Protein AF-0000000086156156 (afdb_homodimer)

Organism: Pythium oligandrum (NCBI:txid41045)

Nearest PDB structures (foldseek):
  2iu9-assembly1_C  TM=9.392E-01  e=6.353E-15  Chlamydia trachomatis
  4e75-assembly1_B  TM=8.223E-01  e=2.295E-12  Acinetobacter baumannii
  3eh0-assembly1_C  TM=7.766E-01  e=4.198E-12  Escherichia coli K-12
  6ued-assembly1_A-2  TM=6.031E-01  e=4.091E-14  Pseudomonas aeruginosa PAO1
  3pmo-assembly1_A  TM=5.870E-01  e=6.199E-13  Pseudomonas aeruginosa

Radius of gyration: 24.01 Å; Cα contacts (8 Å, |Δi|>4): 1431; chains: 2; bounding box: 53×78×51 Å

Structure (mmCIF, N/CA/C/O backbone):
data_AF-0000000086156156-model_v1
#
loop_
_entity.id
_entity.type
_entity.pdbx_description
1 polymer UDP-3-O-
#
loop_
_atom_site.group_PDB
_atom_site.id
_atom_site.type_symbol
_atom_site.label_atom_id
_atom_site.label_alt_id
_atom_site.label_comp_id
_atom_site.label_asym_id
_atom_site.label_entity_id
_atom_site.label_seq_id
_atom_site.pdbx_PDB_ins_code
_atom_site.Cartn_x
_atom_site.Cartn_y
_atom_site.Cartn_z
_atom_site.occupancy
_atom_site.B_iso_or_equiv
_atom_site.auth_seq_id
_atom_site.auth_comp_id
_atom_site.auth_asym_id
_atom_site.auth_atom_id
_atom_site.pdbx_PDB_model_num
ATOM 1 N N . MET A 1 1 ? -16.812 41.5 -13.828 1 20.42 1 MET A N 1
ATOM 2 C CA . MET A 1 1 ? -15.766 41.688 -12.836 1 20.42 1 MET A CA 1
ATOM 3 C C . MET A 1 1 ? -15.938 40.719 -11.664 1 20.42 1 MET A C 1
ATOM 5 O O . MET A 1 1 ? -16.672 41 -10.719 1 20.42 1 MET A O 1
ATOM 9 N N . GLN A 1 2 ? -16.141 39.438 -11.883 1 22.2 2 GLN A N 1
ATOM 10 C CA . GLN A 1 2 ? -16.828 38.5 -11.023 1 22.2 2 GLN A CA 1
ATOM 11 C C . GLN A 1 2 ? -16.016 38.188 -9.766 1 22.2 2 GLN A C 1
ATOM 13 O O . GLN A 1 2 ? -14.781 38.125 -9.82 1 22.2 2 GLN A O 1
ATOM 18 N N . HIS A 1 3 ? -16.453 38.531 -8.531 1 19.62 3 HIS A N 1
ATOM 19 C CA . HIS A 1 3 ? -15.922 38.531 -7.168 1 19.62 3 HIS A CA 1
ATOM 20 C C . HIS A 1 3 ? -15.414 37.156 -6.777 1 19.62 3 HIS A C 1
ATOM 22 O O . HIS A 1 3 ? -16.125 36.156 -6.938 1 19.62 3 HIS A O 1
ATOM 28 N N . LEU A 1 4 ? -14.148 36.875 -7.039 1 20.45 4 LEU A N 1
ATOM 29 C CA . LEU A 1 4 ? -13.422 35.656 -6.645 1 20.45 4 LEU A CA 1
ATOM 30 C C . LEU A 1 4 ? -13.617 35.375 -5.16 1 20.45 4 LEU A C 1
ATOM 32 O O . LEU A 1 4 ? -13.203 36.156 -4.309 1 20.45 4 LEU A O 1
ATOM 36 N N . ARG A 1 5 ? -14.844 34.875 -4.684 1 20.86 5 ARG A N 1
ATOM 37 C CA . ARG A 1 5 ? -15.18 34.625 -3.289 1 20.86 5 ARG A CA 1
ATOM 38 C C . ARG A 1 5 ? -14.133 33.719 -2.635 1 20.86 5 ARG A C 1
ATOM 40 O O . ARG A 1 5 ? -13.883 32.594 -3.098 1 20.86 5 ARG A O 1
ATOM 47 N N . LEU A 1 6 ? -13.109 34.25 -2.119 1 22.67 6 LEU A N 1
ATOM 48 C CA . LEU A 1 6 ? -12.133 33.625 -1.239 1 22.67 6 LEU A CA 1
ATOM 49 C C . LEU A 1 6 ? -12.828 32.719 -0.219 1 22.67 6 LEU A C 1
ATOM 51 O O . LEU A 1 6 ? -13.68 33.188 0.538 1 22.67 6 LEU A O 1
ATOM 55 N N . VAL A 1 7 ? -13.18 31.5 -0.519 1 23.88 7 VAL A N 1
ATOM 56 C CA . VAL A 1 7 ? -13.789 30.609 0.45 1 23.88 7 VAL A CA 1
ATOM 57 C C . VAL A 1 7 ? -12.984 30.609 1.745 1 23.88 7 VAL A C 1
ATOM 59 O O . VAL A 1 7 ? -11.758 30.469 1.72 1 23.88 7 VAL A O 1
ATOM 62 N N . ARG A 1 8 ? -13.383 31.297 2.793 1 23.84 8 ARG A N 1
ATOM 63 C CA . ARG A 1 8 ? -12.953 31.438 4.18 1 23.84 8 ARG A CA 1
ATOM 64 C C . ARG A 1 8 ? -12.711 30.078 4.82 1 23.84 8 ARG A C 1
ATOM 66 O O . ARG A 1 8 ? -13.602 29.234 4.832 1 23.84 8 ARG A O 1
ATOM 73 N N . CYS A 1 9 ? -11.555 29.453 4.598 1 25.97 9 CYS A N 1
ATOM 74 C CA . CYS A 1 9 ? -11.172 28.312 5.438 1 25.97 9 CYS A CA 1
ATOM 75 C C . CYS A 1 9 ? -11.484 28.594 6.902 1 25.97 9 CYS A C 1
ATOM 77 O O . CYS A 1 9 ? -10.992 29.578 7.469 1 25.97 9 CYS A O 1
ATOM 79 N N . GLY A 1 10 ? -12.695 28.484 7.441 1 26.38 10 GLY A N 1
ATOM 80 C CA . GLY A 1 10 ? -13.172 28.719 8.797 1 26.38 10 GLY A CA 1
ATOM 81 C C . GLY A 1 10 ? -12.258 28.141 9.852 1 26.38 10 GLY A C 1
ATOM 82 O O . GLY A 1 10 ? -12.336 26.953 10.172 1 26.38 10 GLY A O 1
ATOM 83 N N . VAL A 1 11 ? -10.883 28.422 9.875 1 29.33 11 VAL A N 1
ATOM 84 C CA . VAL A 1 11 ? -10.164 28.141 11.109 1 29.33 11 VAL A CA 1
ATOM 85 C C . VAL A 1 11 ? -10.836 28.859 12.281 1 29.33 11 VAL A C 1
ATOM 87 O O . VAL A 1 11 ? -11.062 30.078 12.219 1 29.33 11 VAL A O 1
ATOM 90 N N . ASN A 1 12 ? -11.805 28.359 13.016 1 27.94 12 ASN A N 1
ATOM 91 C CA . ASN A 1 12 ? -12.25 28.969 14.266 1 27.94 12 ASN A CA 1
ATOM 92 C C . ASN A 1 12 ? -11.07 29.422 15.117 1 27.94 12 ASN A C 1
ATOM 94 O O . ASN A 1 12 ? -10.266 28.594 15.562 1 27.94 12 ASN A O 1
ATOM 98 N N . THR A 1 13 ? -10.531 30.625 15.125 1 28.27 13 THR A N 1
ATOM 99 C CA . THR A 1 13 ? -9.492 31.391 15.797 1 28.27 13 THR A CA 1
ATOM 100 C C . THR A 1 13 ? -9.648 31.297 17.312 1 28.27 13 THR A C 1
ATOM 102 O O . THR A 1 13 ? -8.727 31.641 18.062 1 28.27 13 THR A O 1
ATOM 105 N N . GLN A 1 14 ? -10.898 31.172 17.875 1 29 14 GLN A N 1
ATOM 106 C CA . GLN A 1 14 ? -10.992 31.234 19.328 1 29 14 GLN A CA 1
ATOM 107 C C . GLN A 1 14 ? -10.18 30.109 19.984 1 29 14 GLN A C 1
ATOM 109 O O . GLN A 1 14 ? -9.516 30.328 21 1 29 14 GLN A O 1
ATOM 114 N N . ARG A 1 15 ? -10.562 28.875 19.656 1 31.19 15 ARG A N 1
ATOM 115 C CA . ARG A 1 15 ? -9.93 27.766 20.375 1 31.19 15 ARG A CA 1
ATOM 116 C C . ARG A 1 15 ? -8.5 27.562 19.891 1 31.19 15 ARG A C 1
ATOM 118 O O . ARG A 1 15 ? -7.875 26.547 20.219 1 31.19 15 ARG A O 1
ATOM 125 N N . SER A 1 16 ? -7.945 28.422 19.016 1 31.14 16 SER A N 1
ATOM 126 C CA . SER A 1 16 ? -6.512 28.469 18.75 1 31.14 16 SER A CA 1
ATOM 127 C C . SER A 1 16 ? -5.723 28.688 20.031 1 31.14 16 SER A C 1
ATOM 129 O O . SER A 1 16 ? -4.566 28.281 20.141 1 31.14 16 SER A O 1
ATOM 131 N N . ALA A 1 17 ? -6.262 29.438 20.969 1 29.86 17 ALA A N 1
ATOM 132 C CA . ALA A 1 17 ? -5.652 29.703 22.266 1 29.86 17 ALA A CA 1
ATOM 133 C C . ALA A 1 17 ? -5.484 28.406 23.062 1 29.86 17 ALA A C 1
ATOM 135 O O . ALA A 1 17 ? -4.465 28.203 23.734 1 29.86 17 ALA A O 1
ATOM 136 N N . LEU A 1 18 ? -6.555 27.562 23.188 1 30.3 18 LEU A N 1
ATOM 137 C CA . LEU A 1 18 ? -6.465 26.359 24.016 1 30.3 18 LEU A CA 1
ATOM 138 C C . LEU A 1 18 ? -5.605 25.297 23.328 1 30.3 18 LEU A C 1
ATOM 140 O O . LEU A 1 18 ? -4.98 24.469 24 1 30.3 18 LEU A O 1
ATOM 144 N N . LEU A 1 19 ? -5.785 25.125 21.938 1 31.38 19 LEU A N 1
ATOM 145 C CA . LEU A 1 19 ? -4.832 24.234 21.281 1 31.38 19 LEU A CA 1
ATOM 146 C C . LEU A 1 19 ? -3.408 24.75 21.422 1 31.38 19 LEU A C 1
ATOM 148 O O . LEU A 1 19 ? -2.449 24.062 21.062 1 31.38 19 LEU A O 1
ATOM 152 N N . ARG A 1 20 ? -3.127 26.031 21.625 1 32.47 20 ARG A N 1
ATOM 153 C CA . ARG A 1 20 ? -1.871 26.656 22.031 1 32.47 20 ARG A CA 1
ATOM 154 C C . ARG A 1 20 ? -1.271 25.969 23.25 1 32.47 20 ARG A C 1
ATOM 156 O O . ARG A 1 20 ? -0.049 25.859 23.375 1 32.47 20 ARG A O 1
ATOM 163 N N . ARG A 1 21 ? -2.027 25.844 24.312 1 32.03 21 ARG A N 1
ATOM 164 C CA . ARG A 1 21 ? -1.455 25.406 25.578 1 32.03 21 ARG A CA 1
ATOM 165 C C . ARG A 1 21 ? -0.981 23.969 25.5 1 32.03 21 ARG A C 1
ATOM 167 O O . ARG A 1 21 ? 0.068 23.609 26.047 1 32.03 21 ARG A O 1
ATOM 174 N N . SER A 1 22 ? -1.962 23 25.281 1 32.34 22 SER A N 1
ATOM 175 C CA . SER A 1 22 ? -1.582 21.594 25.422 1 32.34 22 SER A CA 1
ATOM 176 C C . SER A 1 22 ? -0.673 21.156 24.281 1 32.34 22 SER A C 1
ATOM 178 O O . SER A 1 22 ? -0.102 20.078 24.312 1 32.34 22 SER A O 1
ATOM 180 N N . LEU A 1 23 ? -0.967 21.625 22.906 1 36.25 23 LEU A N 1
ATOM 181 C CA . LEU A 1 23 ? 0.095 21.5 21.906 1 36.25 23 LEU A CA 1
ATOM 182 C C . LEU A 1 23 ? 1.318 22.312 22.328 1 36.25 23 LEU A C 1
ATOM 184 O O . LEU A 1 23 ? 1.381 23.516 22.078 1 36.25 23 LEU A O 1
ATOM 188 N N . SER A 1 24 ? 1.682 22.438 23.516 1 32.06 24 SER A N 1
ATOM 189 C CA . SER A 1 24 ? 2.822 23.203 24 1 32.06 24 SER A CA 1
ATOM 190 C C . SER A 1 24 ? 3.867 23.391 22.922 1 32.06 24 SER A C 1
ATOM 192 O O . SER A 1 24 ? 4.227 24.531 22.594 1 32.06 24 SER A O 1
ATOM 194 N N . ASN A 1 25 ? 5.102 22.703 23.047 1 31.94 25 ASN A N 1
ATOM 195 C CA . ASN A 1 25 ? 6.305 22.938 22.25 1 31.94 25 ASN A CA 1
ATOM 196 C C . ASN A 1 25 ? 6.074 22.609 20.781 1 31.94 25 ASN A C 1
ATOM 198 O O . ASN A 1 25 ? 7.027 22.328 20.047 1 31.94 25 ASN A O 1
ATOM 202 N N . ALA A 1 26 ? 4.957 22.062 20.359 1 34.72 26 ALA A N 1
ATOM 203 C CA . ALA A 1 26 ? 4.82 21.859 18.922 1 34.72 26 ALA A CA 1
ATOM 204 C C . ALA A 1 26 ? 4.801 23.203 18.188 1 34.72 26 ALA A C 1
ATOM 206 O O . ALA A 1 26 ? 4.043 24.109 18.562 1 34.72 26 ALA A O 1
ATOM 207 N N . SER A 1 27 ? 5.961 23.688 17.625 1 34.66 27 SER A N 1
ATOM 208 C CA . SER A 1 27 ? 6.09 24.922 16.859 1 34.66 27 SER A CA 1
ATOM 209 C C . SER A 1 27 ? 4.844 25.188 16.016 1 34.66 27 SER A C 1
ATOM 211 O O . SER A 1 27 ? 4.336 24.297 15.352 1 34.66 27 SER A O 1
ATOM 213 N N . TYR A 1 28 ? 3.855 26.094 16.406 1 35.19 28 TYR A N 1
ATOM 214 C CA . TYR A 1 28 ? 2.707 26.734 15.773 1 35.19 28 TYR A CA 1
ATOM 215 C C . TYR A 1 28 ? 2.859 26.734 14.258 1 35.19 28 TYR A C 1
ATOM 217 O O . TYR A 1 28 ? 1.864 26.703 13.523 1 35.19 28 TYR A O 1
ATOM 225 N N . GLN A 1 29 ? 4.105 26.984 13.781 1 37.91 29 GLN A N 1
ATOM 226 C CA . GLN A 1 29 ? 4.422 27.141 12.367 1 37.91 29 GLN A CA 1
ATOM 227 C C . GLN A 1 29 ? 3.988 25.906 11.57 1 37.91 29 GLN A C 1
ATOM 229 O O . GLN A 1 29 ? 3.637 26.016 10.398 1 37.91 29 GLN A O 1
ATOM 234 N N . GLU A 1 30 ? 3.979 24.703 12.242 1 43.47 30 GLU A N 1
ATOM 235 C CA . GLU A 1 30 ? 3.771 23.422 11.57 1 43.47 30 GLU A CA 1
ATOM 236 C C . GLU A 1 30 ? 2.287 23.156 11.344 1 43.47 30 GLU A C 1
ATOM 238 O O . GLU A 1 30 ? 1.911 22.484 10.375 1 43.47 30 GLU A O 1
ATOM 243 N N . LEU A 1 31 ? 1.419 23.828 12.117 1 49.81 31 LEU A N 1
ATOM 244 C CA . LEU A 1 31 ? -0.012 23.578 11.992 1 49.81 31 LEU A CA 1
ATOM 245 C C . LEU A 1 31 ? -0.612 24.406 10.859 1 49.81 31 LEU A C 1
ATOM 247 O O . LEU A 1 31 ? -1.814 24.328 10.602 1 49.81 31 LEU A O 1
ATOM 251 N N . ALA A 1 32 ? 0.166 25.234 10.211 1 54.66 32 ALA A N 1
ATOM 252 C CA . ALA A 1 32 ? -0.339 26.188 9.227 1 54.66 32 ALA A CA 1
ATOM 253 C C . ALA A 1 32 ? -1.008 25.469 8.055 1 54.66 32 ALA A C 1
ATOM 255 O O . ALA A 1 32 ? -1.887 26.016 7.395 1 54.66 32 ALA A O 1
ATOM 256 N N . HIS A 1 33 ? -1.023 24.172 8.086 1 83.12 33 HIS A N 1
ATOM 257 C CA . HIS A 1 33 ? -1.643 23.547 6.926 1 83.12 33 HIS A CA 1
ATOM 258 C C . HIS A 1 33 ? -2.494 22.344 7.328 1 83.12 33 HIS A C 1
ATOM 260 O O . HIS A 1 33 ? -2.549 21.344 6.605 1 83.12 33 HIS A O 1
ATOM 266 N N . VAL A 1 34 ? -3.051 22.578 8.656 1 87.56 34 VAL A N 1
ATOM 267 C CA . VAL A 1 34 ? -3.91 21.5 9.125 1 87.56 34 VAL A CA 1
ATOM 268 C C . VAL A 1 34 ? -5.32 22.031 9.375 1 87.56 34 VAL A C 1
ATOM 270 O O . VAL A 1 34 ? -5.496 23.156 9.836 1 87.56 34 VAL A O 1
ATOM 273 N N . PHE A 1 35 ? -6.352 21.312 9.023 1 89.5 35 PHE A N 1
ATOM 274 C CA . PHE A 1 35 ? -7.734 21.625 9.375 1 89.5 35 PHE A CA 1
ATOM 275 C C . PHE A 1 35 ? -8.25 20.656 10.445 1 89.5 35 PHE A C 1
ATOM 277 O O . PHE A 1 35 ? -8.258 19.438 10.242 1 89.5 35 PHE A O 1
ATOM 284 N N . ILE A 1 36 ? -8.617 21.25 11.617 1 92.75 36 ILE A N 1
ATOM 285 C CA . ILE A 1 36 ? -9.188 20.469 12.711 1 92.75 36 ILE A CA 1
ATOM 286 C C . ILE A 1 36 ? -10.57 21.016 13.07 1 92.75 36 ILE A C 1
ATOM 288 O O . ILE A 1 36 ? -10.695 22.156 13.516 1 92.75 36 ILE A O 1
ATOM 292 N N . HIS A 1 37 ? -11.578 20.156 12.828 1 94 37 HIS A N 1
ATOM 293 C CA . HIS A 1 37 ? -12.914 20.594 13.195 1 94 37 HIS A CA 1
ATOM 294 C C . HIS A 1 37 ? -13 20.938 14.68 1 94 37 HIS A C 1
ATOM 296 O O . HIS A 1 37 ? -12.422 20.234 15.516 1 94 37 HIS A O 1
ATOM 302 N N . PRO A 1 38 ? -13.766 21.906 15.07 1 92 38 PRO A N 1
ATOM 303 C CA . PRO A 1 38 ? -13.82 22.375 16.453 1 92 38 PRO A CA 1
ATOM 304 C C . PRO A 1 38 ? -14.328 21.297 17.422 1 92 38 PRO A C 1
ATOM 306 O O . PRO A 1 38 ? -14.008 21.328 18.609 1 92 38 PRO A O 1
ATOM 309 N N . THR A 1 39 ? -15.062 20.375 16.906 1 96.19 39 THR A N 1
ATOM 310 C CA . THR A 1 39 ? -15.664 19.391 17.797 1 96.19 39 THR A CA 1
ATOM 311 C C . THR A 1 39 ? -14.758 18.156 17.922 1 96.19 39 THR A C 1
ATOM 313 O O . THR A 1 39 ? -15.07 17.234 18.672 1 96.19 39 THR A O 1
ATOM 316 N N . ALA A 1 40 ? -13.648 18.156 17.234 1 96.25 40 ALA A N 1
ATOM 317 C CA . ALA A 1 40 ? -12.703 17.047 17.344 1 96.25 40 ALA A CA 1
ATOM 318 C C . ALA A 1 40 ? -11.992 17.078 18.688 1 96.25 40 ALA A C 1
ATOM 320 O O . ALA A 1 40 ? -11.844 18.141 19.312 1 96.25 40 ALA A O 1
ATOM 321 N N . THR A 1 41 ? -11.656 15.883 19.203 1 97.44 41 THR A N 1
ATOM 322 C CA . THR A 1 41 ? -10.898 15.734 20.438 1 97.44 41 THR A CA 1
ATOM 323 C C . THR A 1 41 ? -9.547 15.086 20.172 1 97.44 41 THR A C 1
ATOM 325 O O . THR A 1 41 ? -9.477 13.977 19.641 1 97.44 41 THR A O 1
ATOM 328 N N . ILE A 1 42 ? -8.461 15.766 20.562 1 96.75 42 ILE A N 1
ATOM 329 C CA . ILE A 1 42 ? -7.102 15.281 20.312 1 96.75 42 ILE A CA 1
ATOM 330 C C . ILE A 1 42 ? -6.402 15.023 21.656 1 96.75 42 ILE A C 1
ATOM 332 O O . ILE A 1 42 ? -6.352 15.898 22.516 1 96.75 42 ILE A O 1
ATOM 336 N N . GLY A 1 43 ? -5.926 13.859 21.766 1 96.88 43 GLY A N 1
ATOM 337 C CA . GLY A 1 43 ? -5.238 13.477 22.984 1 96.88 43 GLY A CA 1
ATOM 338 C C . GLY A 1 43 ? -3.912 14.188 23.172 1 96.88 43 GLY A C 1
ATOM 339 O O . GLY A 1 43 ? -3.541 15.047 22.375 1 96.88 43 GLY A O 1
ATOM 340 N N . LYS A 1 44 ? -3.201 13.789 24.25 1 95.75 44 LYS A N 1
ATOM 341 C CA . LYS A 1 44 ? -1.944 14.422 24.641 1 95.75 44 LYS A CA 1
ATOM 342 C C . LYS A 1 44 ? -0.79 13.922 23.781 1 95.75 44 LYS A C 1
ATOM 344 O O . LYS A 1 44 ? -0.774 12.758 23.359 1 95.75 44 LYS A O 1
ATOM 349 N N . ARG A 1 45 ? 0.21 14.773 23.469 1 94.75 45 ARG A N 1
ATOM 350 C CA . ARG A 1 45 ? 1.495 14.461 22.844 1 94.75 45 ARG A CA 1
ATOM 351 C C . ARG A 1 45 ? 1.306 13.875 21.453 1 94.75 45 ARG A C 1
ATOM 353 O O . ARG A 1 45 ? 2.02 12.953 21.062 1 94.75 45 ARG A O 1
ATOM 360 N N . CYS A 1 46 ? 0.245 14.219 20.797 1 94.38 46 CYS A N 1
ATOM 361 C CA . CYS A 1 46 ? 0.05 13.828 19.406 1 94.38 46 CYS A CA 1
ATOM 362 C C . CYS A 1 46 ? 0.897 14.68 18.469 1 94.38 46 CYS A C 1
ATOM 364 O O . CYS A 1 46 ? 1.213 15.828 18.797 1 94.38 46 CYS A O 1
ATOM 366 N N . ARG A 1 47 ? 1.396 14.062 17.453 1 93.5 47 ARG A N 1
ATOM 367 C CA . ARG A 1 47 ? 2.035 14.781 16.359 1 93.5 47 ARG A CA 1
ATOM 368 C C . ARG A 1 47 ? 1.148 14.781 15.117 1 93.5 47 ARG A C 1
ATOM 370 O O . ARG A 1 47 ? 0.746 13.727 14.625 1 93.5 47 ARG A O 1
ATOM 377 N N . ILE A 1 48 ? 0.837 15.953 14.617 1 93.44 48 ILE A N 1
ATOM 378 C CA . ILE A 1 48 ? 0.008 16.109 13.422 1 93.44 48 ILE A CA 1
ATOM 379 C C . ILE A 1 48 ? 0.753 16.938 12.375 1 93.44 48 ILE A C 1
ATOM 381 O O . ILE A 1 48 ? 1.093 18.094 12.625 1 93.44 48 ILE A O 1
ATOM 385 N N . ASP A 1 49 ? 0.985 16.359 11.203 1 93.12 49 ASP A N 1
ATOM 386 C CA . ASP A 1 49 ? 1.773 16.984 10.148 1 93.12 49 ASP A CA 1
ATOM 387 C C . ASP A 1 49 ? 0.905 17.906 9.281 1 93.12 49 ASP A C 1
ATOM 389 O O . ASP A 1 49 ? -0.319 17.922 9.422 1 93.12 49 ASP A O 1
ATOM 393 N N . PRO A 1 50 ? 1.599 18.672 8.43 1 89.5 50 PRO A N 1
ATOM 394 C CA . 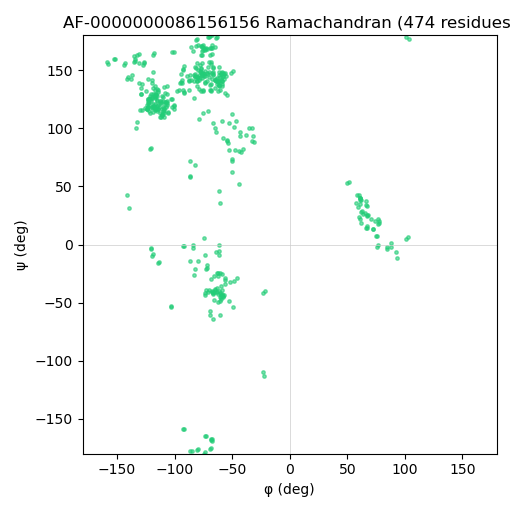PRO A 1 50 ? 0.86 19.594 7.562 1 89.5 50 PRO A CA 1
ATOM 395 C C . PRO A 1 50 ? -0.129 18.891 6.645 1 89.5 50 PRO A C 1
ATOM 397 O O . PRO A 1 50 ? 0.112 17.75 6.242 1 89.5 50 PRO A O 1
ATOM 400 N N . PHE A 1 51 ? -1.275 19.562 6.359 1 92.69 51 PHE A N 1
ATOM 401 C CA . PHE A 1 51 ? -2.256 19.219 5.34 1 92.69 51 PHE A CA 1
ATOM 402 C C . PHE A 1 51 ? -3.121 18.047 5.797 1 92.69 51 PHE A C 1
ATOM 404 O O . PHE A 1 51 ? -3.719 17.344 4.977 1 92.69 51 PHE A O 1
ATOM 411 N N . VAL A 1 52 ? -3.154 17.875 7.094 1 95.44 52 VAL A N 1
ATOM 412 C CA . VAL A 1 52 ? -4.086 16.906 7.672 1 95.44 52 VAL A CA 1
ATOM 413 C C . VAL A 1 52 ? -5.465 17.547 7.824 1 95.44 52 VAL A C 1
ATOM 415 O O . VAL A 1 52 ? -5.574 18.734 8.141 1 95.44 52 VAL A O 1
ATOM 418 N N . HIS A 1 53 ? -6.5 16.781 7.551 1 96.88 53 HIS A N 1
ATOM 419 C CA . HIS A 1 53 ? -7.879 17.203 7.773 1 96.88 53 HIS A CA 1
ATOM 420 C C . HIS A 1 53 ? -8.562 16.312 8.812 1 96.88 53 HIS A C 1
ATOM 422 O O . HIS A 1 53 ? -8.75 15.109 8.586 1 96.88 53 HIS A O 1
ATOM 428 N N . ILE A 1 54 ? -8.969 16.891 9.93 1 97.19 54 ILE A N 1
ATOM 429 C CA . ILE A 1 54 ? -9.672 16.203 11 1 97.19 54 ILE A CA 1
ATOM 430 C C . ILE A 1 54 ? -11.109 16.719 11.102 1 97.19 54 ILE A C 1
ATOM 432 O O . ILE A 1 54 ? -11.336 17.859 11.469 1 97.19 54 ILE A O 1
ATOM 436 N N . GLY A 1 55 ? -12.031 15.828 10.773 1 97.62 55 GLY A N 1
ATOM 437 C CA . GLY A 1 55 ? -13.43 16.203 10.656 1 97.62 55 GLY A CA 1
ATOM 438 C C . GLY A 1 55 ? -14.141 16.297 11.992 1 97.62 55 GLY A C 1
ATOM 439 O O . GLY A 1 55 ? -13.508 16.188 13.047 1 97.62 55 GLY A O 1
ATOM 440 N N . PRO A 1 56 ? -15.5 16.562 11.938 1 97.81 56 PRO A N 1
ATOM 441 C CA . PRO A 1 56 ? -16.297 16.75 13.148 1 97.81 56 PRO A CA 1
ATOM 442 C C . PRO A 1 56 ? -16.328 15.5 14.031 1 97.81 56 PRO A C 1
ATOM 444 O O . PRO A 1 56 ? -16.406 14.375 13.523 1 97.81 56 PRO A O 1
ATOM 447 N N . ASP A 1 57 ? -16.109 15.609 15.297 1 98.19 57 ASP A N 1
ATOM 448 C CA . ASP A 1 57 ? -16.344 14.625 16.344 1 98.19 57 ASP A CA 1
ATOM 449 C C . ASP A 1 57 ? -15.336 13.492 16.281 1 98.19 57 ASP A C 1
ATOM 451 O O . ASP A 1 57 ? -15.531 12.438 16.891 1 98.19 57 ASP A O 1
ATOM 455 N N . VAL A 1 58 ? -14.312 13.695 15.523 1 98.62 58 VAL A N 1
ATOM 456 C CA . VAL A 1 58 ? -13.227 12.727 15.508 1 98.62 58 VAL A CA 1
ATOM 457 C C . VAL A 1 58 ? -12.484 12.75 16.844 1 98.62 58 VAL A C 1
ATOM 459 O O . VAL A 1 58 ? -12.258 13.82 17.406 1 98.62 58 VAL A O 1
ATOM 462 N N . VAL A 1 59 ? -12.148 11.562 17.344 1 98.75 59 VAL A N 1
ATOM 463 C CA . VAL A 1 59 ? -11.391 11.422 18.578 1 98.75 59 VAL A CA 1
ATOM 464 C C . VAL A 1 59 ? -10.047 10.758 18.297 1 98.75 59 VAL A C 1
ATOM 466 O O . VAL A 1 59 ? -9.992 9.734 17.594 1 98.75 59 VAL A O 1
ATOM 469 N N . ILE A 1 60 ? -8.969 11.352 18.781 1 98.38 60 ILE A N 1
ATOM 470 C CA . ILE A 1 60 ? -7.629 10.789 18.672 1 98.38 60 ILE A CA 1
ATOM 471 C C . ILE A 1 60 ? -7.02 10.625 20.062 1 98.38 60 ILE A C 1
ATOM 473 O O . ILE A 1 60 ? -6.973 11.578 20.844 1 98.38 60 ILE A O 1
ATOM 477 N N . GLY A 1 61 ? -6.586 9.422 20.359 1 98.5 61 GLY A N 1
ATOM 478 C CA . GLY A 1 61 ? -5.965 9.133 21.641 1 98.5 61 GLY A CA 1
ATOM 479 C C . GLY A 1 61 ? -4.555 9.688 21.75 1 98.5 61 GLY A C 1
ATOM 480 O O . GLY A 1 61 ? -4.023 10.25 20.797 1 98.5 61 GLY A O 1
ATOM 481 N N . ASP A 1 62 ? -3.934 9.43 22.953 1 97.56 62 ASP A N 1
ATOM 482 C CA . ASP A 1 62 ? -2.643 10.016 23.312 1 97.56 62 ASP A CA 1
ATOM 483 C C . ASP A 1 62 ? -1.521 9.422 22.469 1 97.56 62 ASP A C 1
ATOM 485 O O . ASP A 1 62 ? -1.61 8.273 22.016 1 97.56 62 ASP A O 1
ATOM 489 N N . ASP A 1 63 ? -0.497 10.227 22.203 1 97.31 63 ASP A N 1
ATOM 490 C CA . ASP A 1 63 ? 0.79 9.773 21.688 1 97.31 63 ASP A CA 1
ATOM 491 C C . ASP A 1 63 ? 0.643 9.195 20.281 1 97.31 63 ASP A C 1
ATOM 493 O O . ASP A 1 63 ? 1.356 8.266 19.906 1 97.31 63 ASP A O 1
ATOM 497 N N . SER A 1 64 ? -0.391 9.672 19.516 1 97.75 64 SER A N 1
ATOM 498 C CA . SER A 1 64 ? -0.585 9.219 18.141 1 97.75 64 SER A CA 1
ATOM 499 C C . SER A 1 64 ? 0.073 10.164 17.156 1 97.75 64 SER A C 1
ATOM 501 O O . SER A 1 64 ? 0.229 11.359 17.438 1 97.75 64 SER A O 1
ATOM 503 N N . VAL A 1 65 ? 0.572 9.617 16.047 1 97.69 65 VAL A N 1
ATOM 504 C CA . VAL A 1 65 ? 1.25 10.375 15 1 97.69 65 VAL A CA 1
ATOM 505 C C . VAL A 1 65 ? 0.431 10.32 13.711 1 97.69 65 VAL A C 1
ATOM 507 O O . VAL A 1 65 ? 0.185 9.242 13.164 1 97.69 65 VAL A O 1
ATOM 510 N N . ILE A 1 66 ? 0.02 11.492 13.242 1 97.88 66 ILE A N 1
ATOM 511 C CA . ILE A 1 66 ? -0.734 11.625 12 1 97.88 66 ILE A CA 1
ATOM 512 C C . ILE A 1 66 ? 0.111 12.359 10.961 1 97.88 66 ILE A C 1
ATOM 514 O O . ILE A 1 66 ? 0.307 13.578 11.055 1 97.88 66 ILE A O 1
ATOM 518 N N . PHE A 1 67 ? 0.572 11.656 9.922 1 97.62 67 PHE A N 1
ATOM 519 C CA . PHE A 1 67 ? 1.438 12.242 8.906 1 97.62 67 PHE A CA 1
ATOM 520 C C . PHE A 1 67 ? 0.62 13.023 7.883 1 97.62 67 PHE A C 1
ATOM 522 O O . PHE A 1 67 ? -0.609 13.07 7.973 1 97.62 67 PHE A O 1
ATOM 529 N N . SER A 1 68 ? 1.344 13.641 6.992 1 96.62 68 SER A N 1
ATOM 530 C CA . SER A 1 68 ? 0.769 14.633 6.094 1 96.62 68 SER A CA 1
ATOM 531 C C . SER A 1 68 ? -0.323 14.023 5.219 1 96.62 68 SER A C 1
ATOM 533 O O . SER A 1 68 ? -0.225 12.867 4.812 1 96.62 68 SER A O 1
ATOM 535 N N . HIS A 1 69 ? -1.359 14.828 4.941 1 97.62 69 HIS A N 1
ATOM 536 C CA . HIS A 1 69 ? -2.391 14.555 3.947 1 97.62 69 HIS A CA 1
ATOM 537 C C . HIS A 1 69 ? -3.297 13.414 4.395 1 97.62 69 HIS A C 1
ATOM 539 O O . HIS A 1 69 ? -3.9 12.734 3.561 1 97.62 69 HIS A O 1
ATOM 545 N N . VAL A 1 70 ? -3.344 13.164 5.641 1 98.62 70 VAL A N 1
ATOM 546 C CA . VAL A 1 70 ? -4.32 12.227 6.184 1 98.62 70 VAL A CA 1
ATOM 547 C C . VAL A 1 70 ? -5.672 12.922 6.336 1 98.62 70 VAL A C 1
ATOM 549 O O . VAL A 1 70 ? -5.738 14.102 6.684 1 98.62 70 VAL A O 1
ATOM 552 N N . THR A 1 71 ? -6.758 12.203 6.035 1 98.81 71 THR A N 1
ATOM 553 C CA . THR A 1 71 ? -8.109 12.68 6.32 1 98.81 71 THR A CA 1
ATOM 554 C C . THR A 1 71 ? -8.805 11.758 7.316 1 98.81 71 THR A C 1
ATOM 556 O O . THR A 1 71 ? -8.766 10.531 7.176 1 98.81 71 THR A O 1
ATOM 559 N N . LEU A 1 72 ? -9.422 12.32 8.32 1 98.81 72 LEU A N 1
ATOM 560 C CA . LEU A 1 72 ? -10.148 11.594 9.352 1 98.81 72 LEU A CA 1
ATOM 561 C C . LEU A 1 72 ? -11.586 12.086 9.453 1 98.81 72 LEU A C 1
ATOM 563 O O . LEU A 1 72 ? -11.828 13.266 9.711 1 98.81 72 LEU A O 1
ATOM 567 N N . GLN A 1 73 ? -12.492 11.281 9.195 1 98.75 73 GLN A N 1
ATOM 568 C CA . GLN A 1 73 ? -13.914 11.539 9.375 1 98.75 73 GLN A CA 1
ATOM 569 C C . GLN A 1 73 ? -14.641 10.305 9.898 1 98.75 73 GLN A C 1
ATOM 571 O O . GLN A 1 73 ? -14.258 9.18 9.586 1 98.75 73 GLN A O 1
ATOM 576 N N . ASN A 1 74 ? -15.57 10.477 10.734 1 98.75 74 ASN A N 1
ATOM 577 C CA . ASN A 1 74 ? -16.391 9.391 11.273 1 98.75 74 ASN A CA 1
ATOM 578 C C . ASN A 1 74 ? -15.516 8.266 11.828 1 98.75 74 ASN A C 1
ATOM 580 O O . ASN A 1 74 ? -15.711 7.094 11.477 1 98.75 74 ASN A O 1
ATOM 584 N N . CYS A 1 75 ? -14.617 8.734 12.742 1 98.88 75 CYS A N 1
ATOM 585 C CA . CYS A 1 75 ? 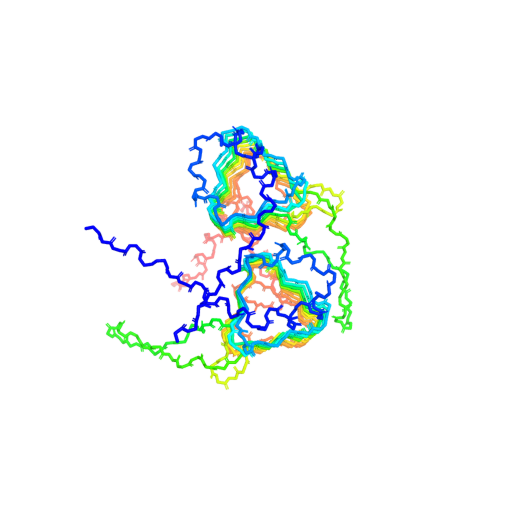-13.734 7.699 13.266 1 98.88 75 CYS A CA 1
ATOM 586 C C . CYS A 1 75 ? -13.25 8.055 14.664 1 98.88 75 CYS A C 1
ATOM 588 O O . CYS A 1 75 ? -13.375 9.195 15.102 1 98.88 75 CYS A O 1
ATOM 590 N N . ARG A 1 76 ? -12.82 7.066 15.359 1 98.94 76 ARG A N 1
ATOM 591 C CA . ARG A 1 76 ? -12.109 7.121 16.641 1 98.94 76 ARG A CA 1
ATOM 592 C C . ARG A 1 76 ? -10.766 6.414 16.547 1 98.94 76 ARG A C 1
ATOM 594 O O . ARG A 1 76 ? -10.703 5.227 16.219 1 98.94 76 ARG A O 1
ATOM 601 N N . ILE A 1 77 ? -9.766 7.145 16.859 1 98.88 77 ILE A N 1
ATOM 602 C CA . ILE A 1 77 ? -8.398 6.645 16.797 1 98.88 77 ILE A CA 1
ATOM 603 C C . ILE A 1 77 ? -7.852 6.449 18.219 1 98.88 77 ILE A C 1
ATOM 605 O O . ILE A 1 77 ? -7.957 7.344 19.062 1 98.88 77 ILE A O 1
ATOM 609 N N . GLY A 1 78 ? -7.285 5.285 18.484 1 98.88 78 GLY A N 1
ATOM 610 C CA . GLY A 1 78 ? -6.711 5 19.781 1 98.88 78 GLY A CA 1
ATOM 611 C C . GLY A 1 78 ? -5.402 5.727 20.031 1 98.88 78 GLY A C 1
ATOM 612 O O . GLY A 1 78 ? -5.098 6.715 19.359 1 98.88 78 GLY A O 1
ATOM 613 N N . SER A 1 79 ? -4.684 5.238 21.094 1 98.75 79 SER A N 1
ATOM 614 C CA . SER A 1 79 ? -3.391 5.801 21.469 1 98.75 79 SER A CA 1
ATOM 615 C C . SER A 1 79 ? -2.248 5.059 20.781 1 98.75 79 SER A C 1
ATOM 617 O O . SER A 1 79 ? -2.377 3.877 20.453 1 98.75 79 SER A O 1
ATOM 619 N N . HIS A 1 80 ? -1.134 5.777 20.594 1 98.5 80 HIS A N 1
ATOM 620 C CA . HIS A 1 80 ? 0.069 5.211 19.984 1 98.5 80 HIS A CA 1
ATOM 621 C C . HIS A 1 80 ? -0.219 4.66 18.594 1 98.5 80 HIS A C 1
ATOM 623 O O . HIS A 1 80 ? 0.29 3.602 18.219 1 98.5 80 HIS A O 1
ATOM 629 N N . VAL A 1 81 ? -1.098 5.355 17.906 1 98.81 81 VAL A N 1
ATOM 630 C CA . VAL A 1 81 ? -1.42 4.992 16.531 1 98.81 81 VAL A CA 1
ATOM 631 C C . VAL A 1 81 ? -0.573 5.816 15.562 1 98.81 81 VAL A C 1
ATOM 633 O O . VAL A 1 81 ? -0.306 6.996 15.812 1 98.81 81 VAL A O 1
ATOM 636 N N . VAL A 1 82 ? -0.078 5.168 14.508 1 98.75 82 VAL A N 1
ATOM 637 C CA . VAL A 1 82 ? 0.666 5.844 13.445 1 98.75 82 VAL A CA 1
ATOM 638 C C . VAL A 1 82 ? -0.102 5.742 12.133 1 98.75 82 VAL A C 1
ATOM 640 O O . VAL A 1 82 ? -0.381 4.645 11.648 1 98.75 82 VAL A O 1
ATOM 643 N N . LEU A 1 83 ? -0.485 6.891 11.547 1 98.88 83 LEU A N 1
ATOM 644 C CA . LEU A 1 83 ? -1.089 6.957 10.219 1 98.88 83 LEU A CA 1
ATOM 645 C C . LEU A 1 83 ? -0.141 7.621 9.227 1 98.88 83 LEU A C 1
ATOM 647 O O . LEU A 1 83 ? 0.119 8.82 9.312 1 98.88 83 LEU A O 1
ATOM 651 N N . HIS A 1 84 ? 0.381 6.863 8.258 1 98.88 84 HIS A N 1
ATOM 652 C CA . HIS A 1 84 ? 1.341 7.367 7.285 1 98.88 84 HIS A CA 1
ATOM 653 C C . HIS A 1 84 ? 0.666 8.281 6.273 1 98.88 84 HIS A C 1
ATOM 655 O O . HIS A 1 84 ? -0.562 8.406 6.258 1 98.88 84 HIS A O 1
ATOM 661 N N . PRO A 1 85 ? 1.439 9 5.453 1 98.81 85 PRO A N 1
ATOM 662 C CA . PRO A 1 85 ? 0.875 10.039 4.594 1 98.81 85 PRO A CA 1
ATOM 663 C C . PRO A 1 85 ? -0.182 9.5 3.631 1 98.81 85 PRO A C 1
ATOM 665 O O . PRO A 1 85 ? 0.006 8.445 3.033 1 98.81 85 PRO A O 1
ATOM 668 N N . GLY A 1 86 ? -1.249 10.242 3.479 1 98.81 86 GLY A N 1
ATOM 669 C CA . GLY A 1 86 ? -2.23 9.953 2.445 1 98.81 86 GLY A CA 1
ATOM 670 C C . GLY A 1 86 ? -3.303 8.977 2.895 1 98.81 86 GLY A C 1
ATOM 671 O O . GLY A 1 86 ? -4.238 8.688 2.146 1 98.81 86 GLY A O 1
ATOM 672 N N . VAL A 1 87 ? -3.223 8.484 4.102 1 98.94 87 VAL A N 1
ATOM 673 C CA . VAL A 1 87 ? -4.23 7.566 4.625 1 98.94 87 VAL A CA 1
ATOM 674 C C . VAL A 1 87 ? -5.59 8.258 4.668 1 98.94 87 VAL A C 1
ATOM 676 O O . VAL A 1 87 ? -5.68 9.438 5.023 1 98.94 87 VAL A O 1
ATOM 679 N N . ARG A 1 88 ? -6.648 7.551 4.262 1 98.94 88 ARG A N 1
ATOM 680 C CA . ARG A 1 88 ? -8.031 8.023 4.27 1 98.94 88 ARG A CA 1
ATOM 681 C C . ARG A 1 88 ? -8.898 7.164 5.184 1 98.94 88 ARG A C 1
ATOM 683 O O . ARG A 1 88 ? -9.07 5.969 4.941 1 98.94 88 ARG A O 1
ATOM 690 N N . ILE A 1 89 ? -9.484 7.781 6.242 1 98.94 89 ILE A N 1
ATOM 691 C CA . ILE A 1 89 ? -10.266 7.016 7.207 1 98.94 89 ILE A CA 1
ATOM 692 C C . ILE A 1 89 ? -11.68 7.59 7.309 1 98.94 89 ILE A C 1
ATOM 694 O O . ILE A 1 89 ? -11.852 8.797 7.492 1 98.94 89 ILE A O 1
ATOM 698 N N . GLY A 1 90 ? -12.688 6.738 7.105 1 98.88 90 GLY A N 1
ATOM 699 C CA . GLY A 1 90 ? -14.031 7.07 7.531 1 98.88 90 GLY A CA 1
ATOM 700 C C . GLY A 1 90 ? -14.93 7.504 6.387 1 98.88 90 GLY A C 1
ATOM 701 O O . GLY A 1 90 ? -16.031 8 6.613 1 98.88 90 GLY A O 1
ATOM 702 N N . GLN A 1 91 ? -14.508 7.434 5.117 1 98.5 91 GLN A N 1
ATOM 703 C CA . GLN A 1 91 ? -15.383 7.684 3.975 1 98.5 91 GLN A CA 1
ATOM 704 C C . GLN A 1 91 ? -16.453 6.602 3.852 1 98.5 91 GLN A C 1
ATOM 706 O O . GLN A 1 91 ? -16.391 5.578 4.535 1 98.5 91 GLN A O 1
ATOM 711 N N . ASP A 1 92 ? -17.422 6.836 2.939 1 98.06 92 ASP A N 1
ATOM 712 C CA . ASP A 1 92 ? -18.516 5.887 2.727 1 98.06 92 ASP A CA 1
ATOM 713 C C . ASP A 1 92 ? -17.984 4.562 2.176 1 98.06 92 ASP A C 1
ATOM 715 O O . ASP A 1 92 ? -17.078 4.547 1.335 1 98.06 92 ASP A O 1
ATOM 719 N N . GLY A 1 93 ? -18.609 3.518 2.689 1 96.44 93 GLY A N 1
ATOM 720 C CA . GLY A 1 93 ? -18.344 2.221 2.084 1 96.44 93 GLY A CA 1
ATOM 721 C C . GLY A 1 93 ? -19.031 2.043 0.74 1 96.44 93 GLY A C 1
ATOM 722 O O . GLY A 1 93 ? -19.844 2.877 0.336 1 96.44 93 GLY A O 1
ATOM 723 N N . PHE A 1 94 ? -18.672 1.058 0.084 1 95.69 94 PHE A N 1
ATOM 724 C CA . PHE A 1 94 ? -19.156 0.724 -1.249 1 95.69 94 PHE A CA 1
ATOM 725 C C . PHE A 1 94 ? -20.438 -0.092 -1.168 1 95.69 94 PHE A C 1
ATOM 727 O O . PHE A 1 94 ? -20.484 -1.231 -1.639 1 95.69 94 PHE A O 1
ATOM 734 N N . GLY A 1 95 ? -21.422 0.514 -0.525 1 94.25 95 GLY A N 1
ATOM 735 C CA . GLY A 1 95 ? -22.734 -0.111 -0.377 1 94.25 95 GLY A CA 1
ATOM 736 C C . GLY A 1 95 ? -23.812 0.559 -1.206 1 94.25 95 GLY A C 1
ATOM 737 O O . GLY A 1 95 ? -24.172 1.707 -0.947 1 94.25 95 GLY A O 1
ATOM 738 N N . PHE A 1 96 ? -24.422 -0.181 -2.207 1 95.31 96 PHE A N 1
ATOM 739 C CA . PHE A 1 96 ? -25.453 0.351 -3.09 1 95.31 96 PHE A CA 1
ATOM 740 C C . PHE A 1 96 ? -26.562 -0.667 -3.297 1 95.31 96 PHE A C 1
ATOM 742 O O . PHE A 1 96 ? -26.328 -1.876 -3.266 1 95.31 96 PHE A O 1
ATOM 749 N N . ASN A 1 97 ? -27.75 -0.103 -3.348 1 94.31 97 ASN A N 1
ATOM 750 C CA . ASN A 1 97 ? -28.828 -0.901 -3.926 1 94.31 97 ASN A CA 1
ATOM 751 C C . ASN A 1 97 ? -28.719 -0.966 -5.445 1 94.31 97 ASN A C 1
ATOM 753 O O . ASN A 1 97 ? -28.922 0.038 -6.129 1 94.31 97 ASN A O 1
ATOM 757 N N . LEU A 1 98 ? -28.438 -2.178 -5.926 1 93.56 98 LEU A N 1
ATOM 758 C CA . LEU A 1 98 ? -28.25 -2.342 -7.359 1 93.56 98 LEU A CA 1
ATOM 759 C C . LEU A 1 98 ? -29.562 -2.719 -8.047 1 93.56 98 LEU A C 1
ATOM 761 O O . LEU A 1 98 ? -30.266 -3.611 -7.586 1 93.56 98 LEU A O 1
ATOM 765 N N . VAL A 1 99 ? -29.812 -1.961 -9.086 1 95 99 VAL A N 1
ATOM 766 C CA . VAL A 1 99 ? -31.047 -2.229 -9.82 1 95 99 VAL A CA 1
ATOM 767 C C . VAL A 1 99 ? -30.734 -2.408 -11.305 1 95 99 VAL A C 1
ATOM 769 O O . VAL A 1 99 ? -29.734 -1.895 -11.805 1 95 99 VAL A O 1
ATOM 772 N N . ALA A 1 100 ? -31.562 -3.111 -11.953 1 96.44 100 ALA A N 1
ATOM 773 C CA . ALA A 1 100 ? -31.375 -3.463 -13.359 1 96.44 100 ALA A CA 1
ATOM 774 C C . ALA A 1 100 ? -31.359 -2.215 -14.234 1 96.44 100 ALA A C 1
ATOM 776 O O . ALA A 1 100 ? -30.688 -2.182 -15.266 1 96.44 100 ALA A O 1
ATOM 777 N N . SER A 1 101 ? -31.969 -1.173 -13.883 1 95 101 SER A N 1
ATOM 778 C CA . SER A 1 101 ? -32.062 0.055 -14.672 1 95 101 SER A CA 1
ATOM 779 C C . SER A 1 101 ? -30.719 0.792 -14.695 1 95 101 SER A C 1
ATOM 781 O O . SER A 1 101 ? -30.516 1.682 -15.523 1 95 101 SER A O 1
ATOM 783 N N . GLY A 1 102 ? -29.859 0.453 -13.688 1 95.75 102 GLY A N 1
ATOM 784 C CA . GLY A 1 102 ? -28.578 1.146 -13.562 1 95.75 102 GLY A CA 1
ATOM 785 C C . GLY A 1 102 ? -28.641 2.332 -12.617 1 95.75 102 GLY A C 1
ATOM 786 O O . GLY A 1 102 ? -27.609 2.941 -12.312 1 95.75 102 GLY A O 1
ATOM 787 N N . GLU A 1 103 ? -29.812 2.715 -12.234 1 95.69 103 GLU A N 1
ATOM 788 C CA . GLU A 1 103 ? -29.969 3.814 -11.289 1 95.69 103 GLU A CA 1
ATOM 789 C C . GLU A 1 103 ? -29.781 3.342 -9.852 1 95.69 103 GLU A C 1
ATOM 791 O O . GLU A 1 103 ? -30.734 3.33 -9.07 1 95.69 103 GLU A O 1
ATOM 796 N N . HIS A 1 104 ? -28.531 3.002 -9.633 1 97.12 104 HIS A N 1
ATOM 797 C CA . HIS A 1 104 ? -28.188 2.488 -8.312 1 97.12 104 HIS A CA 1
ATOM 798 C C . HIS A 1 104 ? -28.344 3.566 -7.246 1 97.12 104 HIS A C 1
ATOM 800 O O . HIS A 1 104 ? -28.125 4.75 -7.516 1 97.12 104 HIS A O 1
ATOM 806 N N . SER A 1 105 ? -28.766 3.133 -6.004 1 95.69 105 SER A N 1
ATOM 807 C CA . SER A 1 105 ? -28.922 4.066 -4.895 1 95.69 105 SER A CA 1
ATOM 808 C C . SER A 1 105 ? -28.016 3.695 -3.725 1 95.69 105 SER A C 1
ATOM 810 O O . SER A 1 105 ? -27.797 2.512 -3.459 1 95.69 105 SER A O 1
ATOM 812 N N . LYS A 1 106 ? -27.516 4.688 -3.152 1 95.25 106 LYS A N 1
ATOM 813 C CA . LYS A 1 106 ? -26.578 4.504 -2.047 1 95.25 106 LYS A CA 1
ATOM 814 C C . LYS A 1 106 ? -27.297 3.951 -0.813 1 95.25 106 LYS A C 1
ATOM 816 O O . LYS A 1 106 ? -28.391 4.402 -0.464 1 95.25 106 LYS A O 1
ATOM 821 N N . LYS A 1 107 ? -26.641 2.85 -0.172 1 94.5 107 LYS A N 1
ATOM 822 C CA . LYS A 1 107 ? -27.062 2.416 1.156 1 94.5 107 LYS A CA 1
ATOM 823 C C . LYS A 1 107 ? -26.469 3.311 2.242 1 94.5 107 LYS A C 1
ATOM 825 O O . LYS A 1 107 ? -25.344 3.791 2.107 1 94.5 107 LYS A O 1
ATOM 830 N N . PRO A 1 108 ? -27.219 3.545 3.287 1 92.56 108 PRO A N 1
ATOM 831 C CA . PRO A 1 108 ? -26.688 4.391 4.363 1 92.56 108 PRO A CA 1
ATOM 832 C C . PRO A 1 108 ? -25.375 3.873 4.922 1 92.56 108 PRO A C 1
ATOM 834 O O . PRO A 1 108 ? -25.234 2.676 5.184 1 92.56 108 PRO A O 1
ATOM 837 N N . GLN A 1 109 ? -24.391 4.68 5.039 1 94.94 109 GLN A N 1
ATOM 838 C CA . GLN A 1 109 ? -23.078 4.469 5.648 1 94.94 109 GLN A CA 1
ATOM 839 C C . GLN A 1 109 ? -22.828 5.465 6.777 1 94.94 109 GLN A C 1
ATOM 841 O O . GLN A 1 109 ? -22.062 6.418 6.613 1 94.94 109 GLN A O 1
ATOM 846 N N . GLU A 1 110 ? -23.312 5.238 7.949 1 96.56 110 GLU A N 1
ATOM 847 C CA . GLU A 1 110 ? -23.406 6.348 8.898 1 96.56 110 GLU A CA 1
ATOM 848 C C . GLU A 1 110 ? -22.609 6.055 10.164 1 96.56 110 GLU A C 1
ATOM 850 O O . GLU A 1 110 ? -22.5 6.91 11.047 1 96.56 110 GLU A O 1
ATOM 855 N N . LEU A 1 111 ? -22.047 4.848 10.234 1 98.31 111 LEU A N 1
ATOM 856 C CA . LEU A 1 111 ? -21.359 4.492 11.477 1 98.31 111 LEU A CA 1
ATOM 857 C C . LEU A 1 111 ? -19.891 4.863 11.398 1 98.31 111 LEU A C 1
ATOM 859 O O . LEU A 1 111 ? -19.516 5.816 10.711 1 98.31 111 LEU A O 1
ATOM 863 N N . LEU A 1 112 ? -19.031 4.211 12.266 1 98.88 112 LEU A N 1
ATOM 864 C CA . LEU A 1 112 ? -17.688 4.727 12.477 1 98.88 112 LEU A CA 1
ATOM 865 C C . LEU A 1 112 ? -16.641 3.703 12.055 1 98.88 112 LEU A C 1
ATOM 867 O O . LEU A 1 112 ? -16.969 2.541 11.805 1 98.88 112 LEU A O 1
ATOM 871 N N . VAL A 1 113 ? -15.438 4.227 11.891 1 98.94 113 VAL A N 1
ATOM 872 C CA . VAL A 1 113 ? -14.234 3.416 11.977 1 98.94 113 VAL A CA 1
ATOM 873 C C . VAL A 1 113 ? -13.641 3.523 13.383 1 98.94 113 VAL A C 1
ATOM 875 O O . VAL A 1 113 ? -13.508 4.625 13.922 1 98.94 113 VAL A O 1
ATOM 878 N N . GLU A 1 114 ? -13.305 2.426 13.953 1 98.94 114 GLU A N 1
ATOM 879 C CA . GLU A 1 114 ? -12.586 2.383 15.219 1 98.94 114 GLU A CA 1
ATOM 880 C C . GLU A 1 114 ? -11.211 1.749 15.055 1 98.94 114 GLU A C 1
ATOM 882 O O . GLU A 1 114 ? -11.094 0.575 14.703 1 98.94 114 GLU A O 1
ATOM 887 N N . ILE A 1 115 ? -10.219 2.496 15.297 1 98.94 115 ILE A N 1
ATOM 888 C CA . ILE A 1 115 ? -8.836 2.021 15.273 1 98.94 115 ILE A CA 1
ATOM 889 C C . ILE A 1 115 ? -8.289 1.955 16.688 1 98.94 115 ILE A C 1
ATOM 891 O O . ILE A 1 115 ? -8.219 2.973 17.391 1 98.94 115 ILE A O 1
ATOM 895 N N . GLU A 1 116 ? -7.867 0.795 17.109 1 98.88 116 GLU A N 1
ATOM 896 C CA . GLU A 1 116 ? -7.43 0.595 18.484 1 98.88 116 GLU A CA 1
ATOM 897 C C . GLU A 1 116 ? -5.953 0.944 18.656 1 98.88 116 GLU A C 1
ATOM 899 O O . GLU A 1 116 ? -5.312 1.412 17.719 1 98.88 116 GLU A O 1
ATOM 904 N N . ASP A 1 117 ? -5.445 0.729 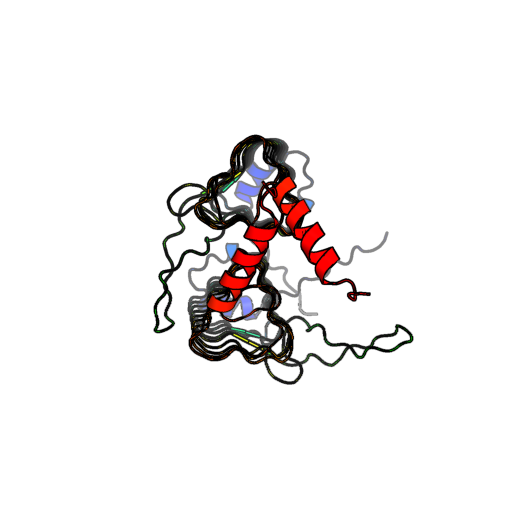19.906 1 98.81 117 ASP A N 1
ATOM 905 C CA . ASP A 1 117 ? -4.125 1.215 20.297 1 98.81 117 ASP A CA 1
ATOM 906 C C . ASP A 1 117 ? -3.025 0.486 19.516 1 98.81 117 ASP A C 1
ATOM 908 O O . ASP A 1 117 ? -3.184 -0.681 19.156 1 98.81 117 ASP A O 1
ATOM 912 N N . HIS A 1 118 ? -1.946 1.193 19.266 1 98.56 118 HIS A N 1
ATOM 913 C CA . HIS A 1 118 ? -0.698 0.632 18.766 1 98.56 118 HIS A CA 1
ATOM 914 C C . HIS A 1 118 ? -0.863 0.108 17.344 1 98.56 118 HIS A C 1
ATOM 916 O O . HIS A 1 118 ? -0.16 -0.817 16.922 1 98.56 118 HIS A O 1
ATOM 922 N N . VAL A 1 119 ? -1.816 0.651 16.609 1 98.88 119 VAL A N 1
ATOM 923 C CA . VAL A 1 119 ? -1.991 0.318 15.203 1 98.88 119 VAL A CA 1
ATOM 924 C C . VAL A 1 119 ? -1.121 1.231 14.344 1 98.88 119 VAL A C 1
ATOM 926 O O . VAL A 1 119 ? -0.952 2.412 14.656 1 98.88 119 VAL A O 1
ATOM 929 N N . GLU A 1 120 ? -0.54 0.691 13.328 1 98.88 120 GLU A N 1
ATOM 930 C CA . GLU A 1 120 ? 0.149 1.455 12.289 1 98.88 120 GLU A CA 1
ATOM 931 C C . GLU A 1 120 ? -0.448 1.183 10.914 1 98.88 120 GLU A C 1
ATOM 933 O O . GLU A 1 120 ? -0.595 0.026 10.516 1 98.88 120 GLU A O 1
ATOM 938 N N . ILE A 1 121 ? -0.816 2.244 10.164 1 98.88 121 ILE A N 1
ATOM 939 C CA . ILE A 1 121 ? -1.432 2.123 8.852 1 98.88 121 ILE A CA 1
ATOM 940 C C . ILE A 1 121 ? -0.556 2.809 7.805 1 98.88 121 ILE A C 1
ATOM 942 O O . ILE A 1 121 ? -0.249 3.996 7.926 1 98.88 121 ILE A O 1
ATOM 946 N N . GLY A 1 122 ? -0.197 2.072 6.746 1 98.88 122 GLY A N 1
ATOM 947 C CA . GLY A 1 122 ? 0.746 2.52 5.734 1 98.88 122 GLY A CA 1
ATOM 948 C C . GLY A 1 122 ? 0.157 3.545 4.781 1 98.88 122 GLY A C 1
ATOM 949 O O . GLY A 1 122 ? -1.061 3.736 4.746 1 98.88 122 GLY A O 1
ATOM 950 N N . ALA A 1 123 ? 0.998 4.105 3.957 1 98.94 123 ALA A N 1
ATOM 951 C CA . ALA A 1 123 ? 0.693 5.262 3.113 1 98.94 123 ALA A CA 1
ATOM 952 C C . ALA A 1 123 ? -0.378 4.918 2.082 1 98.94 123 ALA A C 1
ATOM 954 O O . ALA A 1 123 ? -0.384 3.818 1.526 1 98.94 123 ALA A O 1
ATOM 955 N N . ASN A 1 124 ? -1.311 5.891 1.809 1 98.94 124 ASN A N 1
ATOM 956 C CA . ASN A 1 124 ? -2.348 5.863 0.782 1 98.94 124 ASN A CA 1
ATOM 957 C C . ASN A 1 124 ? -3.309 4.695 0.984 1 98.94 124 ASN A C 1
ATOM 959 O O . ASN A 1 124 ? -3.924 4.223 0.029 1 98.94 124 ASN A O 1
ATOM 963 N N . SER A 1 125 ? -3.428 4.18 2.213 1 98.94 125 SER A N 1
ATOM 964 C CA . SER A 1 125 ? -4.434 3.176 2.543 1 98.94 125 SER A CA 1
ATOM 965 C C . SER A 1 125 ? -5.793 3.814 2.795 1 98.94 125 SER A C 1
ATOM 967 O O . SER A 1 125 ? -5.875 5 3.133 1 98.94 125 SER A O 1
ATOM 969 N N . THR A 1 126 ? -6.863 2.975 2.596 1 98.94 126 THR A N 1
ATOM 970 C CA . THR A 1 126 ? -8.234 3.449 2.773 1 98.94 126 THR A CA 1
ATOM 971 C C . THR A 1 126 ? -9.016 2.516 3.691 1 98.94 126 THR A C 1
ATOM 973 O O . THR A 1 126 ? -8.891 1.293 3.594 1 98.94 126 THR A O 1
ATOM 976 N N . ILE A 1 127 ? -9.766 3.086 4.645 1 98.94 127 ILE A N 1
ATOM 977 C CA . ILE A 1 127 ? -10.625 2.33 5.551 1 98.94 127 ILE A CA 1
ATOM 978 C C . ILE A 1 127 ? -12.023 2.945 5.574 1 98.94 127 ILE A C 1
ATOM 980 O O . ILE A 1 127 ? -12.203 4.074 6.035 1 98.94 127 ILE A O 1
ATOM 984 N N . ASP A 1 128 ? -12.992 2.195 5.121 1 98.94 128 ASP A N 1
ATOM 985 C CA . ASP A 1 128 ? -14.367 2.688 5.023 1 98.94 128 A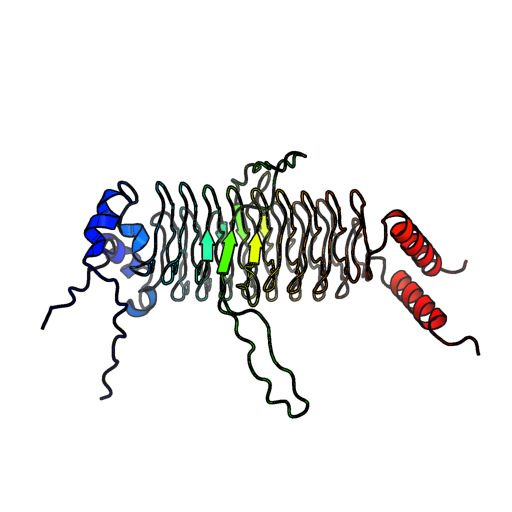SP A CA 1
ATOM 986 C C . ASP A 1 128 ? -15.086 2.586 6.367 1 98.94 128 ASP A C 1
ATOM 988 O O . ASP A 1 128 ? -14.898 1.612 7.102 1 98.94 128 ASP A O 1
ATOM 992 N N . ARG A 1 129 ? -15.945 3.549 6.637 1 98.81 129 ARG A N 1
ATOM 993 C CA . ARG A 1 129 ? -16.766 3.512 7.84 1 98.81 129 ARG A CA 1
ATOM 994 C C . ARG A 1 129 ? -17.797 2.395 7.762 1 98.81 129 ARG A C 1
ATOM 996 O O . ARG A 1 129 ? -18.062 1.864 6.684 1 98.81 129 ARG A O 1
ATOM 1003 N N . GLY A 1 130 ? -18.422 2.162 8.945 1 98.38 130 GLY A N 1
ATOM 1004 C CA . GLY A 1 130 ? -19.422 1.108 9.047 1 98.38 130 GLY A CA 1
ATOM 1005 C C . GLY A 1 130 ? -20.797 1.531 8.555 1 98.38 130 GLY A C 1
ATOM 1006 O O . GLY A 1 130 ? -21.141 2.713 8.602 1 98.38 130 GLY A O 1
ATOM 1007 N N . SER A 1 131 ? -21.547 0.469 8.07 1 97.69 131 SER A N 1
ATOM 1008 C CA . SER A 1 131 ? -22.938 0.667 7.699 1 97.69 131 SER A CA 1
ATOM 1009 C C . SER A 1 131 ? -23.875 0.109 8.766 1 97.69 131 SER A C 1
ATOM 1011 O O . SER A 1 131 ? -24.703 0.838 9.312 1 97.69 131 SER A O 1
ATOM 1013 N N . TRP A 1 132 ? -23.719 -1.186 9.148 1 97.31 132 TRP A N 1
ATOM 1014 C CA . TRP A 1 132 ? -24.594 -1.777 10.148 1 97.31 132 TRP A CA 1
ATOM 1015 C C . TRP A 1 132 ? -23.812 -2.123 11.414 1 97.31 132 TRP A C 1
ATOM 1017 O O . TRP A 1 132 ? -24.406 -2.4 12.461 1 97.31 132 TRP A O 1
ATOM 1027 N N . ARG A 1 133 ? -22.531 -2.141 11.344 1 98.38 133 ARG A N 1
ATOM 1028 C CA . ARG A 1 133 ? -21.609 -2.148 12.484 1 98.38 133 ARG A CA 1
ATOM 1029 C C . ARG A 1 133 ? -20.359 -1.335 12.195 1 98.38 133 ARG A C 1
ATOM 1031 O O . ARG A 1 133 ? -20.031 -1.098 11.031 1 98.38 133 ARG A O 1
ATOM 1038 N N . ASN A 1 134 ? -19.719 -0.825 13.234 1 98.88 134 ASN A N 1
ATOM 1039 C CA . ASN A 1 134 ? -18.484 -0.085 13.016 1 98.88 134 ASN A CA 1
ATOM 1040 C C . ASN A 1 134 ? -17.422 -0.949 12.328 1 98.88 134 ASN A C 1
ATOM 1042 O O . ASN A 1 134 ? -17.422 -2.172 12.484 1 98.88 134 ASN A O 1
ATOM 1046 N N . THR A 1 135 ? -16.641 -0.361 11.469 1 98.94 135 THR A N 1
ATOM 1047 C CA . THR A 1 135 ? -15.406 -0.998 11.039 1 98.94 135 THR A CA 1
ATOM 1048 C C . THR A 1 135 ? -14.344 -0.905 12.125 1 98.94 135 THR A C 1
ATOM 1050 O O . THR A 1 135 ? -14.117 0.167 12.688 1 98.94 135 THR A O 1
ATOM 1053 N N . VAL A 1 136 ? -13.664 -2.053 12.422 1 99 136 VAL A N 1
ATOM 1054 C CA . VAL A 1 136 ? -12.75 -2.066 13.562 1 99 136 VAL A CA 1
ATOM 1055 C C . VAL A 1 136 ? -11.391 -2.617 13.133 1 99 136 VAL A C 1
ATOM 1057 O O . VAL A 1 136 ? -11.32 -3.652 12.461 1 99 136 VAL A O 1
ATOM 1060 N N . ILE A 1 137 ? -10.367 -1.895 13.453 1 98.94 137 ILE A N 1
ATOM 1061 C CA . ILE A 1 137 ? -9 -2.387 13.383 1 98.94 137 ILE A CA 1
ATOM 1062 C C . ILE A 1 137 ? -8.477 -2.66 14.789 1 98.94 137 ILE A C 1
ATOM 1064 O O . ILE A 1 137 ? -8.266 -1.729 15.57 1 98.94 137 ILE A O 1
ATOM 1068 N N . GLY A 1 138 ? -8.227 -3.895 15.094 1 98.88 138 GLY A N 1
ATOM 1069 C CA . GLY A 1 138 ? -7.828 -4.297 16.438 1 98.88 138 GLY A CA 1
ATOM 1070 C C . GLY A 1 138 ? -6.445 -3.807 16.812 1 98.88 138 GLY A C 1
ATOM 1071 O O . GLY A 1 138 ? -5.629 -3.498 15.945 1 98.88 138 GLY A O 1
ATOM 1072 N N . ALA A 1 139 ? -6.199 -3.846 18.125 1 98.81 139 ALA A N 1
ATOM 1073 C CA . ALA A 1 139 ? -4.969 -3.293 18.672 1 98.81 139 ALA A CA 1
ATOM 1074 C C . ALA A 1 139 ? -3.742 -4.008 18.125 1 98.81 139 ALA A C 1
ATOM 1076 O O . ALA A 1 139 ? -3.752 -5.23 17.953 1 98.81 139 ALA A O 1
ATOM 1077 N N . GLY A 1 140 ? -2.697 -3.236 17.844 1 98.44 140 GLY A N 1
ATOM 1078 C CA . GLY A 1 140 ? -1.404 -3.807 17.516 1 98.44 140 GLY A CA 1
ATOM 1079 C C . GLY A 1 140 ? -1.278 -4.172 16.047 1 98.44 140 GLY A C 1
ATOM 1080 O O . GLY A 1 140 ? -0.203 -4.566 15.586 1 98.44 140 GLY A O 1
ATOM 1081 N N . CYS A 1 141 ? -2.34 -4.02 15.242 1 98.81 141 CYS A N 1
ATOM 1082 C CA . CYS A 1 141 ? -2.291 -4.363 13.82 1 98.81 141 CYS A CA 1
ATOM 1083 C C . CYS A 1 141 ? -1.293 -3.482 13.078 1 98.81 141 CYS A C 1
ATOM 1085 O O . CYS A 1 141 ? -1.144 -2.301 13.398 1 98.81 141 CYS A O 1
ATOM 1087 N N . LYS A 1 142 ? -0.604 -4.098 12.18 1 98.88 142 LYS A N 1
ATOM 1088 C CA . LYS A 1 142 ? 0.281 -3.41 11.242 1 98.88 142 LYS A CA 1
ATOM 1089 C C . LYS A 1 142 ? -0.192 -3.592 9.805 1 98.88 142 LYS A C 1
ATOM 1091 O O . LYS A 1 142 ? -0.241 -4.715 9.297 1 98.88 142 LYS A O 1
ATOM 1096 N N . LEU A 1 143 ? -0.569 -2.477 9.164 1 98.88 143 LEU A N 1
ATOM 1097 C CA . LEU A 1 143 ? -1.006 -2.479 7.773 1 98.88 143 LEU A CA 1
ATOM 1098 C C . LEU A 1 143 ? 0.002 -1.757 6.887 1 98.88 143 LEU A C 1
ATOM 1100 O O . LEU A 1 143 ? 0.333 -0.595 7.133 1 98.88 143 LEU A O 1
ATOM 1104 N N . ASP A 1 144 ? 0.536 -2.449 5.875 1 98.81 144 ASP A N 1
ATOM 1105 C CA . ASP A 1 144 ? 1.461 -1.86 4.91 1 98.81 144 ASP A CA 1
ATOM 1106 C C . ASP A 1 144 ? 0.756 -0.828 4.035 1 98.81 144 ASP A C 1
ATOM 1108 O O . ASP A 1 144 ? -0.287 -0.292 4.414 1 98.81 144 ASP A O 1
ATOM 1112 N N . ASN A 1 145 ? 1.405 -0.384 2.938 1 98.94 145 ASN A N 1
ATOM 1113 C CA . ASN A 1 145 ? 0.883 0.666 2.068 1 98.94 145 ASN A CA 1
ATOM 1114 C C . ASN A 1 145 ? -0.204 0.135 1.139 1 98.94 145 ASN A C 1
ATOM 1116 O O . ASN A 1 145 ? -0.236 -1.059 0.832 1 98.94 145 ASN A O 1
ATOM 1120 N N . LEU A 1 146 ? -1.133 1.099 0.688 1 98.88 146 LEU A N 1
ATOM 1121 C CA . LEU A 1 146 ? -2.098 0.84 -0.377 1 98.88 146 LEU A CA 1
ATOM 1122 C C . LEU A 1 146 ? -3.033 -0.301 0.004 1 98.88 146 LEU A C 1
ATOM 1124 O O . LEU A 1 146 ? -3.352 -1.153 -0.829 1 98.88 146 LEU A O 1
ATOM 1128 N N . ILE A 1 147 ? -3.436 -0.321 1.252 1 98.88 147 ILE A N 1
ATOM 1129 C CA . ILE A 1 147 ? -4.391 -1.294 1.772 1 98.88 147 ILE A CA 1
ATOM 1130 C C . ILE A 1 147 ? -5.812 -0.766 1.597 1 98.88 147 ILE A C 1
ATOM 1132 O O . ILE A 1 147 ? -6.051 0.441 1.693 1 98.88 147 ILE A O 1
ATOM 1136 N N . GLN A 1 148 ? -6.758 -1.677 1.327 1 98.94 148 GLN A N 1
ATOM 1137 C CA . GLN A 1 148 ? -8.18 -1.37 1.319 1 98.94 148 GLN A CA 1
ATOM 1138 C C . GLN A 1 148 ? -8.93 -2.188 2.371 1 98.94 148 GLN A C 1
ATOM 1140 O O . GLN A 1 148 ? -8.883 -3.418 2.352 1 98.94 148 GLN A O 1
ATOM 1145 N N . ILE A 1 149 ? -9.602 -1.523 3.328 1 98.94 149 ILE A N 1
ATOM 1146 C CA . ILE A 1 149 ? -10.484 -2.17 4.293 1 98.94 149 ILE A CA 1
ATOM 1147 C C . ILE A 1 149 ? -11.922 -1.731 4.047 1 98.94 149 ILE A C 1
ATOM 1149 O O . ILE A 1 149 ? -12.258 -0.554 4.199 1 98.94 149 ILE A O 1
ATOM 1153 N N . GLY A 1 150 ? -12.797 -2.695 3.725 1 98.88 150 GLY A N 1
ATOM 1154 C CA . GLY A 1 150 ? -14.188 -2.387 3.41 1 98.88 150 GLY A CA 1
ATOM 1155 C C . GLY A 1 150 ? -15.031 -2.104 4.641 1 98.88 150 GLY A C 1
ATOM 1156 O O . GLY A 1 150 ? -14.562 -2.279 5.77 1 98.88 150 GLY A O 1
ATOM 1157 N N . HIS A 1 151 ? -16.25 -1.64 4.379 1 98.75 151 HIS A N 1
ATOM 1158 C CA . HIS A 1 151 ? -17.188 -1.305 5.441 1 98.75 151 HIS A CA 1
ATOM 1159 C C . HIS A 1 151 ? -17.484 -2.518 6.32 1 98.75 151 HIS A C 1
ATOM 1161 O O . HIS A 1 151 ? -17.547 -3.645 5.828 1 98.75 151 HIS A O 1
ATOM 1167 N N . ASN A 1 152 ? -17.609 -2.332 7.621 1 98.81 152 ASN A N 1
ATOM 1168 C CA . ASN A 1 152 ? -18.094 -3.311 8.594 1 98.81 152 ASN A CA 1
ATOM 1169 C C . ASN A 1 152 ? -17.031 -4.359 8.906 1 98.81 152 ASN A C 1
ATOM 1171 O O . ASN A 1 152 ? -17.266 -5.27 9.703 1 98.81 152 ASN A O 1
ATOM 1175 N N . VAL A 1 153 ? -15.852 -4.297 8.297 1 98.94 153 VAL A N 1
ATOM 1176 C CA . VAL A 1 153 ? -14.805 -5.281 8.547 1 98.94 153 VAL A CA 1
ATOM 1177 C C . VAL A 1 153 ? -14.391 -5.234 10.016 1 98.94 153 VAL A C 1
ATOM 1179 O O . VAL A 1 153 ? -14.273 -4.156 10.602 1 98.94 153 VAL A O 1
ATOM 1182 N N . GLN A 1 154 ? -14.219 -6.418 10.594 1 98.94 154 GLN A N 1
ATOM 1183 C CA . GLN A 1 154 ? -13.617 -6.598 11.914 1 98.94 154 GLN A CA 1
ATOM 1184 C C . GLN A 1 154 ? -12.25 -7.258 11.812 1 98.94 154 GLN A C 1
ATOM 1186 O O . GLN A 1 154 ? -12.141 -8.43 11.445 1 98.94 154 GLN A O 1
ATOM 1191 N N . LEU A 1 155 ? -11.258 -6.504 12.117 1 98.88 155 LEU A N 1
ATOM 1192 C CA . LEU A 1 155 ? -9.906 -7.047 12.148 1 98.88 155 LEU A CA 1
ATOM 1193 C C . LEU A 1 155 ? -9.461 -7.316 13.586 1 98.88 155 LEU A C 1
ATOM 1195 O O . LEU A 1 155 ? -9.406 -6.395 14.406 1 98.88 155 LEU A O 1
ATOM 1199 N N . GLY A 1 156 ? -9.172 -8.562 13.922 1 98.75 156 GLY A N 1
ATOM 1200 C CA . GLY A 1 156 ? -8.688 -8.906 15.258 1 98.75 156 GLY A CA 1
ATOM 1201 C C . GLY A 1 156 ? -7.344 -8.289 15.578 1 98.75 156 GLY A C 1
ATOM 1202 O O . GLY A 1 156 ? -6.746 -7.609 14.742 1 98.75 156 GLY A O 1
ATOM 1203 N N . THR A 1 157 ? -6.875 -8.547 16.828 1 98.56 157 THR A N 1
ATOM 1204 C CA . THR A 1 157 ? -5.652 -7.926 17.328 1 98.56 157 THR A CA 1
ATOM 1205 C C . THR A 1 157 ? -4.426 -8.555 16.672 1 98.56 157 THR A C 1
ATOM 1207 O O . THR A 1 157 ? -4.438 -9.742 16.328 1 98.56 157 THR A O 1
ATOM 1210 N N . GLY A 1 158 ? -3.414 -7.715 16.438 1 98.44 158 GLY A N 1
ATOM 1211 C CA . GLY A 1 158 ? -2.088 -8.211 16.109 1 98.44 158 GLY A CA 1
ATOM 1212 C C . GLY A 1 158 ? -1.973 -8.703 14.68 1 98.44 158 GLY A C 1
ATOM 1213 O O . GLY A 1 158 ? -1.082 -9.492 14.359 1 98.44 158 GLY A O 1
ATOM 1214 N N . CYS A 1 159 ? -2.887 -8.328 13.812 1 98.75 159 CYS A N 1
ATOM 1215 C CA . CYS A 1 159 ? -2.803 -8.742 12.414 1 98.75 159 CYS A CA 1
ATOM 1216 C C . CYS A 1 159 ? -1.723 -7.957 11.68 1 98.75 159 CYS A C 1
ATOM 1218 O O . CYS A 1 159 ? -1.449 -6.805 12.016 1 98.75 159 CYS A O 1
ATOM 1220 N N . VAL A 1 160 ? -1.084 -8.641 10.719 1 98.81 160 VAL A N 1
ATOM 1221 C CA . VAL A 1 160 ? -0.057 -8.062 9.859 1 98.81 160 VAL A CA 1
ATOM 1222 C C . VAL A 1 160 ? -0.452 -8.242 8.391 1 98.81 160 VAL A C 1
ATOM 1224 O O . VAL A 1 160 ? -0.544 -9.367 7.898 1 98.81 160 VAL A O 1
ATOM 1227 N N . ILE A 1 161 ? -0.665 -7.098 7.688 1 98.81 161 ILE A N 1
ATOM 1228 C CA . ILE A 1 161 ? -1.193 -7.133 6.332 1 98.81 161 ILE A CA 1
ATOM 1229 C C . ILE A 1 161 ? -0.233 -6.418 5.383 1 98.81 161 ILE A C 1
ATOM 1231 O O . ILE A 1 161 ? -0.019 -5.207 5.504 1 98.81 161 ILE A O 1
ATOM 1235 N N . ALA A 1 162 ? 0.303 -7.148 4.398 1 98.75 162 ALA A N 1
ATOM 1236 C CA . ALA A 1 162 ? 1.27 -6.586 3.459 1 98.75 162 ALA A CA 1
ATOM 1237 C C . ALA A 1 162 ? 0.57 -5.777 2.369 1 98.75 162 ALA A C 1
ATOM 1239 O O . ALA A 1 162 ? -0.656 -5.82 2.246 1 98.75 162 ALA A O 1
ATOM 1240 N N . ALA A 1 163 ? 1.362 -5.109 1.608 1 98.88 163 ALA A N 1
ATOM 1241 C CA . ALA A 1 163 ? 0.912 -4.027 0.736 1 98.88 163 ALA A CA 1
ATOM 1242 C C . ALA A 1 163 ? -0.08 -4.539 -0.305 1 98.88 163 ALA A C 1
ATOM 1244 O O . ALA A 1 163 ? 0 -5.691 -0.733 1 98.88 163 ALA A O 1
ATOM 1245 N N . GLN A 1 164 ? -0.987 -3.566 -0.76 1 98.88 164 GLN A N 1
ATOM 1246 C CA . GLN A 1 164 ? -1.91 -3.74 -1.878 1 98.88 164 GLN A CA 1
ATOM 1247 C C . GLN A 1 164 ? -2.889 -4.879 -1.612 1 98.88 164 GLN A C 1
ATOM 1249 O O . GLN A 1 164 ? -3.396 -5.5 -2.549 1 98.88 164 GLN A O 1
ATOM 1254 N N . THR A 1 165 ? -3.125 -5.273 -0.349 1 98.88 165 THR A N 1
ATOM 1255 C CA . THR A 1 165 ? -4.137 -6.238 0.067 1 98.88 165 THR A CA 1
ATOM 1256 C C . THR A 1 165 ? -5.484 -5.555 0.286 1 98.88 165 THR A C 1
ATOM 1258 O O . THR A 1 165 ? -5.535 -4.395 0.708 1 98.88 165 THR A O 1
ATOM 1261 N N . GLY A 1 166 ? -6.551 -6.27 -0.021 1 98.88 166 GLY A N 1
ATOM 1262 C CA . GLY A 1 166 ? -7.895 -5.754 0.193 1 98.88 166 GLY A CA 1
ATOM 1263 C C . GLY A 1 166 ? -8.797 -6.734 0.9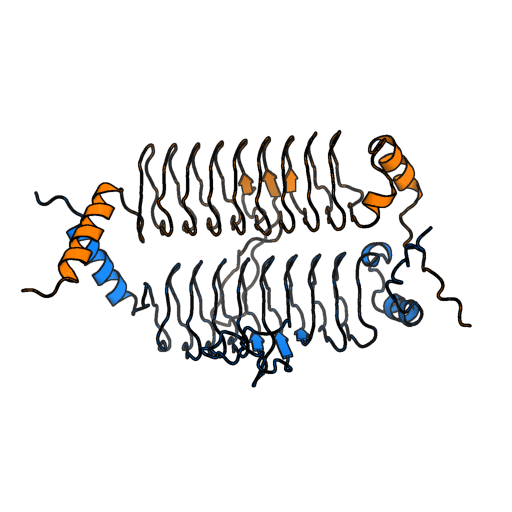13 1 98.88 166 GLY A C 1
ATOM 1264 O O . GLY A 1 166 ? -8.781 -7.934 0.625 1 98.88 166 GLY A O 1
ATOM 1265 N N . ILE A 1 167 ? -9.594 -6.25 1.834 1 98.94 167 ILE A N 1
ATOM 1266 C CA . ILE A 1 167 ? -10.609 -7.02 2.543 1 98.94 167 ILE A CA 1
ATOM 1267 C C . ILE A 1 167 ? -11.992 -6.43 2.266 1 98.94 167 ILE A C 1
ATOM 1269 O O . ILE A 1 167 ? -12.258 -5.277 2.613 1 98.94 167 ILE A O 1
ATOM 1273 N N . ALA A 1 168 ? -12.844 -7.238 1.673 1 98.75 168 ALA A N 1
ATOM 1274 C CA . ALA A 1 168 ? -14.164 -6.758 1.294 1 98.75 168 ALA A CA 1
ATOM 1275 C C . ALA A 1 168 ? -15.078 -6.633 2.514 1 98.75 168 ALA A C 1
ATOM 1277 O O . ALA A 1 168 ? -14.773 -7.18 3.578 1 98.75 168 ALA A O 1
ATOM 1278 N N . GLY A 1 169 ? -16.141 -6.004 2.311 1 98.5 169 GLY A N 1
ATOM 1279 C CA . GLY A 1 169 ? -17.016 -5.559 3.379 1 98.5 169 GLY A CA 1
ATOM 1280 C C . GLY A 1 169 ? -17.531 -6.699 4.246 1 98.5 169 GLY A C 1
ATOM 1281 O O . GLY A 1 169 ? -17.828 -7.781 3.742 1 98.5 169 GLY A O 1
ATOM 1282 N N . SER A 1 170 ? -17.609 -6.484 5.551 1 98.62 170 SER A N 1
ATOM 1283 C CA . SER A 1 170 ? -18.328 -7.27 6.543 1 98.62 170 SER A CA 1
ATOM 1284 C C . SER A 1 170 ? -17.609 -8.57 6.855 1 98.62 170 SER A C 1
ATOM 1286 O O . SER A 1 170 ? -18.156 -9.445 7.527 1 98.62 170 SER A O 1
ATOM 1288 N N . THR A 1 171 ? -16.406 -8.75 6.34 1 98.88 171 THR A N 1
ATOM 1289 C CA . THR A 1 171 ? -15.586 -9.891 6.715 1 98.88 171 THR A CA 1
ATOM 1290 C C . THR A 1 171 ? -15.023 -9.711 8.125 1 98.88 171 THR A C 1
ATOM 1292 O O . THR A 1 171 ? -14.664 -8.602 8.516 1 98.88 171 THR A O 1
ATOM 1295 N N . THR A 1 172 ? -15.023 -10.836 8.875 1 98.94 172 THR A N 1
ATOM 1296 C CA . THR A 1 172 ? -14.43 -10.875 10.203 1 98.94 172 THR A CA 1
ATOM 1297 C C . THR A 1 172 ? -13.125 -11.656 10.188 1 98.94 172 THR A C 1
ATOM 1299 O O . THR A 1 172 ? -13.094 -12.828 9.805 1 98.94 172 THR A O 1
ATOM 1302 N N . VAL A 1 173 ? -12.086 -11.016 10.602 1 98.94 173 VAL A N 1
ATOM 1303 C CA . VAL A 1 173 ? -10.758 -11.602 10.648 1 98.94 173 VAL A CA 1
ATOM 1304 C C . VAL A 1 173 ? -10.328 -11.812 12.102 1 98.94 173 VAL A C 1
ATOM 1306 O O . VAL A 1 173 ? -10.383 -10.883 12.906 1 98.94 173 VAL A O 1
ATOM 1309 N N . GLY A 1 174 ? -9.914 -13 12.445 1 98.75 174 GLY A N 1
ATOM 1310 C CA . GLY A 1 174 ? -9.492 -13.32 13.805 1 98.75 174 GLY A CA 1
ATOM 1311 C C . GLY A 1 174 ? -8.203 -12.633 14.203 1 98.75 174 GLY A C 1
ATOM 1312 O O . GLY A 1 174 ? -7.762 -11.688 13.539 1 98.75 174 GLY A O 1
ATOM 1313 N N . ARG A 1 175 ? -7.629 -13.094 15.359 1 98.38 175 ARG A N 1
ATOM 1314 C CA . ARG A 1 175 ? -6.395 -12.523 15.898 1 98.38 175 ARG A CA 1
ATOM 1315 C C . ARG A 1 175 ? -5.172 -13.109 15.203 1 98.38 175 ARG A C 1
ATOM 1317 O O . ARG A 1 175 ? -5.184 -14.273 14.789 1 98.38 175 ARG A O 1
ATOM 1324 N N . ASN A 1 176 ? -4.16 -12.234 15.094 1 98.25 176 ASN A N 1
ATOM 1325 C CA . ASN A 1 176 ? -2.842 -12.68 14.648 1 98.25 176 ASN A CA 1
ATOM 1326 C C . ASN A 1 176 ? -2.9 -13.328 13.273 1 98.25 176 ASN A C 1
ATOM 1328 O O . ASN A 1 176 ? -2.348 -14.414 13.07 1 98.25 176 ASN A O 1
ATOM 1332 N N . VAL A 1 177 ? -3.623 -12.75 12.414 1 98.75 177 VAL A N 1
ATOM 1333 C CA . VAL A 1 177 ? -3.662 -13.195 11.023 1 98.75 177 VAL A CA 1
ATOM 1334 C C . VAL A 1 177 ? -2.621 -12.438 10.203 1 98.75 177 VAL A C 1
ATOM 1336 O O . VAL A 1 177 ? -2.518 -11.211 10.305 1 98.75 177 VAL A O 1
ATOM 1339 N N . HIS A 1 178 ? -1.812 -13.172 9.422 1 98.75 178 HIS A N 1
ATOM 1340 C CA . HIS A 1 178 ? -0.796 -12.594 8.547 1 98.75 178 HIS A CA 1
ATOM 1341 C C . HIS A 1 178 ? -1.162 -12.789 7.082 1 98.75 178 HIS A C 1
ATOM 1343 O O . HIS A 1 178 ? -1.38 -13.922 6.633 1 98.75 178 HIS A O 1
ATOM 1349 N N . MET A 1 179 ? -1.236 -11.672 6.332 1 98.75 179 MET A N 1
ATOM 1350 C CA . MET A 1 179 ? -1.561 -11.711 4.91 1 98.75 179 MET A CA 1
ATOM 1351 C C . MET A 1 179 ? -0.402 -11.18 4.07 1 98.75 179 MET A C 1
ATOM 1353 O O . MET A 1 179 ? 0.068 -10.062 4.293 1 98.75 179 MET A O 1
ATOM 1357 N N . GLY A 1 180 ? 0.034 -11.969 3.076 1 98.44 180 GLY A N 1
ATOM 1358 C CA . GLY A 1 180 ? 1.026 -11.492 2.123 1 98.44 180 GLY A CA 1
ATOM 1359 C C . GLY A 1 180 ? 0.506 -10.391 1.216 1 98.44 180 GLY A C 1
ATOM 1360 O O . GLY A 1 180 ? -0.627 -9.938 1.375 1 98.44 180 GLY A O 1
ATOM 1361 N N . GLY A 1 181 ? 1.393 -9.945 0.347 1 98.5 181 GLY A N 1
ATOM 1362 C CA . GLY A 1 181 ? 1.021 -8.844 -0.534 1 98.5 181 GLY A CA 1
ATOM 1363 C C . GLY A 1 181 ? -0.042 -9.227 -1.545 1 98.5 181 GLY A C 1
ATOM 1364 O O . GLY A 1 181 ? -0.065 -10.359 -2.033 1 98.5 181 GLY A O 1
ATOM 1365 N N . GLN A 1 182 ? -0.883 -8.234 -1.879 1 98.69 182 GLN A N 1
ATOM 1366 C CA . GLN A 1 182 ? -1.866 -8.352 -2.951 1 98.69 182 GLN A CA 1
ATOM 1367 C C . GLN A 1 182 ? -2.832 -9.5 -2.686 1 98.69 182 GLN A C 1
ATOM 1369 O O . GLN A 1 182 ? -3.236 -10.203 -3.613 1 98.69 182 GLN A O 1
ATOM 1374 N N . VAL A 1 183 ? -3.133 -9.789 -1.452 1 98.81 183 VAL A N 1
ATOM 1375 C CA . VAL A 1 183 ? -4.199 -10.719 -1.092 1 98.81 183 VAL A CA 1
ATOM 1376 C C . VAL A 1 183 ? -5.555 -10.031 -1.234 1 98.81 183 VAL A C 1
ATOM 1378 O O . VAL A 1 183 ? -5.688 -8.844 -0.958 1 98.81 183 VAL A O 1
ATOM 1381 N N . GLY A 1 184 ? -6.551 -10.781 -1.687 1 98.75 184 GLY A N 1
ATOM 1382 C CA . GLY A 1 184 ? -7.938 -10.352 -1.706 1 98.75 184 GLY A CA 1
ATOM 1383 C C . GLY A 1 184 ? -8.852 -11.25 -0.9 1 98.75 184 GLY A C 1
ATOM 1384 O O . GLY A 1 184 ? -8.836 -12.469 -1.068 1 98.75 184 GLY A O 1
ATOM 1385 N N . ILE A 1 185 ? -9.625 -10.68 -0.06 1 98.88 185 ILE A N 1
ATOM 1386 C CA . ILE A 1 185 ? -10.578 -11.438 0.746 1 98.88 185 ILE A CA 1
ATOM 1387 C C . ILE A 1 185 ? -12.008 -11.016 0.392 1 98.88 185 ILE A C 1
ATOM 1389 O O . ILE A 1 185 ? -12.336 -9.828 0.437 1 98.88 185 ILE A O 1
ATOM 1393 N N . ALA A 1 186 ? -12.859 -12.023 0.116 1 98.69 186 ALA A N 1
ATOM 1394 C CA . ALA A 1 186 ? -14.242 -11.758 -0.263 1 98.69 186 ALA A CA 1
ATOM 1395 C C . ALA A 1 186 ? -15.055 -11.266 0.933 1 98.69 186 ALA A C 1
ATOM 1397 O O . ALA A 1 186 ? -14.57 -11.281 2.068 1 98.69 186 ALA A O 1
ATOM 1398 N N . GLN A 1 187 ? -16.25 -10.781 0.593 1 98.38 187 GLN A N 1
ATOM 1399 C CA . GLN A 1 187 ? -17.094 -10.18 1.612 1 98.38 187 GLN A CA 1
ATOM 1400 C C . GLN A 1 187 ? -17.766 -11.25 2.475 1 98.38 187 GLN A C 1
ATOM 1402 O O . GLN A 1 187 ? -17.922 -12.391 2.047 1 98.38 187 GLN A O 1
ATOM 1407 N N . HIS A 1 188 ? -18.062 -10.914 3.73 1 98.56 188 HIS A N 1
ATOM 1408 C CA . HIS A 1 188 ? -18.906 -11.688 4.637 1 98.56 188 HIS A CA 1
ATOM 1409 C C . HIS A 1 188 ? -18.234 -13.016 4.992 1 98.56 188 HIS A C 1
ATOM 1411 O O . HIS A 1 188 ? -18.922 -14.031 5.16 1 98.56 188 HIS A O 1
ATOM 1417 N N . LEU A 1 189 ? -16.969 -13.047 5.078 1 98.81 189 LEU A N 1
ATOM 1418 C CA . LEU A 1 189 ? -16.25 -14.266 5.453 1 98.81 189 LEU A CA 1
ATOM 1419 C C . LEU A 1 189 ? -15.836 -14.211 6.914 1 98.81 189 LEU A C 1
ATOM 1421 O O . LEU A 1 189 ? -15.898 -13.164 7.551 1 98.81 189 LEU A O 1
ATOM 1425 N N . ARG A 1 190 ? -15.477 -15.344 7.359 1 98.88 190 ARG A N 1
ATOM 1426 C CA . ARG A 1 190 ? -14.82 -15.5 8.656 1 98.88 190 ARG A CA 1
ATOM 1427 C C . ARG A 1 190 ? -13.438 -16.125 8.5 1 98.88 190 ARG A C 1
ATOM 1429 O O . ARG A 1 190 ? -13.312 -17.25 8.039 1 98.88 190 ARG A O 1
ATOM 1436 N N . ILE A 1 191 ? -12.438 -15.398 8.875 1 98.94 191 ILE A N 1
ATOM 1437 C CA . ILE A 1 191 ? -11.07 -15.891 8.914 1 98.94 191 ILE A CA 1
ATOM 1438 C C . ILE A 1 191 ? -10.68 -16.203 10.359 1 98.94 191 ILE A C 1
ATOM 1440 O O . ILE A 1 191 ? -10.781 -15.352 11.234 1 98.94 191 ILE A O 1
ATOM 1444 N N . GLY A 1 192 ? -10.234 -17.391 10.625 1 98.81 192 GLY A N 1
ATOM 1445 C CA . GLY A 1 192 ? -9.914 -17.828 11.969 1 98.81 192 GLY A CA 1
ATOM 1446 C C . GLY A 1 192 ? -8.664 -17.172 12.531 1 98.81 192 GLY A C 1
ATOM 1447 O O . GLY A 1 192 ? -8.016 -16.375 11.844 1 98.81 192 GLY A O 1
ATOM 1448 N N . ASP A 1 193 ? -8.344 -17.547 13.828 1 98.62 193 ASP A N 1
ATOM 1449 C CA . ASP A 1 193 ? -7.16 -17.031 14.508 1 98.62 193 ASP A CA 1
ATOM 1450 C C . ASP A 1 193 ? -5.891 -17.703 13.984 1 98.62 193 ASP A C 1
ATOM 1452 O O . ASP A 1 193 ? -5.922 -18.859 13.57 1 98.62 193 ASP A O 1
ATOM 1456 N N . ASN A 1 194 ? -4.793 -16.922 13.984 1 98.19 194 ASN A N 1
ATOM 1457 C CA . ASN A 1 194 ? -3.471 -17.469 13.68 1 98.19 194 ASN A CA 1
ATOM 1458 C C . ASN A 1 194 ? -3.416 -18.062 12.281 1 98.19 194 ASN A C 1
ATOM 1460 O O . ASN A 1 194 ? -2.844 -19.141 12.078 1 98.19 194 ASN A O 1
ATOM 1464 N N . VAL A 1 195 ? -4.055 -17.438 11.391 1 98.69 195 VAL A N 1
ATOM 1465 C CA . VAL A 1 195 ? -4.051 -17.859 10 1 98.69 195 VAL A CA 1
ATOM 1466 C C . VAL A 1 195 ? -2.969 -17.109 9.227 1 98.69 195 VAL A C 1
ATOM 1468 O O . VAL A 1 195 ? -2.73 -15.93 9.484 1 98.69 195 VAL A O 1
ATOM 1471 N N . ARG A 1 196 ? -2.289 -17.781 8.359 1 98.69 196 ARG A N 1
ATOM 1472 C CA . ARG A 1 196 ? -1.374 -17.172 7.395 1 98.69 196 ARG A CA 1
ATOM 1473 C C . ARG A 1 196 ? -1.881 -17.375 5.969 1 98.69 196 ARG A C 1
ATOM 1475 O O . ARG A 1 196 ? -2.279 -18.469 5.59 1 98.69 196 ARG A O 1
ATOM 1482 N N . ILE A 1 197 ? -1.861 -16.312 5.219 1 98.75 197 ILE A N 1
ATOM 1483 C CA . ILE A 1 197 ? -2.324 -16.344 3.836 1 98.75 197 ILE A CA 1
ATOM 1484 C C . ILE A 1 197 ? -1.201 -15.891 2.906 1 98.75 197 ILE A C 1
ATOM 1486 O O . ILE A 1 197 ? -0.719 -14.758 3.01 1 98.75 197 ILE A O 1
ATOM 1490 N N . ALA A 1 198 ? -0.835 -16.703 1.974 1 98.06 198 ALA A N 1
ATOM 1491 C CA . ALA A 1 198 ? 0.267 -16.438 1.057 1 98.06 198 ALA A CA 1
ATOM 1492 C C . ALA A 1 198 ? -0.077 -15.281 0.114 1 98.06 198 ALA A C 1
ATOM 1494 O O . ALA A 1 198 ? -1.25 -15.039 -0.176 1 98.06 198 ALA A O 1
ATOM 1495 N N . ALA A 1 199 ? 0.947 -14.68 -0.349 1 98 199 ALA A N 1
ATOM 1496 C CA . ALA A 1 199 ? 0.798 -13.547 -1.252 1 98 199 ALA A CA 1
ATOM 1497 C C . ALA A 1 199 ? -0.037 -13.922 -2.473 1 98 199 ALA A C 1
ATOM 1499 O O . ALA A 1 199 ? -0.036 -15.078 -2.902 1 98 199 ALA A O 1
ATOM 1500 N N . LYS A 1 200 ? -0.808 -12.898 -3.004 1 97.75 200 LYS A N 1
ATOM 1501 C CA . LYS A 1 200 ? -1.6 -12.953 -4.23 1 97.75 200 LYS A CA 1
ATOM 1502 C C . LYS A 1 200 ? -2.699 -14.008 -4.129 1 97.75 200 LYS A C 1
ATOM 1504 O O . LYS A 1 200 ? -3.203 -14.484 -5.145 1 97.75 200 LYS A O 1
ATOM 1509 N N . SER A 1 201 ? -3.043 -14.43 -2.93 1 98.31 201 SER A N 1
ATOM 1510 C CA . SER A 1 201 ? -4.141 -15.375 -2.756 1 98.31 201 SER A CA 1
ATOM 1511 C C . SER A 1 201 ? -5.492 -14.68 -2.869 1 98.31 201 SER A C 1
ATOM 1513 O O . SER A 1 201 ? -5.609 -13.484 -2.572 1 98.31 201 SER A O 1
ATOM 1515 N N . GLY A 1 202 ? -6.441 -15.398 -3.328 1 98.5 202 GLY A N 1
ATOM 1516 C CA . GLY A 1 202 ? -7.844 -15.016 -3.303 1 98.5 202 GLY A CA 1
ATOM 1517 C C . GLY A 1 202 ? -8.672 -15.859 -2.352 1 98.5 202 GLY A C 1
ATOM 1518 O O . GLY A 1 202 ? -8.812 -17.062 -2.549 1 98.5 202 GLY A O 1
ATOM 1519 N N . VAL A 1 203 ? -9.227 -15.281 -1.358 1 98.81 203 VAL A N 1
ATOM 1520 C CA . VAL A 1 203 ? -9.977 -16 -0.339 1 98.81 203 VAL A CA 1
ATOM 1521 C C . VAL A 1 203 ? -11.477 -15.875 -0.61 1 98.81 203 VAL A C 1
ATOM 1523 O O . VAL A 1 203 ? -12.031 -14.773 -0.566 1 98.81 203 VAL A O 1
ATOM 1526 N N . MET A 1 204 ? -12.07 -17 -0.803 1 98.38 204 MET A N 1
ATOM 1527 C CA . MET A 1 204 ? -13.477 -17 -1.194 1 98.38 204 MET A CA 1
ATOM 1528 C C . MET A 1 204 ? -14.328 -17.734 -0.167 1 98.38 204 MET A C 1
ATOM 1530 O O . MET A 1 204 ? -15.555 -17.75 -0.271 1 98.38 204 MET A O 1
ATOM 1534 N N . ASN A 1 205 ? -13.648 -18.406 0.761 1 98.31 205 ASN A N 1
ATOM 1535 C CA . ASN A 1 205 ? -14.328 -19.172 1.796 1 98.31 205 ASN A CA 1
ATOM 1536 C C . ASN A 1 205 ? -13.773 -18.859 3.184 1 98.31 205 ASN A C 1
ATOM 1538 O O . ASN A 1 205 ? -12.688 -18.297 3.309 1 98.31 205 ASN A O 1
ATOM 1542 N N . ASP A 1 206 ? -14.602 -19.281 4.156 1 98.75 206 ASP A N 1
ATOM 1543 C CA . ASP A 1 206 ? -14.094 -19.172 5.52 1 98.75 206 ASP A CA 1
ATOM 1544 C C . ASP A 1 206 ? -12.805 -19.969 5.691 1 98.75 206 ASP A C 1
ATOM 1546 O O . ASP A 1 206 ? -12.625 -21.016 5.043 1 98.75 206 ASP A O 1
ATOM 1550 N N . LEU A 1 207 ? -11.938 -19.5 6.555 1 98.75 207 LEU A N 1
ATOM 1551 C CA . LEU A 1 207 ? -10.695 -20.188 6.84 1 98.75 207 LEU A CA 1
ATOM 1552 C C . LEU A 1 207 ? -10.617 -20.594 8.312 1 98.75 207 LEU A C 1
ATOM 1554 O O . LEU A 1 207 ? -10.898 -19.781 9.195 1 98.75 207 LEU A O 1
ATOM 1558 N N . ALA A 1 208 ? -10.211 -21.828 8.555 1 98.44 208 ALA A N 1
ATOM 1559 C CA . ALA A 1 208 ? -10.102 -22.344 9.922 1 98.44 208 ALA A CA 1
ATOM 1560 C C . ALA A 1 208 ? -8.859 -21.797 10.617 1 98.44 208 ALA A C 1
ATOM 1562 O O . ALA A 1 208 ? -7.906 -21.359 9.969 1 98.44 208 ALA A O 1
ATOM 1563 N N . ASP A 1 209 ? -8.852 -21.922 11.969 1 98.5 209 ASP A N 1
ATOM 1564 C CA . ASP A 1 209 ? -7.762 -21.422 12.812 1 98.5 209 ASP A CA 1
ATOM 1565 C C . ASP A 1 209 ? -6.477 -22.203 12.562 1 98.5 209 ASP A C 1
ATOM 1567 O O . ASP A 1 209 ? -6.52 -23.359 12.141 1 98.5 209 ASP A O 1
ATOM 1571 N N . ASN A 1 210 ? -5.379 -21.5 12.812 1 98.12 210 ASN A N 1
ATOM 1572 C CA . ASN A 1 210 ? -4.078 -22.141 12.969 1 98.12 210 ASN A CA 1
ATOM 1573 C C . ASN A 1 210 ? -3.664 -22.891 11.703 1 98.12 210 ASN A C 1
ATOM 1575 O O . ASN A 1 210 ? -3.166 -24.016 11.773 1 98.12 210 ASN A O 1
ATOM 1579 N N . GLN A 1 211 ? -3.955 -22.266 10.555 1 97.94 211 GLN A N 1
ATOM 1580 C CA . GLN A 1 211 ? -3.604 -22.875 9.281 1 97.94 211 GLN A CA 1
ATOM 1581 C C . GLN A 1 211 ? -2.979 -21.859 8.336 1 97.94 211 GLN A C 1
ATOM 1583 O O . GLN A 1 211 ? -3.143 -20.656 8.523 1 97.94 211 GLN A O 1
ATOM 1588 N N . THR A 1 212 ? -2.244 -22.359 7.418 1 98.5 212 THR A N 1
ATOM 1589 C CA . THR A 1 212 ? -1.694 -21.562 6.324 1 98.5 212 THR A CA 1
ATOM 1590 C C . THR A 1 212 ? -2.42 -21.859 5.016 1 98.5 212 THR A C 1
ATOM 1592 O O . THR A 1 212 ? -2.699 -23.031 4.715 1 98.5 212 THR A O 1
ATOM 1595 N N . TYR A 1 213 ? -2.719 -20.828 4.289 1 98.69 213 TYR A N 1
ATOM 1596 C CA . TYR A 1 213 ? -3.465 -20.969 3.043 1 98.69 213 TYR A CA 1
ATOM 1597 C C . TYR A 1 213 ? -2.738 -20.297 1.889 1 98.69 213 TYR A C 1
ATOM 1599 O O . TYR A 1 213 ? -1.923 -19.391 2.104 1 98.69 213 TYR A O 1
ATOM 1607 N N . GLY A 1 214 ? -3.002 -20.734 0.626 1 98 214 GLY A N 1
ATOM 1608 C CA . GLY A 1 214 ? -2.473 -20.109 -0.578 1 98 214 GLY A CA 1
ATOM 1609 C C . GLY A 1 214 ? -3.295 -20.422 -1.816 1 98 214 GLY A C 1
ATOM 1610 O O . GLY A 1 214 ? -4.09 -21.359 -1.825 1 98 214 GLY A O 1
ATOM 1611 N N . GLY A 1 215 ? -3.17 -19.453 -2.822 1 96.38 215 GLY A N 1
ATOM 1612 C CA . GLY A 1 215 ? -3.785 -19.703 -4.117 1 96.38 215 GLY A CA 1
ATOM 1613 C C . GLY A 1 215 ? -5.07 -18.922 -4.324 1 96.38 215 GLY A C 1
ATOM 1614 O O . GLY A 1 215 ? -5.469 -18.141 -3.461 1 96.38 215 GLY A O 1
ATOM 1615 N N . THR A 1 216 ? -5.582 -19.156 -5.621 1 94.88 216 THR A N 1
ATOM 1616 C CA . THR A 1 216 ? -6.871 -18.578 -5.992 1 94.88 216 THR A CA 1
ATOM 1617 C C . THR A 1 216 ? -7.754 -19.625 -6.664 1 94.88 216 THR A C 1
ATOM 1619 O O . THR A 1 216 ? -7.57 -19.938 -7.84 1 94.88 216 THR A O 1
ATOM 1622 N N . PRO A 1 217 ? -8.742 -20.109 -5.949 1 95.62 217 PRO A N 1
ATOM 1623 C CA . PRO A 1 217 ? -9.117 -19.797 -4.566 1 95.62 217 PRO A CA 1
ATOM 1624 C C . PRO A 1 217 ? -8.109 -20.328 -3.549 1 95.62 217 PRO A C 1
ATOM 1626 O O . PRO A 1 217 ? -7.41 -21.312 -3.82 1 95.62 217 PRO A O 1
ATOM 1629 N N . ALA A 1 218 ? -8.109 -19.703 -2.373 1 97 218 ALA A N 1
ATOM 1630 C CA . ALA A 1 218 ? -7.199 -20.125 -1.313 1 97 218 ALA A CA 1
ATOM 1631 C C . ALA A 1 218 ? -7.578 -21.5 -0.766 1 97 218 ALA A C 1
ATOM 1633 O O . ALA A 1 218 ? -8.742 -21.734 -0.43 1 97 218 ALA A O 1
ATOM 1634 N N . VAL A 1 219 ? -6.586 -22.344 -0.637 1 96.56 219 VAL A N 1
ATOM 1635 C CA . VAL A 1 219 ? -6.703 -23.688 -0.066 1 96.56 219 VAL A CA 1
ATOM 1636 C C . VAL A 1 219 ? -5.559 -23.922 0.915 1 96.56 219 VAL A C 1
ATOM 1638 O O . VAL A 1 219 ? -4.578 -23.172 0.938 1 96.56 219 VAL A O 1
ATOM 1641 N N . PRO A 1 220 ? -5.785 -24.891 1.791 1 96.44 220 PRO A N 1
ATOM 1642 C CA . PRO A 1 220 ? -4.684 -25.188 2.707 1 96.44 220 PRO A CA 1
ATOM 1643 C C . PRO A 1 220 ? -3.352 -25.359 1.985 1 96.44 220 PRO A C 1
ATOM 1645 O O . PRO A 1 220 ? -3.311 -25.922 0.888 1 96.44 220 PRO A O 1
ATOM 1648 N N . VAL A 1 221 ? -2.299 -25.047 2.574 1 95.81 221 VAL A N 1
ATOM 1649 C CA . VAL A 1 221 ? -1.007 -24.812 1.936 1 95.81 221 VAL A CA 1
ATOM 1650 C C . VAL A 1 221 ? -0.508 -26.125 1.311 1 95.81 221 VAL A C 1
ATOM 1652 O O . VAL A 1 221 ? 0.126 -26.109 0.253 1 95.81 221 VAL A O 1
ATOM 1655 N N . MET A 1 222 ? -0.724 -27.25 1.982 1 95.94 222 MET A N 1
ATOM 1656 C CA . MET A 1 222 ? -0.266 -28.516 1.416 1 95.94 222 MET A CA 1
ATOM 1657 C C . MET A 1 222 ? -1.011 -28.844 0.124 1 95.94 222 MET A C 1
ATOM 1659 O O . MET A 1 222 ? -0.415 -29.344 -0.833 1 95.94 222 MET A O 1
ATOM 1663 N N . GLU A 1 223 ? -2.252 -28.578 0.183 1 95.44 223 GLU A N 1
ATOM 1664 C CA . GLU A 1 223 ? -3.045 -28.734 -1.032 1 95.44 223 GLU A CA 1
ATOM 1665 C C . GLU A 1 223 ? -2.57 -27.797 -2.129 1 95.44 223 GLU A C 1
ATOM 1667 O O . GLU A 1 223 ? -2.445 -28.188 -3.289 1 95.44 223 GLU A O 1
ATOM 1672 N N . PHE A 1 224 ? -2.312 -26.641 -1.729 1 94.62 224 PHE A N 1
ATOM 1673 C CA . PHE A 1 224 ? -1.816 -25.641 -2.664 1 94.62 224 PHE A CA 1
ATOM 1674 C C . PHE A 1 224 ? -0.507 -26.094 -3.299 1 94.62 224 PHE A C 1
ATOM 1676 O O . PHE A 1 224 ? -0.348 -26.031 -4.52 1 94.62 224 PHE A O 1
ATOM 1683 N N . ARG A 1 225 ? 0.363 -26.547 -2.59 1 94.44 225 ARG A N 1
ATOM 1684 C CA . ARG A 1 225 ? 1.659 -27 -3.076 1 94.44 225 ARG A CA 1
ATOM 1685 C C . ARG A 1 225 ? 1.494 -28.156 -4.07 1 94.44 225 ARG A C 1
ATOM 1687 O O . ARG A 1 225 ? 2.221 -28.219 -5.062 1 94.44 225 ARG A O 1
ATOM 1694 N N . ARG A 1 226 ? 0.573 -29.062 -3.783 1 94.5 226 ARG A N 1
ATOM 1695 C CA . ARG A 1 226 ? 0.31 -30.172 -4.691 1 94.5 226 ARG A CA 1
ATOM 1696 C C . ARG A 1 226 ? -0.221 -29.672 -6.031 1 94.5 226 ARG A C 1
ATOM 1698 O O . ARG A 1 226 ? 0.154 -30.188 -7.086 1 94.5 226 ARG A O 1
ATOM 1705 N N . GLN A 1 227 ? -1.072 -28.719 -5.957 1 92.12 227 GLN A N 1
ATOM 1706 C CA . GLN A 1 227 ? -1.598 -28.109 -7.18 1 92.12 227 GLN A CA 1
ATOM 1707 C C . GLN A 1 227 ? -0.478 -27.5 -8.016 1 92.12 227 GLN A C 1
ATOM 1709 O O . GLN A 1 227 ? -0.423 -27.688 -9.227 1 92.12 227 GLN A O 1
ATOM 1714 N N . MET A 1 228 ? 0.4 -26.828 -7.367 1 91.94 228 MET A N 1
ATOM 1715 C CA . MET A 1 228 ? 1.498 -26.156 -8.07 1 91.94 228 MET A CA 1
ATOM 1716 C C . MET A 1 228 ? 2.451 -27.188 -8.672 1 91.94 228 MET A C 1
ATOM 1718 O O . MET A 1 228 ? 2.949 -27 -9.781 1 91.94 228 MET A O 1
ATOM 1722 N N . ALA A 1 229 ? 2.707 -28.234 -7.93 1 92.19 229 ALA A N 1
ATOM 1723 C CA . ALA A 1 229 ? 3.555 -29.312 -8.445 1 92.19 229 ALA A CA 1
ATOM 1724 C C . ALA A 1 229 ? 2.943 -29.938 -9.688 1 92.19 229 ALA A C 1
ATOM 1726 O O . ALA A 1 229 ? 3.652 -30.25 -10.648 1 92.19 229 ALA A O 1
ATOM 1727 N N . PHE A 1 230 ? 1.676 -30.188 -9.602 1 91.69 230 PHE A N 1
ATOM 1728 C CA . PHE A 1 230 ? 0.955 -30.766 -10.727 1 91.69 230 PHE A CA 1
ATOM 1729 C C . PHE A 1 230 ? 1.077 -29.891 -11.969 1 91.69 230 PHE A C 1
ATOM 1731 O O . PHE A 1 230 ? 1.37 -30.391 -13.055 1 91.69 230 PHE A O 1
ATOM 1738 N N . LEU A 1 231 ? 0.903 -28.641 -11.789 1 90.31 231 LEU A N 1
ATOM 1739 C CA . LEU A 1 231 ? 0.978 -27.703 -12.891 1 90.31 231 LEU A CA 1
ATOM 1740 C C . LEU A 1 231 ? 2.398 -27.625 -13.445 1 90.31 231 LEU A C 1
ATOM 1742 O O . LEU A 1 231 ? 2.592 -27.5 -14.656 1 90.31 231 LEU A O 1
ATOM 1746 N N . ARG A 1 232 ? 3.354 -27.625 -12.578 1 90.12 232 ARG A N 1
ATOM 1747 C CA . ARG A 1 232 ? 4.75 -27.609 -13 1 90.12 232 ARG A CA 1
ATOM 1748 C C . ARG A 1 232 ? 5.051 -28.797 -13.922 1 90.12 232 ARG A C 1
ATOM 1750 O O . ARG A 1 232 ? 5.773 -28.641 -14.906 1 90.12 232 ARG A O 1
ATOM 1757 N N . GLY A 1 233 ? 4.523 -29.922 -13.5 1 91.06 233 GLY A N 1
ATOM 1758 C CA . GLY A 1 233 ? 4.695 -31.109 -14.328 1 91.06 233 GLY A CA 1
ATOM 1759 C C . GLY A 1 233 ? 4.113 -30.953 -15.719 1 91.06 233 GLY A C 1
ATOM 1760 O O . GLY A 1 233 ? 4.703 -31.406 -16.703 1 91.06 233 GLY A O 1
ATOM 1761 N N . ALA A 1 234 ? 3 -30.234 -15.773 1 87.88 234 ALA A N 1
ATOM 1762 C CA . ALA A 1 234 ? 2.316 -30.031 -17.047 1 87.88 234 ALA A CA 1
ATOM 1763 C C . ALA A 1 234 ? 3.096 -29.062 -17.938 1 87.88 234 ALA A C 1
ATOM 1765 O O . ALA A 1 234 ? 2.904 -29.047 -19.156 1 87.88 234 ALA A O 1
ATOM 1766 N N . GLY A 1 235 ? 3.906 -28.297 -17.344 1 86.69 235 GLY A N 1
ATOM 1767 C CA . GLY A 1 235 ? 4.668 -27.312 -18.094 1 86.69 235 GLY A CA 1
ATOM 1768 C C . GLY A 1 235 ? 5.965 -27.859 -18.656 1 86.69 235 GLY A C 1
ATOM 1769 O O . GLY A 1 235 ? 6.629 -27.203 -19.453 1 86.69 235 GLY A O 1
ATOM 1770 N N . LYS A 1 236 ? 6.352 -28.984 -18.172 1 84.31 236 LYS A N 1
ATOM 1771 C CA . LYS A 1 236 ? 7.59 -29.594 -18.656 1 84.31 236 LYS A CA 1
ATOM 1772 C C . LYS A 1 236 ? 7.387 -30.25 -20.016 1 84.31 236 LYS A C 1
ATOM 1774 O O . LYS A 1 236 ? 6.305 -30.75 -20.312 1 84.31 236 LYS A O 1
ATOM 1779 N N . LYS A 1 237 ? 8.422 -29.906 -21.016 1 71.25 237 LYS A N 1
ATOM 1780 C CA . LYS A 1 237 ? 8.414 -30.5 -22.344 1 71.25 237 LYS A CA 1
ATOM 1781 C C . LYS A 1 237 ? 8.297 -32 -22.266 1 71.25 237 LYS A C 1
ATOM 1783 O O . LYS A 1 237 ? 8.977 -32.656 -21.453 1 71.25 237 LYS A O 1
ATOM 1788 N N . SER A 1 238 ? 7.141 -32.625 -22.719 1 58.12 238 SER A N 1
ATOM 1789 C CA . SER A 1 238 ? 7.141 -34.062 -22.906 1 58.12 238 SER A CA 1
ATOM 1790 C C . SER A 1 238 ? 8.422 -34.531 -23.594 1 58.12 238 SER A C 1
ATOM 1792 O O . SER A 1 238 ? 8.852 -33.938 -24.578 1 58.12 238 SER A O 1
ATOM 1794 N N . SER A 1 239 ? 9.359 -34.969 -22.734 1 45.56 239 SER A N 1
ATOM 1795 C CA . SER A 1 239 ? 10.398 -35.688 -23.469 1 45.56 239 SER A CA 1
ATOM 1796 C C . SER A 1 239 ? 9.797 -36.656 -24.484 1 45.56 239 SER A C 1
ATOM 1798 O O . SER A 1 239 ? 8.734 -37.219 -24.266 1 45.56 239 SER A O 1
ATOM 1800 N N . MET B 1 1 ? -21.266 41.938 14.055 1 21.02 1 MET B N 1
ATOM 1801 C CA . MET B 1 1 ? -20.484 42.062 12.82 1 21.02 1 MET B CA 1
ATOM 1802 C C . MET B 1 1 ? -19.047 41.594 13.031 1 21.02 1 MET B C 1
ATOM 1804 O O . MET B 1 1 ? -18.172 42.375 13.344 1 21.02 1 MET B O 1
ATOM 1808 N N . GLN B 1 2 ? -18.844 40.406 13.773 1 22.06 2 GLN B N 1
ATOM 1809 C CA . GLN B 1 2 ? -17.641 39.969 14.469 1 22.06 2 GLN B CA 1
ATOM 1810 C C . GLN B 1 2 ? -16.516 39.656 13.484 1 22.06 2 GLN B C 1
ATOM 1812 O O . GLN B 1 2 ? -16.719 38.906 12.523 1 22.06 2 GLN B O 1
ATOM 1817 N N . HIS B 1 3 ? -15.453 40.531 13.32 1 18.69 3 HIS B N 1
ATOM 1818 C CA . HIS B 1 3 ? -14.32 40.594 12.406 1 18.69 3 HIS B CA 1
ATOM 1819 C C . HIS B 1 3 ? -13.469 39.344 12.484 1 18.69 3 HIS B C 1
ATOM 1821 O O . HIS B 1 3 ? -13.055 38.938 13.57 1 18.69 3 HIS B O 1
ATOM 1827 N N . LEU B 1 4 ? -13.719 38.312 11.656 1 21.72 4 LEU B N 1
ATOM 1828 C CA . LEU B 1 4 ? -13.016 37.062 11.422 1 21.72 4 LEU B CA 1
ATOM 1829 C C . LEU B 1 4 ? -11.531 37.312 11.18 1 21.72 4 LEU B C 1
ATOM 1831 O O . LEU B 1 4 ? -11.156 37.938 10.18 1 21.72 4 LEU B O 1
ATOM 1835 N N . ARG B 1 5 ? -10.719 37.688 12.234 1 21.03 5 ARG B N 1
ATOM 1836 C CA . ARG B 1 5 ? -9.312 38.031 12.055 1 21.03 5 ARG B CA 1
ATOM 1837 C C . ARG B 1 5 ? -8.539 36.875 11.445 1 21.03 5 ARG B C 1
ATOM 1839 O O . ARG B 1 5 ? -8.664 35.719 11.898 1 21.03 5 ARG B O 1
ATOM 1846 N N . LEU B 1 6 ? -8.164 36.906 10.234 1 23.14 6 LEU B N 1
ATOM 1847 C CA . LEU B 1 6 ? -7.258 36.125 9.406 1 23.14 6 LEU B CA 1
ATOM 1848 C C . LEU B 1 6 ? -5.953 35.844 10.141 1 23.14 6 LEU B C 1
ATOM 1850 O O . LEU B 1 6 ? -5.266 36.781 10.562 1 23.14 6 LEU B O 1
ATOM 1854 N N . VAL B 1 7 ? -5.934 34.844 11.031 1 25.39 7 VAL B N 1
ATOM 1855 C CA . VAL B 1 7 ? -4.641 34.594 11.656 1 25.39 7 VAL B CA 1
ATOM 1856 C C . VAL B 1 7 ? -3.574 34.406 10.57 1 25.39 7 VAL B C 1
ATOM 1858 O O . VAL B 1 7 ? -3.773 33.656 9.617 1 25.39 7 VAL B O 1
ATOM 1861 N N . ARG B 1 8 ? -2.785 35.344 10.359 1 24.06 8 ARG B N 1
ATOM 1862 C CA . ARG B 1 8 ? -1.61 35.406 9.5 1 24.06 8 ARG B CA 1
ATOM 1863 C C . ARG B 1 8 ? -0.64 34.281 9.789 1 24.06 8 ARG B C 1
ATOM 1865 O O . ARG B 1 8 ? -0.203 34.094 10.93 1 24.06 8 ARG B O 1
ATOM 1872 N N . CYS B 1 9 ? -0.896 33.031 9.234 1 26.84 9 CYS B N 1
ATOM 1873 C CA . CYS B 1 9 ? 0.085 31.969 9.164 1 26.84 9 CYS B CA 1
ATOM 1874 C C . CYS B 1 9 ? 1.496 32.531 9.016 1 26.84 9 CYS B C 1
ATOM 1876 O O . CYS B 1 9 ? 1.774 33.281 8.086 1 26.84 9 CYS B O 1
ATOM 1878 N N . GLY B 1 10 ? 2.148 32.812 10.086 1 25.67 10 GLY B N 1
ATOM 1879 C CA . GLY B 1 10 ? 3.492 33.375 10.031 1 25.67 10 GLY B CA 1
ATOM 1880 C C . GLY B 1 10 ? 4.422 32.594 9.125 1 25.67 10 GLY B C 1
ATOM 1881 O O . GLY B 1 10 ? 4.824 31.484 9.453 1 25.67 10 GLY B O 1
ATOM 1882 N N . VAL B 1 11 ? 4.23 32.438 7.773 1 29.23 11 VAL B N 1
ATOM 1883 C CA . VAL B 1 11 ? 5.355 32.25 6.867 1 29.23 11 VAL B CA 1
ATOM 1884 C C . VAL B 1 11 ? 6.574 33 7.398 1 29.23 11 VAL B C 1
ATOM 1886 O O . VAL B 1 11 ? 6.465 34.156 7.816 1 29.23 11 VAL B O 1
ATOM 1889 N N . ASN B 1 12 ? 7.445 32.312 8.18 1 28.69 12 ASN B N 1
ATOM 1890 C CA . ASN B 1 12 ? 8.648 33.156 8.297 1 28.69 12 ASN B CA 1
ATOM 1891 C C . ASN B 1 12 ? 8.883 33.969 7.027 1 28.69 12 ASN B C 1
ATOM 1893 O O . ASN B 1 12 ? 9.18 33.406 5.969 1 28.69 12 ASN B O 1
ATOM 1897 N N . THR B 1 13 ? 8.398 35.062 6.852 1 29.36 13 THR B N 1
ATOM 1898 C CA . THR B 1 13 ? 8.477 36.125 5.879 1 29.36 13 THR B CA 1
ATOM 1899 C C . THR B 1 13 ? 9.93 36.438 5.5 1 29.36 13 THR B C 1
ATOM 1901 O O . THR B 1 13 ? 10.195 37.031 4.461 1 29.36 13 THR B O 1
ATOM 1904 N N . GLN B 1 14 ? 10.883 36.188 6.504 1 30.36 14 GLN B N 1
ATOM 1905 C CA . GLN B 1 14 ? 12.195 36.656 6.059 1 30.36 14 GLN B CA 1
ATOM 1906 C C . GLN B 1 14 ? 12.719 35.781 4.922 1 30.36 14 GLN B C 1
ATOM 1908 O O . GLN B 1 14 ? 13.297 36.281 3.959 1 30.36 14 GLN B O 1
ATOM 1913 N N . ARG B 1 15 ? 12.844 34.344 5.215 1 32.19 15 ARG B N 1
ATOM 1914 C CA . ARG B 1 15 ? 13.422 33.531 4.148 1 32.19 15 ARG B CA 1
ATOM 1915 C C . ARG B 1 15 ? 12.422 33.344 3.014 1 32.19 15 ARG B C 1
ATOM 1917 O O . ARG B 1 15 ? 12.703 32.594 2.061 1 32.19 15 ARG B O 1
ATOM 1924 N N . SER B 1 16 ? 11.148 33.719 3.1 1 33.19 16 SER B N 1
ATOM 1925 C CA . SER B 1 16 ? 10.297 33.969 1.939 1 33.19 16 SER B CA 1
ATOM 1926 C C . SER B 1 16 ? 10.984 34.875 0.933 1 33.19 16 SER B C 1
ATOM 1928 O O . SER B 1 16 ? 10.664 34.875 -0.256 1 33.19 16 SER B O 1
ATOM 1930 N N . ALA B 1 17 ? 11.812 35.75 1.449 1 30.39 17 ALA B N 1
ATOM 1931 C CA . ALA B 1 17 ? 12.562 36.656 0.601 1 30.39 17 ALA B CA 1
ATOM 1932 C C . ALA B 1 17 ? 13.562 35.906 -0.27 1 30.39 17 ALA B C 1
ATOM 1934 O O . ALA B 1 17 ? 13.734 36.219 -1.449 1 30.39 17 ALA B O 1
ATOM 1935 N N . LEU B 1 18 ? 14.391 34.938 0.301 1 31.88 18 LEU B N 1
ATOM 1936 C CA . LEU B 1 18 ? 15.414 34.25 -0.494 1 31.88 18 LEU B CA 1
ATOM 1937 C C . LEU B 1 18 ? 14.781 33.25 -1.43 1 31.88 18 LEU B C 1
ATOM 1939 O O . LEU B 1 18 ? 15.297 32.969 -2.52 1 31.88 18 LEU B O 1
ATOM 1943 N N . LEU B 1 19 ? 13.688 32.375 -0.947 1 33.44 19 LEU B N 1
ATOM 1944 C CA . LEU B 1 19 ? 12.961 31.562 -1.921 1 33.44 19 LEU B CA 1
ATOM 1945 C C . LEU B 1 19 ? 12.312 32.438 -2.982 1 33.44 19 LEU B C 1
ATOM 1947 O O . LEU B 1 19 ? 11.852 31.953 -4.012 1 33.44 19 LEU B O 1
ATOM 1951 N N . ARG B 1 20 ? 12 33.688 -2.73 1 33.41 20 ARG B N 1
ATOM 1952 C CA . ARG B 1 20 ? 11.617 34.688 -3.709 1 33.41 20 ARG B CA 1
ATOM 1953 C C . ARG B 1 20 ? 12.641 34.781 -4.84 1 33.41 20 ARG B C 1
ATOM 1955 O O . ARG B 1 20 ? 12.289 35.094 -5.977 1 33.41 20 ARG B O 1
ATOM 1962 N N . ARG B 1 21 ? 13.891 34.875 -4.496 1 32.56 21 ARG B N 1
ATOM 1963 C CA . ARG B 1 21 ? 14.836 35.219 -5.559 1 32.56 21 ARG B CA 1
ATOM 1964 C C . ARG B 1 21 ? 14.969 34.062 -6.551 1 32.56 21 ARG B C 1
ATOM 1966 O O . ARG B 1 21 ? 15.062 34.281 -7.758 1 32.56 21 ARG B O 1
ATOM 1973 N N . SER B 1 22 ? 15.43 32.844 -6.062 1 34.25 22 SER B N 1
ATOM 1974 C CA . SER B 1 22 ? 15.734 31.812 -7.051 1 34.25 22 SER B CA 1
ATOM 1975 C C . SER B 1 22 ? 14.453 31.234 -7.652 1 34.25 22 SER B C 1
ATOM 1977 O O . SER B 1 22 ? 14.508 30.453 -8.617 1 34.25 22 SER B O 1
ATOM 1979 N N . LEU B 1 23 ? 13.227 30.984 -6.82 1 38.03 23 LEU B N 1
ATOM 1980 C CA . LEU B 1 23 ? 11.969 30.812 -7.531 1 38.03 23 LEU B CA 1
ATOM 1981 C C . LEU B 1 23 ? 11.609 32.062 -8.32 1 38.03 23 LEU B C 1
ATOM 1983 O O . LEU B 1 23 ? 11.125 33.031 -7.742 1 38.03 23 LEU B O 1
ATOM 1987 N N . SER B 1 24 ? 12.406 32.656 -9.023 1 33.25 24 SER B N 1
ATOM 1988 C CA . SER B 1 24 ? 12.117 33.875 -9.805 1 33.25 24 SER B CA 1
ATOM 1989 C C . SER B 1 24 ? 10.617 34 -10.07 1 33.25 24 SER B C 1
ATOM 1991 O O . SER B 1 24 ? 10.016 35 -9.727 1 33.25 24 SER B O 1
ATOM 1993 N N . ASN B 1 25 ? 10.156 33.875 -11.453 1 33.41 25 ASN B N 1
ATOM 1994 C CA . ASN B 1 25 ? 8.852 34.125 -12.062 1 33.41 25 ASN B CA 1
ATOM 1995 C C . ASN B 1 25 ? 7.773 33.219 -11.477 1 33.41 25 ASN B C 1
ATOM 1997 O O . ASN B 1 25 ? 6.734 33 -12.102 1 33.41 25 ASN B O 1
ATOM 2001 N N . ALA B 1 26 ? 8.07 32.25 -10.688 1 35.06 26 ALA B N 1
ATOM 2002 C CA . ALA B 1 26 ? 6.93 31.453 -10.234 1 35.06 26 ALA B CA 1
ATOM 2003 C C . ALA B 1 26 ? 5.992 32.281 -9.375 1 35.06 26 ALA B C 1
ATOM 2005 O O . ALA B 1 26 ? 6.445 33.031 -8.492 1 35.06 26 ALA B O 1
ATOM 2006 N N . SER B 1 27 ? 4.805 32.812 -9.938 1 34.19 27 SER B N 1
ATOM 2007 C CA . SER B 1 27 ? 3.746 33.562 -9.258 1 34.19 27 SER B CA 1
ATOM 2008 C C . SER B 1 27 ? 3.57 33.094 -7.82 1 34.19 27 SER B C 1
ATOM 2010 O O . SER B 1 27 ? 3.52 31.891 -7.555 1 34.19 27 SER B O 1
ATOM 2012 N N . TYR B 1 28 ? 4.109 33.781 -6.766 1 36.03 28 TYR B N 1
ATOM 2013 C CA . TYR B 1 28 ? 4.004 33.719 -5.312 1 36.03 28 TYR B CA 1
ATOM 2014 C C . TYR B 1 28 ? 2.699 33.062 -4.887 1 36.03 28 TYR B C 1
ATOM 2016 O O . TYR B 1 28 ? 2.662 32.344 -3.887 1 36.03 28 TYR B O 1
ATOM 2024 N N . GLN B 1 29 ? 1.637 33.438 -5.613 1 37.69 29 GLN B N 1
ATOM 2025 C CA . GLN B 1 29 ? 0.281 33 -5.293 1 37.69 29 GLN B CA 1
ATOM 2026 C C . GLN B 1 29 ? 0.188 31.484 -5.246 1 37.69 29 GLN B C 1
ATOM 2028 O O . GLN B 1 29 ? -0.677 30.922 -4.566 1 37.69 29 GLN B O 1
ATOM 2033 N N . GLU B 1 30 ? 1.055 30.812 -6.074 1 41.5 30 GLU B N 1
ATOM 2034 C CA . GLU B 1 30 ? 0.948 29.391 -6.375 1 41.5 30 GLU B CA 1
ATOM 2035 C C . GLU B 1 30 ? 1.592 28.547 -5.277 1 41.5 30 GLU B C 1
ATOM 2037 O O . GLU B 1 30 ? 1.164 27.422 -5.02 1 41.5 30 GLU B O 1
ATOM 2042 N N . LEU B 1 31 ? 2.561 29.125 -4.559 1 49.31 31 LEU B N 1
ATOM 2043 C CA . LEU B 1 31 ? 3.248 28.391 -3.504 1 49.31 31 LEU B CA 1
ATOM 2044 C C . LEU B 1 31 ? 2.461 28.453 -2.199 1 49.31 31 LEU B C 1
ATOM 2046 O O . LEU B 1 31 ? 2.906 27.938 -1.176 1 49.31 31 LEU B O 1
ATOM 2050 N N . ALA B 1 32 ? 1.346 29.125 -2.193 1 55.53 32 ALA B N 1
ATOM 2051 C CA . ALA B 1 32 ? 0.562 29.391 -0.991 1 55.53 32 ALA B CA 1
ATOM 2052 C C . ALA B 1 32 ? 0.09 28.094 -0.341 1 55.53 32 ALA B C 1
ATOM 2054 O O . ALA B 1 32 ? -0.12 28.047 0.873 1 55.53 32 ALA B O 1
ATOM 2055 N N . HIS B 1 33 ? 0.35 27 -0.985 1 83.38 33 HIS B N 1
ATOM 2056 C CA . HIS B 1 33 ? -0.17 25.812 -0.314 1 83.38 33 HIS B CA 1
ATOM 2057 C C . HIS B 1 33 ? 0.807 24.641 -0.423 1 83.38 33 HIS B C 1
ATOM 2059 O O . HIS B 1 33 ? 0.412 23.531 -0.772 1 83.38 33 HIS B O 1
ATOM 2065 N N . VAL B 1 34 ? 2.156 25.094 -0.201 1 87.75 34 VAL B N 1
ATOM 2066 C CA . VAL B 1 34 ? 3.205 24.078 -0.15 1 87.75 34 VAL B CA 1
ATOM 2067 C C . VAL B 1 34 ? 3.943 24.172 1.184 1 87.75 34 VAL B C 1
ATOM 2069 O O . VAL B 1 34 ? 4.094 25.266 1.748 1 87.75 34 VAL B O 1
ATOM 2072 N N . PHE B 1 35 ? 4.332 23.125 1.766 1 88.06 35 PHE B N 1
ATOM 2073 C CA . PHE B 1 35 ? 5.223 23.109 2.922 1 88.06 35 PHE B CA 1
ATOM 2074 C C . PHE B 1 35 ? 6.602 22.578 2.533 1 88.06 35 PHE B C 1
ATOM 2076 O O . PHE B 1 35 ? 6.734 21.453 2.051 1 88.06 35 PHE B O 1
ATOM 2083 N N . ILE B 1 36 ? 7.578 23.469 2.697 1 91.31 36 ILE B N 1
ATOM 2084 C CA . ILE B 1 36 ? 8.969 23.109 2.428 1 91.31 36 ILE B CA 1
ATOM 2085 C C . ILE B 1 36 ? 9.805 23.312 3.684 1 91.31 36 ILE B C 1
ATOM 2087 O O . ILE B 1 36 ? 9.953 24.438 4.16 1 91.31 36 ILE B O 1
ATOM 2091 N N . HIS B 1 37 ? 10.273 22.188 4.211 1 89.81 37 HIS B N 1
ATOM 2092 C CA . HIS B 1 37 ? 11.133 22.312 5.383 1 89.81 37 HIS B CA 1
ATOM 2093 C C . HIS B 1 37 ? 12.32 23.219 5.09 1 89.81 37 HIS B C 1
ATOM 2095 O O . HIS B 1 37 ? 12.906 23.156 4.008 1 89.81 37 HIS B O 1
ATOM 2101 N N . PRO B 1 38 ? 12.766 23.984 6.051 1 88.38 38 PRO B N 1
ATOM 2102 C CA . PRO B 1 38 ? 13.836 24.953 5.824 1 88.38 38 PRO B CA 1
ATOM 2103 C C . PRO B 1 38 ? 15.148 24.297 5.41 1 88.38 38 PRO B C 1
ATOM 2105 O O . PRO B 1 38 ? 15.977 24.922 4.754 1 88.38 38 PRO B O 1
ATOM 2108 N N . THR B 1 39 ? 15.352 23.078 5.758 1 94.31 39 THR B N 1
ATOM 2109 C CA . THR B 1 39 ? 16.625 22.422 5.488 1 94.31 39 THR B CA 1
ATOM 2110 C C . THR B 1 39 ? 16.594 21.703 4.145 1 94.31 39 THR B C 1
ATOM 2112 O O . THR B 1 39 ? 17.594 21.125 3.723 1 94.31 39 THR B O 1
ATOM 2115 N N . ALA B 1 40 ? 15.469 21.766 3.48 1 94.06 40 ALA B N 1
ATOM 2116 C CA . ALA B 1 40 ? 15.383 21.141 2.166 1 94.06 40 ALA B CA 1
ATOM 2117 C C . ALA B 1 40 ? 16.141 21.938 1.118 1 94.06 40 ALA B C 1
ATOM 2119 O O . ALA B 1 40 ? 16.328 23.156 1.268 1 94.06 40 ALA B O 1
ATOM 2120 N N . THR B 1 41 ? 16.688 21.266 0.087 1 97.25 41 THR B N 1
ATOM 2121 C CA . THR B 1 41 ? 17.391 21.875 -1.03 1 97.25 41 THR B CA 1
ATOM 2122 C C . THR B 1 41 ? 16.672 21.609 -2.344 1 97.25 41 THR B C 1
ATOM 2124 O O . THR B 1 41 ? 16.484 20.453 -2.727 1 97.25 41 THR B O 1
ATOM 2127 N N . ILE B 1 42 ? 16.266 22.656 -3.062 1 96.81 42 ILE B N 1
ATOM 2128 C CA . ILE B 1 42 ? 15.523 22.547 -4.312 1 96.81 42 ILE B CA 1
ATOM 2129 C C . ILE B 1 42 ? 16.359 23.094 -5.465 1 96.81 42 ILE B C 1
ATOM 2131 O O . ILE B 1 42 ? 16.844 24.219 -5.41 1 96.81 42 ILE B O 1
ATOM 2135 N N . GLY B 1 43 ? 16.531 22.281 -6.43 1 96.62 43 GLY B N 1
ATOM 2136 C CA . GLY B 1 43 ? 17.328 22.672 -7.586 1 96.62 43 GLY B CA 1
ATOM 2137 C C . GLY B 1 43 ? 16.672 23.75 -8.422 1 96.62 43 GLY B C 1
ATOM 2138 O O . GLY B 1 43 ? 15.602 24.25 -8.07 1 96.62 43 GLY B O 1
ATOM 2139 N N . LYS B 1 44 ? 17.312 24.094 -9.586 1 95.06 44 LYS B N 1
ATOM 2140 C CA . LYS B 1 44 ? 16.875 25.172 -10.469 1 95.06 44 LYS B CA 1
ATOM 2141 C C . LYS B 1 44 ? 15.711 24.719 -11.352 1 95.06 44 LYS B C 1
ATOM 2143 O O . LYS B 1 44 ? 15.641 23.547 -11.758 1 95.06 44 LYS B O 1
ATOM 2148 N N . ARG B 1 45 ? 14.742 25.578 -11.664 1 94.38 45 ARG B N 1
ATOM 2149 C CA . ARG B 1 45 ? 13.672 25.438 -12.656 1 94.38 45 ARG B CA 1
ATOM 2150 C C . ARG B 1 45 ? 12.742 24.281 -12.289 1 94.38 45 ARG B C 1
ATOM 2152 O O . ARG B 1 45 ? 12.289 23.547 -13.164 1 94.38 45 ARG B O 1
ATOM 2159 N N . CYS B 1 46 ? 12.695 24.016 -11.062 1 95.31 46 CYS B N 1
ATOM 2160 C CA . CYS B 1 46 ? 11.711 23.031 -10.609 1 95.31 46 CYS B CA 1
ATOM 2161 C C . CYS B 1 46 ? 10.312 23.641 -10.586 1 95.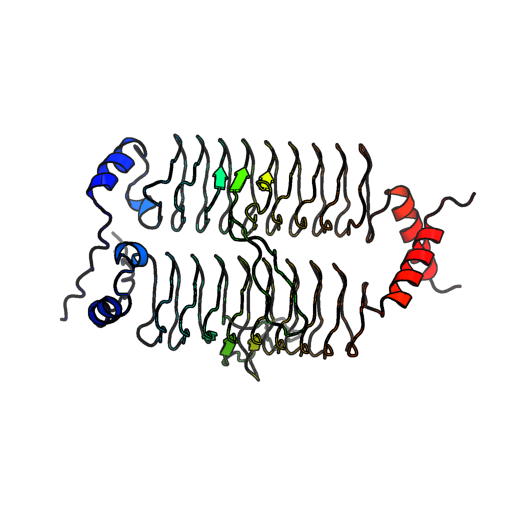31 46 CYS B C 1
ATOM 2163 O O . CYS B 1 46 ? 10.156 24.844 -10.406 1 95.31 46 CYS B O 1
ATOM 2165 N N . ARG B 1 47 ? 9.375 22.828 -10.883 1 95.12 47 ARG B N 1
ATOM 2166 C CA . ARG B 1 47 ? 7.969 23.172 -10.688 1 95.12 47 ARG B CA 1
ATOM 2167 C C . ARG B 1 47 ? 7.371 22.391 -9.523 1 95.12 47 ARG B C 1
ATOM 2169 O O . ARG B 1 47 ? 7.395 21.156 -9.516 1 95.12 47 ARG B O 1
ATOM 2176 N N . ILE B 1 48 ? 6.848 23.062 -8.57 1 94.19 48 ILE B N 1
ATOM 2177 C CA . ILE B 1 48 ? 6.219 22.453 -7.406 1 94.19 48 ILE B CA 1
ATOM 2178 C C . ILE B 1 48 ? 4.777 22.938 -7.277 1 94.19 48 ILE B C 1
ATOM 2180 O O . ILE B 1 48 ? 4.543 24.141 -7.074 1 94.19 48 ILE B O 1
ATOM 2184 N N . ASP B 1 49 ? 3.859 22.031 -7.352 1 93.69 49 ASP B N 1
ATOM 2185 C CA . ASP B 1 49 ? 2.439 22.375 -7.32 1 93.69 49 ASP B CA 1
ATOM 2186 C C . ASP B 1 49 ? 1.942 22.531 -5.887 1 93.69 49 ASP B C 1
ATOM 2188 O O . ASP B 1 49 ? 2.664 22.219 -4.934 1 93.69 49 ASP B O 1
ATOM 2192 N N . PRO B 1 50 ? 0.737 23.109 -5.695 1 90.38 50 PRO B N 1
ATOM 2193 C CA . PRO B 1 50 ? 0.191 23.312 -4.352 1 90.38 50 PRO B CA 1
ATOM 2194 C C . PRO B 1 50 ? 0.027 22 -3.578 1 90.38 50 PRO B C 1
ATOM 2196 O O . PRO B 1 50 ? -0.143 20.938 -4.18 1 90.38 50 PRO B O 1
ATOM 2199 N N . PHE B 1 51 ? 0.191 22.062 -2.201 1 92.25 51 PHE B N 1
ATOM 2200 C CA . PHE B 1 51 ? -0.108 21.031 -1.229 1 92.25 51 PHE B CA 1
ATOM 2201 C C . PHE B 1 51 ? 0.985 19.969 -1.222 1 92.25 51 PHE B C 1
ATOM 2203 O O . PHE B 1 51 ? 0.756 18.828 -0.789 1 92.25 51 PHE B O 1
ATOM 2210 N N . VAL B 1 52 ? 2.074 20.359 -1.753 1 94.94 52 VAL B N 1
ATOM 2211 C CA . VAL B 1 52 ? 3.232 19.484 -1.643 1 94.94 52 VAL B CA 1
ATOM 2212 C C . VAL B 1 52 ? 3.883 19.641 -0.271 1 94.94 52 VAL B C 1
ATOM 2214 O O . VAL B 1 52 ? 3.965 20.766 0.25 1 94.94 52 VAL B O 1
ATOM 2217 N N . HIS B 1 53 ? 4.27 18.547 0.365 1 94.94 53 HIS B N 1
ATOM 2218 C CA . HIS B 1 53 ? 5.012 18.547 1.619 1 94.94 53 HIS B CA 1
ATOM 2219 C C . HIS B 1 53 ? 6.438 18.047 1.417 1 94.94 53 HIS B C 1
ATOM 2221 O O . HIS B 1 53 ? 6.641 16.859 1.117 1 94.94 53 HIS B O 1
ATOM 2227 N N . ILE B 1 54 ? 7.406 18.906 1.571 1 95.94 54 ILE B N 1
ATOM 2228 C CA . ILE B 1 54 ? 8.82 18.562 1.461 1 95.94 54 ILE B CA 1
ATOM 2229 C C . ILE B 1 54 ? 9.477 18.609 2.84 1 95.94 54 ILE B C 1
ATOM 2231 O O . ILE B 1 54 ? 9.594 19.688 3.434 1 95.94 54 ILE B O 1
ATOM 2235 N N . GLY B 1 55 ? 9.891 17.453 3.326 1 94.88 55 GLY B N 1
ATOM 2236 C CA . GLY B 1 55 ? 10.398 17.312 4.68 1 94.88 55 GLY B CA 1
ATOM 2237 C C . GLY B 1 55 ? 11.836 17.75 4.828 1 94.88 55 GLY B C 1
ATOM 2238 O O . GLY B 1 55 ? 12.422 18.312 3.896 1 94.88 55 GLY B O 1
ATOM 2239 N N . PRO B 1 56 ? 12.359 17.562 6.074 1 95.5 56 PRO B N 1
ATOM 2240 C CA . PRO B 1 56 ? 13.719 18 6.379 1 95.5 56 PRO B CA 1
ATOM 2241 C C . PRO B 1 56 ? 14.781 17.312 5.52 1 95.5 56 PRO B C 1
ATOM 2243 O O . PRO B 1 56 ? 14.656 16.125 5.227 1 95.5 56 PRO B O 1
ATOM 2246 N N . ASP B 1 57 ? 15.719 18.016 4.953 1 97.81 57 ASP B N 1
ATOM 2247 C CA . ASP B 1 57 ? 16.953 17.562 4.336 1 97.81 57 ASP B CA 1
ATOM 2248 C C . ASP B 1 57 ? 16.688 16.859 3.008 1 97.81 57 ASP B C 1
ATOM 2250 O O . ASP B 1 57 ? 17.547 16.156 2.477 1 97.81 57 ASP B O 1
ATOM 2254 N N . VAL B 1 58 ? 15.5 17.031 2.535 1 98.25 58 VAL B N 1
ATOM 2255 C CA . VAL B 1 58 ? 15.188 16.516 1.208 1 98.25 58 VAL B CA 1
ATOM 2256 C C . VAL B 1 58 ? 15.938 17.312 0.147 1 98.25 58 VAL B C 1
ATOM 2258 O O . VAL B 1 58 ? 16.047 18.547 0.249 1 98.25 58 VAL B O 1
ATOM 2261 N N . VAL B 1 59 ? 16.5 16.625 -0.848 1 98.69 59 VAL B N 1
ATOM 2262 C CA . VAL B 1 59 ? 17.188 17.25 -1.969 1 98.69 59 VAL B CA 1
ATOM 2263 C C . VAL B 1 59 ? 16.453 16.938 -3.27 1 98.69 59 VAL B C 1
ATOM 2265 O O . VAL B 1 59 ? 16.109 15.789 -3.539 1 98.69 59 VAL B O 1
ATOM 2268 N N . ILE B 1 60 ? 16.156 17.984 -4.051 1 98.25 60 ILE B N 1
ATOM 2269 C CA . ILE B 1 60 ? 15.547 17.828 -5.367 1 98.25 60 ILE B CA 1
ATOM 2270 C C . ILE B 1 60 ? 16.438 18.453 -6.426 1 98.25 60 ILE B C 1
ATOM 2272 O O . ILE B 1 60 ? 16.828 19.625 -6.309 1 98.25 60 ILE B O 1
ATOM 2276 N N . GLY B 1 61 ? 16.781 17.688 -7.426 1 98.5 61 GLY B N 1
ATOM 2277 C CA . GLY B 1 61 ? 17.625 18.172 -8.516 1 98.5 61 GLY B CA 1
ATOM 2278 C C . GLY B 1 61 ? 16.906 19.109 -9.461 1 98.5 61 GLY B C 1
ATOM 2279 O O . GLY B 1 61 ? 15.703 19.344 -9.32 1 98.5 61 GLY B O 1
ATOM 2280 N N . ASP B 1 62 ? 17.641 19.578 -10.539 1 97.25 62 ASP B N 1
ATOM 2281 C CA . ASP B 1 62 ? 17.172 20.594 -11.453 1 97.25 62 ASP B CA 1
ATOM 2282 C C . ASP B 1 62 ? 16.047 20.062 -12.352 1 97.25 62 ASP B C 1
ATOM 2284 O O . ASP B 1 62 ? 16.016 18.859 -12.648 1 97.25 62 ASP B O 1
ATOM 2288 N N . ASP B 1 63 ? 15.117 20.938 -12.711 1 97.31 63 ASP B N 1
ATOM 2289 C CA . ASP B 1 63 ? 14.172 20.703 -13.797 1 97.31 63 ASP B CA 1
ATOM 2290 C C . ASP B 1 63 ? 13.203 19.578 -13.461 1 97.31 63 ASP B C 1
ATOM 2292 O O . ASP B 1 63 ? 12.758 18.844 -14.352 1 97.31 63 ASP B O 1
ATOM 2296 N N . SER B 1 64 ? 13.016 19.359 -12.164 1 98 64 SER B N 1
ATOM 2297 C CA . SER B 1 64 ? 12.062 18.328 -11.742 1 98 64 SER B CA 1
ATOM 2298 C C . SER B 1 64 ? 10.68 18.922 -11.508 1 98 64 SER B C 1
ATO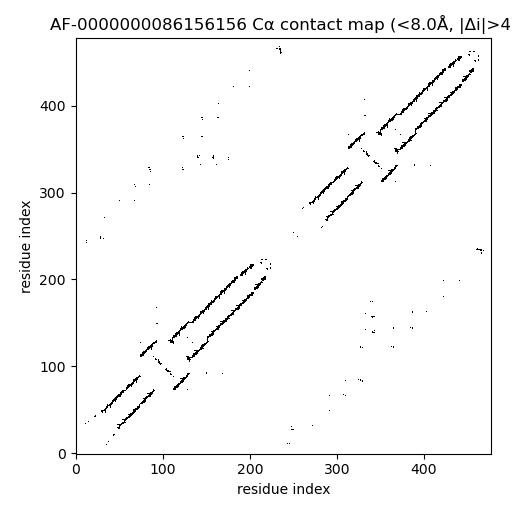M 2300 O O . SER B 1 64 ? 10.555 20.125 -11.203 1 98 64 SER B O 1
ATOM 2302 N N . VAL B 1 65 ? 9.664 18.109 -11.734 1 98.31 65 VAL B N 1
ATOM 2303 C CA . VAL B 1 65 ? 8.266 18.531 -11.586 1 98.31 65 VAL B CA 1
ATOM 2304 C C . VAL B 1 65 ? 7.598 17.703 -10.492 1 98.31 65 VAL B C 1
ATOM 2306 O O . VAL B 1 65 ? 7.52 16.469 -10.586 1 98.31 65 VAL B O 1
ATOM 2309 N N . ILE B 1 66 ? 7.148 18.375 -9.469 1 97.94 66 ILE B N 1
ATOM 2310 C CA . ILE B 1 66 ? 6.438 17.75 -8.352 1 97.94 66 ILE B CA 1
ATOM 2311 C C . ILE B 1 66 ? 4.977 18.188 -8.359 1 97.94 66 ILE B C 1
ATOM 2313 O O . ILE B 1 66 ? 4.672 19.344 -8.023 1 97.94 66 ILE B O 1
ATOM 2317 N N . PHE B 1 67 ? 4.086 17.266 -8.695 1 97.81 67 PHE B N 1
ATOM 2318 C CA . PHE B 1 67 ? 2.67 17.609 -8.781 1 97.81 67 PHE B CA 1
ATOM 2319 C C . PHE B 1 67 ? 2.029 17.625 -7.402 1 97.81 67 PHE B C 1
ATOM 2321 O O . PHE B 1 67 ? 2.688 17.328 -6.402 1 97.81 67 PHE B O 1
ATOM 2328 N N . SER B 1 68 ? 0.753 18 -7.387 1 96.62 68 SER B N 1
ATOM 2329 C CA . SER B 1 68 ? 0.057 18.312 -6.145 1 96.62 68 SER B CA 1
ATOM 2330 C C . SER B 1 68 ? -0.029 17.094 -5.234 1 96.62 68 SER B C 1
ATOM 2332 O O . SER B 1 68 ? -0.154 15.969 -5.711 1 96.62 68 SER B O 1
ATOM 2334 N N . HIS B 1 69 ? 0.101 17.391 -3.891 1 97.5 69 HIS B N 1
ATOM 2335 C CA . HIS B 1 69 ? -0.202 16.438 -2.836 1 97.5 69 HIS B CA 1
ATOM 2336 C C . HIS B 1 69 ? 0.886 15.367 -2.727 1 97.5 69 HIS B C 1
ATOM 2338 O O . HIS B 1 69 ? 0.658 14.297 -2.168 1 97.5 69 HIS B O 1
ATOM 2344 N N . VAL B 1 70 ? 2.029 15.641 -3.23 1 98.5 70 VAL B N 1
ATOM 2345 C CA . VAL B 1 70 ? 3.176 14.758 -3.053 1 98.5 70 VAL B CA 1
ATOM 2346 C C . VAL B 1 70 ? 3.807 14.992 -1.684 1 98.5 70 VAL B C 1
ATOM 2348 O O . VAL B 1 70 ? 3.838 16.125 -1.197 1 98.5 70 VAL B O 1
ATOM 2351 N N . THR B 1 71 ? 4.246 13.914 -1.03 1 98.62 71 THR B N 1
ATOM 2352 C CA . THR B 1 71 ? 5.055 14.031 0.178 1 98.62 71 THR B CA 1
ATOM 2353 C C . THR B 1 71 ? 6.457 13.477 -0.052 1 98.62 71 THR B C 1
ATOM 2355 O O . THR B 1 71 ? 6.613 12.391 -0.623 1 98.62 71 THR B O 1
ATOM 2358 N N . LEU B 1 72 ? 7.48 14.227 0.393 1 98.69 72 LEU B N 1
ATOM 2359 C CA . LEU B 1 72 ? 8.883 13.828 0.295 1 98.69 72 LEU B CA 1
ATOM 2360 C C . LEU B 1 72 ? 9.555 13.875 1.663 1 98.69 72 LEU B C 1
ATOM 2362 O O . LEU B 1 72 ? 9.578 14.922 2.314 1 98.69 72 LEU B O 1
ATOM 2366 N N . GLN B 1 73 ? 9.969 12.812 2.094 1 98.31 73 GLN B N 1
ATOM 2367 C CA . GLN B 1 73 ? 10.75 12.703 3.322 1 98.31 73 GLN B CA 1
ATOM 2368 C C . GLN B 1 73 ? 11.867 11.672 3.178 1 98.31 73 GLN B C 1
ATOM 2370 O O . GLN B 1 73 ? 11.711 10.68 2.465 1 98.31 73 GLN B O 1
ATOM 2375 N N . ASN B 1 74 ? 12.977 11.922 3.762 1 98.62 74 ASN B N 1
ATOM 2376 C CA . ASN B 1 74 ? 14.094 10.992 3.752 1 98.62 74 ASN B CA 1
ATOM 2377 C C . ASN B 1 74 ? 14.414 10.508 2.338 1 98.62 74 ASN B C 1
ATOM 2379 O O . ASN B 1 74 ? 14.516 9.305 2.098 1 98.62 74 ASN B O 1
ATOM 2383 N N . CYS B 1 75 ? 14.602 11.555 1.469 1 98.88 75 CYS B N 1
ATOM 2384 C CA . CYS B 1 75 ? 14.859 11.141 0.095 1 98.88 75 CYS B CA 1
ATOM 2385 C C . CYS B 1 75 ? 15.703 12.172 -0.639 1 98.88 75 CYS B C 1
ATOM 2387 O O . CYS B 1 75 ? 15.852 13.305 -0.178 1 98.88 75 CYS B O 1
ATOM 2389 N N . ARG B 1 76 ? 16.312 11.75 -1.665 1 98.94 76 ARG B N 1
ATOM 2390 C CA . ARG B 1 76 ? 17.016 12.547 -2.672 1 98.94 76 ARG B CA 1
ATOM 2391 C C . ARG B 1 76 ? 16.453 12.281 -4.062 1 98.94 76 ARG B C 1
ATOM 2393 O O . ARG B 1 76 ? 16.438 11.141 -4.531 1 98.94 76 ARG B O 1
ATOM 2400 N N . ILE B 1 77 ? 15.992 13.336 -4.676 1 98.88 77 ILE B N 1
ATOM 2401 C CA . ILE B 1 77 ? 15.391 13.273 -6 1 98.88 77 ILE B CA 1
ATOM 2402 C C . ILE B 1 77 ? 16.344 13.867 -7.031 1 98.88 77 ILE B C 1
ATOM 2404 O O . ILE B 1 77 ? 16.875 14.961 -6.84 1 98.88 77 ILE B O 1
ATOM 2408 N N . GLY B 1 78 ? 16.578 13.141 -8.102 1 98.88 78 GLY B N 1
ATOM 2409 C CA . GLY B 1 78 ? 17.453 13.617 -9.156 1 98.88 78 GLY B CA 1
ATOM 2410 C C . GLY B 1 78 ? 16.844 14.727 -9.984 1 98.88 78 GLY B C 1
ATOM 2411 O O . GLY B 1 78 ? 15.875 15.367 -9.562 1 98.88 78 GLY B O 1
ATOM 2412 N N . SER B 1 79 ? 17.5 14.977 -11.188 1 98.81 79 SER B N 1
ATOM 2413 C CA . SER B 1 79 ? 17.031 16 -12.125 1 98.81 79 SER B CA 1
ATOM 2414 C C . SER B 1 79 ? 16.094 15.398 -13.164 1 98.81 79 SER B C 1
ATOM 2416 O O . SER B 1 79 ? 16.188 14.219 -13.492 1 98.81 79 SER B O 1
ATOM 2418 N N . HIS B 1 80 ? 15.148 16.234 -13.664 1 98.81 80 HIS B N 1
ATOM 2419 C CA . HIS B 1 80 ? 14.195 15.844 -14.695 1 98.81 80 HIS B CA 1
ATOM 2420 C C . HIS B 1 80 ? 13.32 14.688 -14.227 1 98.81 80 HIS B C 1
ATOM 2422 O O . HIS B 1 80 ? 13.031 13.766 -15 1 98.81 80 HIS B O 1
ATOM 2428 N N . VAL B 1 81 ? 13.055 14.734 -12.992 1 98.94 81 VAL B N 1
ATOM 2429 C CA . VAL B 1 81 ? 12.156 13.75 -12.414 1 98.94 81 VAL B CA 1
ATOM 2430 C C . VAL B 1 81 ? 10.727 14.297 -12.391 1 98.94 81 VAL B C 1
ATOM 2432 O O . VAL B 1 81 ? 10.523 15.492 -12.172 1 98.94 81 VAL B O 1
ATOM 2435 N N . VAL B 1 82 ? 9.781 13.43 -12.664 1 98.94 82 VAL B N 1
ATOM 2436 C CA . VAL B 1 82 ? 8.367 13.781 -12.594 1 98.94 82 VAL B CA 1
ATOM 2437 C C . VAL B 1 82 ? 7.672 12.914 -11.555 1 98.94 82 VAL B C 1
ATOM 2439 O O . VAL B 1 82 ? 7.688 11.68 -11.648 1 98.94 82 VAL B O 1
ATOM 2442 N N . LEU B 1 83 ? 7.125 13.539 -10.523 1 98.88 83 LEU B N 1
ATOM 2443 C CA . LEU B 1 83 ? 6.301 12.859 -9.523 1 98.88 83 LEU B CA 1
ATOM 2444 C C . LEU B 1 83 ? 4.84 13.281 -9.656 1 98.88 83 LEU B C 1
ATOM 2446 O O . LEU B 1 83 ? 4.492 14.438 -9.406 1 98.88 83 LEU B O 1
ATOM 2450 N N . HIS B 1 84 ? 3.955 12.359 -10.023 1 98.94 84 HIS B N 1
ATOM 2451 C CA . HIS B 1 84 ? 2.541 12.648 -10.234 1 98.94 84 HIS B CA 1
ATOM 2452 C C . HIS B 1 84 ? 1.812 12.805 -8.898 1 98.94 84 HIS B C 1
ATOM 2454 O O . HIS B 1 84 ? 2.373 12.516 -7.844 1 98.94 84 HIS B O 1
ATOM 2460 N N . PRO B 1 85 ? 0.572 13.336 -8.898 1 98.81 85 PRO B N 1
ATOM 2461 C CA . PRO B 1 85 ? -0.122 13.703 -7.66 1 98.81 85 PRO B CA 1
ATOM 2462 C C . PRO B 1 85 ? -0.289 12.516 -6.711 1 98.81 85 PRO B C 1
ATOM 2464 O O . PRO B 1 85 ? -0.591 11.406 -7.148 1 98.81 85 PRO B O 1
ATOM 2467 N N . GLY B 1 86 ? -0.044 12.75 -5.445 1 98.81 86 GLY B N 1
ATOM 2468 C CA . GLY B 1 86 ? -0.364 11.773 -4.418 1 98.81 86 GLY B CA 1
ATOM 2469 C C . GLY B 1 86 ? 0.759 10.781 -4.164 1 98.81 86 GLY B C 1
ATOM 2470 O O . GLY B 1 86 ? 0.649 9.922 -3.287 1 98.81 86 GLY B O 1
ATOM 2471 N N . VAL B 1 87 ? 1.86 10.93 -4.855 1 98.94 87 VAL B N 1
ATOM 2472 C CA . VAL B 1 87 ? 3.016 10.07 -4.637 1 98.94 87 VAL B CA 1
ATOM 2473 C C . VAL B 1 87 ? 3.564 10.289 -3.229 1 98.94 87 VAL B C 1
ATOM 2475 O O . VAL B 1 87 ? 3.637 11.422 -2.754 1 98.94 87 VAL B O 1
ATOM 2478 N N . ARG B 1 88 ? 3.869 9.18 -2.518 1 98.94 88 ARG B N 1
ATOM 2479 C CA . ARG B 1 88 ? 4.453 9.203 -1.181 1 98.94 88 ARG B CA 1
ATOM 2480 C C . ARG B 1 88 ? 5.859 8.609 -1.188 1 98.94 88 ARG B C 1
ATOM 2482 O O . ARG B 1 88 ? 6.035 7.418 -1.444 1 98.94 88 ARG B O 1
ATOM 2489 N N . ILE B 1 89 ? 6.891 9.453 -0.854 1 98.94 89 ILE B N 1
ATOM 2490 C CA . ILE B 1 89 ? 8.273 8.984 -0.902 1 98.94 89 ILE B CA 1
ATOM 2491 C C . ILE B 1 89 ? 8.906 9.117 0.479 1 98.94 89 ILE B C 1
ATOM 2493 O O . ILE B 1 89 ? 8.852 10.188 1.093 1 98.94 89 ILE B O 1
ATOM 2497 N N . GLY B 1 90 ? 9.422 7.992 0.958 1 98.88 90 GLY B N 1
ATOM 2498 C CA . GLY B 1 90 ? 10.352 8.07 2.072 1 98.88 90 GLY B CA 1
ATOM 2499 C C . GLY B 1 90 ? 9.711 7.738 3.408 1 98.88 90 GLY B C 1
ATOM 2500 O O . GLY B 1 90 ? 10.32 7.953 4.461 1 98.88 90 GLY B O 1
ATOM 2501 N N . GLN B 1 91 ? 8.422 7.312 3.447 1 98.19 91 GLN B N 1
ATOM 2502 C CA . GLN B 1 91 ? 7.855 6.805 4.691 1 98.19 91 GLN B CA 1
ATOM 2503 C C . GLN B 1 91 ? 8.555 5.523 5.137 1 98.19 91 GLN B C 1
ATOM 2505 O O . GLN B 1 91 ? 9.344 4.945 4.379 1 98.19 91 GLN B O 1
ATOM 2510 N N . ASP B 1 92 ? 8.258 5.086 6.383 1 97.69 92 ASP B N 1
ATOM 2511 C CA . ASP B 1 92 ? 8.859 3.875 6.934 1 97.69 92 ASP B CA 1
ATOM 2512 C C . ASP B 1 92 ? 8.477 2.648 6.105 1 97.69 92 ASP B C 1
ATOM 2514 O O . ASP B 1 92 ? 7.336 2.525 5.656 1 97.69 92 ASP B O 1
ATOM 2518 N N . GLY B 1 93 ? 9.453 1.753 5.934 1 96.19 93 GLY B N 1
ATOM 2519 C CA . GLY B 1 93 ? 9.148 0.45 5.363 1 96.19 93 GLY B CA 1
ATOM 2520 C C . GLY B 1 93 ? 8.406 -0.465 6.32 1 96.19 93 GLY B C 1
ATOM 2521 O O . GLY B 1 93 ? 8.281 -0.155 7.504 1 96.19 93 GLY B O 1
ATOM 2522 N N . PHE B 1 94 ? 7.938 -1.482 5.77 1 96.56 94 PHE B N 1
ATOM 2523 C CA . PHE B 1 94 ? 7.129 -2.463 6.484 1 96.56 94 PHE B CA 1
ATOM 2524 C C . PHE B 1 94 ? 8.016 -3.508 7.152 1 96.56 94 PHE B C 1
ATOM 2526 O O . PHE B 1 94 ? 7.895 -4.703 6.871 1 96.56 94 PHE B O 1
ATOM 2533 N N . GLY B 1 95 ? 8.898 -3.027 8.031 1 95.19 95 GLY B N 1
ATOM 2534 C CA . GLY B 1 95 ? 9.789 -3.877 8.805 1 95.19 95 GLY B CA 1
ATOM 2535 C C . GLY B 1 95 ? 9.422 -3.939 10.281 1 95.19 95 GLY B C 1
ATOM 2536 O O . GLY B 1 95 ? 9.539 -2.941 10.992 1 95.19 95 GLY B O 1
ATOM 2537 N N . PHE B 1 96 ? 9.016 -5.176 10.758 1 95.06 96 PHE B N 1
ATOM 2538 C CA . PHE B 1 96 ? 8.602 -5.344 12.148 1 95.06 96 PHE B CA 1
ATOM 2539 C C . PHE B 1 96 ? 9.18 -6.625 12.734 1 95.06 96 PHE B C 1
ATOM 2541 O O . PHE B 1 96 ? 9.406 -7.598 12.016 1 95.06 96 PHE B O 1
ATOM 2548 N N . ASN B 1 97 ? 9.492 -6.566 14.023 1 95.06 97 ASN B N 1
ATOM 2549 C CA . ASN B 1 97 ? 9.656 -7.789 14.805 1 95.06 97 ASN B CA 1
ATOM 2550 C C . ASN B 1 97 ? 8.305 -8.375 15.211 1 95.06 97 ASN B C 1
ATOM 2552 O O . ASN B 1 97 ? 7.625 -7.82 16.078 1 95.06 97 ASN B O 1
ATOM 2556 N N . LEU B 1 98 ? 7.953 -9.484 14.578 1 92.31 98 LEU B N 1
ATOM 2557 C CA . LEU B 1 98 ? 6.641 -10.086 14.812 1 92.31 98 LEU B CA 1
ATOM 2558 C C . LEU B 1 98 ? 6.684 -11.039 16 1 92.31 98 LEU B C 1
ATOM 2560 O O . LEU B 1 98 ? 7.605 -11.852 16.109 1 92.31 98 LEU B O 1
ATOM 2564 N N . VAL B 1 99 ? 5.684 -10.883 16.891 1 93.44 99 VAL B N 1
ATOM 2565 C CA . VAL B 1 99 ? 5.637 -11.742 18.062 1 93.44 99 VAL B CA 1
ATOM 2566 C C . VAL B 1 99 ? 4.238 -12.336 18.219 1 93.44 99 VAL B C 1
ATOM 2568 O O . VAL B 1 99 ? 3.256 -11.75 17.75 1 93.44 99 VAL B O 1
ATOM 2571 N N . ALA B 1 100 ? 4.137 -13.406 18.859 1 89.62 100 ALA B N 1
ATOM 2572 C CA . ALA B 1 100 ? 2.896 -14.172 19 1 89.62 100 ALA B CA 1
ATOM 2573 C C . ALA B 1 100 ? 1.864 -13.391 19.812 1 89.62 100 ALA B C 1
ATOM 2575 O O . ALA B 1 100 ? 0.658 -13.555 19.625 1 89.62 100 ALA B O 1
ATOM 2576 N N . SER B 1 101 ? 2.301 -12.492 20.703 1 89.19 101 SER B N 1
ATOM 2577 C CA . SER B 1 101 ? 1.399 -11.727 21.562 1 89.19 101 SER B CA 1
ATOM 2578 C C . SER B 1 101 ? 0.629 -10.68 20.766 1 89.19 101 SER B C 1
ATOM 2580 O O . SER B 1 101 ? -0.376 -10.148 21.234 1 89.19 101 SER B O 1
ATOM 2582 N N . GLY B 1 102 ? 1.173 -10.391 19.562 1 89.75 102 GLY B N 1
ATOM 2583 C CA . GLY B 1 102 ? 0.559 -9.344 18.766 1 89.75 102 GLY B CA 1
ATOM 2584 C C . GLY B 1 102 ? 1.166 -7.973 19 1 89.75 102 GLY B C 1
ATOM 2585 O O . GLY B 1 102 ? 0.817 -7.008 18.328 1 89.75 102 GLY B O 1
ATOM 2586 N N . GLU B 1 103 ? 2.031 -7.898 19.953 1 91.75 103 GLU B N 1
ATOM 2587 C CA . GLU B 1 103 ? 2.701 -6.637 20.234 1 91.75 103 GLU B CA 1
ATOM 2588 C C . GLU B 1 103 ? 3.949 -6.457 19.375 1 91.75 103 GLU B C 1
ATOM 2590 O O . GLU B 1 103 ? 5.066 -6.434 19.891 1 91.75 103 GLU B O 1
ATOM 2595 N N . HIS B 1 104 ? 3.701 -6.223 18.125 1 95.44 104 HIS B N 1
ATOM 2596 C CA . HIS B 1 104 ? 4.781 -6.094 17.156 1 95.44 104 HIS B CA 1
ATOM 2597 C C . HIS B 1 104 ? 5.57 -4.809 17.375 1 95.44 104 HIS B C 1
ATOM 2599 O O . HIS B 1 104 ? 5.004 -3.785 17.766 1 95.44 104 HIS B O 1
ATOM 2605 N N . SER B 1 105 ? 6.863 -4.914 17.141 1 94.69 105 SER B N 1
ATOM 2606 C CA . SER B 1 105 ? 7.691 -3.723 17.281 1 94.69 105 SER B CA 1
ATOM 2607 C C . SER B 1 105 ? 8.359 -3.352 15.961 1 94.69 105 SER B C 1
ATOM 2609 O O . SER B 1 105 ? 8.75 -4.227 15.188 1 94.69 105 SER B O 1
ATOM 2611 N N . LYS B 1 106 ? 8.539 -2.162 15.82 1 94.44 106 LYS B N 1
ATOM 2612 C CA . LYS B 1 106 ? 9.086 -1.638 14.57 1 94.44 106 LYS B CA 1
ATOM 2613 C C . LYS B 1 106 ? 10.594 -1.823 14.5 1 94.44 106 LYS B C 1
ATOM 2615 O O . LYS B 1 106 ? 11.297 -1.562 15.477 1 94.44 106 LYS B O 1
ATOM 2620 N N . LYS B 1 107 ? 11.055 -2.324 13.289 1 94.88 107 LYS B N 1
ATOM 2621 C CA . LYS B 1 107 ? 12.484 -2.283 13 1 94.88 107 LYS B CA 1
ATOM 2622 C C . LYS B 1 107 ? 12.906 -0.9 12.516 1 94.88 107 LYS B C 1
ATOM 2624 O O . LYS B 1 107 ? 12.148 -0.221 11.82 1 94.88 107 LYS B O 1
ATOM 2629 N N . PRO B 1 108 ? 14.086 -0.466 12.883 1 92.44 108 PRO B N 1
ATOM 2630 C CA . PRO B 1 108 ? 14.531 0.858 12.438 1 92.44 108 PRO B CA 1
ATOM 2631 C C . PRO B 1 108 ? 14.461 1.028 10.922 1 92.44 108 PRO B C 1
ATOM 2633 O O . PRO B 1 108 ? 14.898 0.145 10.18 1 92.44 108 PRO B O 1
ATOM 2636 N N . GLN B 1 109 ? 13.875 2.035 10.43 1 94.69 109 GLN B N 1
ATOM 2637 C CA . GLN B 1 109 ? 13.805 2.492 9.039 1 94.69 109 GLN B CA 1
ATOM 2638 C C . GLN B 1 109 ? 14.391 3.895 8.898 1 94.69 109 GLN B C 1
ATOM 2640 O O . GLN B 1 109 ? 13.648 4.871 8.789 1 94.69 109 GLN B O 1
ATOM 2645 N N . GLU B 1 110 ? 15.711 4.039 8.781 1 96.44 110 GLU B N 1
ATOM 2646 C CA . GLU B 1 110 ? 16.281 5.355 9.023 1 96.44 110 GLU B CA 1
ATOM 2647 C C . GLU B 1 110 ? 17.031 5.871 7.785 1 96.44 110 GLU B C 1
ATOM 2649 O O . GLU B 1 110 ? 17.516 7.004 7.773 1 96.44 110 GLU B O 1
ATOM 2654 N N . LEU B 1 111 ? 17.094 5.059 6.766 1 98.25 111 LEU B N 1
ATOM 2655 C CA . LEU B 1 111 ? 17.875 5.477 5.605 1 98.25 111 LEU B CA 1
ATOM 2656 C C . LEU B 1 111 ? 16.984 6.191 4.586 1 98.25 111 LEU B C 1
ATOM 2658 O O . LEU B 1 111 ? 16.016 6.863 4.961 1 98.25 111 LEU B O 1
ATOM 2662 N N . LEU B 1 112 ? 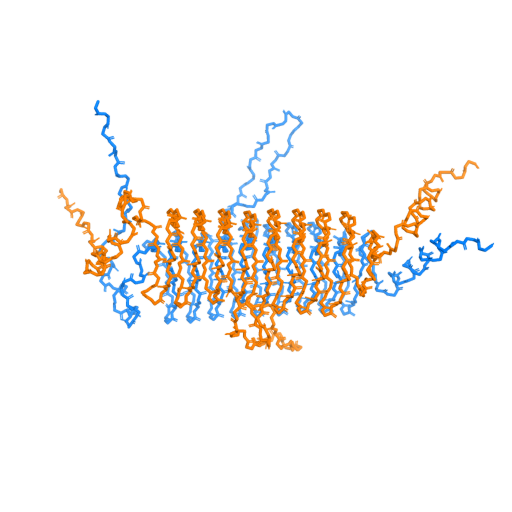17.484 6.227 3.277 1 98.81 112 LEU B N 1
ATOM 2663 C CA . LEU B 1 112 ? 16.859 7.141 2.32 1 98.81 112 LEU B CA 1
ATOM 2664 C C . LEU B 1 112 ? 16.25 6.371 1.158 1 98.81 112 LEU B C 1
ATOM 2666 O O . LEU B 1 112 ? 16.484 5.172 1 1 98.81 112 LEU B O 1
ATOM 2670 N N . VAL B 1 113 ? 15.406 7.117 0.438 1 98.94 113 VAL B N 1
ATOM 2671 C CA . VAL B 1 113 ? 15.078 6.793 -0.948 1 98.94 113 VAL B CA 1
ATOM 2672 C C . VAL B 1 113 ? 15.93 7.648 -1.888 1 98.94 113 VAL B C 1
ATOM 2674 O O . VAL B 1 113 ? 16.047 8.859 -1.697 1 98.94 113 VAL B O 1
ATOM 2677 N N . GLU B 1 114 ? 16.531 7.031 -2.881 1 99 114 GLU B N 1
ATOM 2678 C CA . GLU B 1 114 ? 17.234 7.738 -3.945 1 99 114 GLU B CA 1
ATOM 2679 C C . GLU B 1 114 ? 16.562 7.516 -5.297 1 99 114 GLU B C 1
ATOM 2681 O O . GLU B 1 114 ? 16.516 6.387 -5.789 1 99 114 GLU B O 1
ATOM 2686 N N . ILE B 1 115 ? 16.047 8.555 -5.859 1 98.94 115 ILE B N 1
ATOM 2687 C CA . ILE B 1 115 ? 15.469 8.531 -7.195 1 98.94 115 ILE B CA 1
ATOM 2688 C C . ILE B 1 115 ? 16.391 9.234 -8.18 1 98.94 115 ILE B C 1
ATOM 2690 O O . ILE B 1 115 ? 16.688 10.422 -8.031 1 98.94 115 ILE B O 1
ATOM 2694 N N . GLU B 1 116 ? 16.844 8.516 -9.188 1 98.94 116 GLU B N 1
ATOM 2695 C CA . GLU B 1 116 ? 17.828 9.055 -10.125 1 98.94 116 GLU B CA 1
ATOM 2696 C C . GLU B 1 116 ? 17.156 9.852 -11.234 1 98.94 116 GLU B C 1
ATOM 2698 O O . GLU B 1 116 ? 15.93 10.023 -11.227 1 98.94 116 GLU B O 1
ATOM 2703 N N . ASP B 1 117 ? 17.984 10.359 -12.188 1 98.94 117 ASP B N 1
ATOM 2704 C CA . ASP B 1 117 ? 17.531 11.32 -13.195 1 98.94 117 ASP B CA 1
ATOM 2705 C C . ASP B 1 117 ? 16.531 10.688 -14.156 1 98.94 117 ASP B C 1
ATOM 2707 O O . ASP B 1 117 ? 16.609 9.484 -14.438 1 98.94 117 ASP B O 1
ATOM 2711 N N . HIS B 1 118 ? 15.586 11.477 -14.625 1 98.94 118 HIS B N 1
ATOM 2712 C CA . HIS B 1 118 ? 14.695 11.141 -15.727 1 98.94 118 HIS B CA 1
ATOM 2713 C C . HIS B 1 118 ? 13.734 10.023 -15.336 1 98.94 118 HIS B C 1
ATOM 2715 O O . HIS B 1 118 ? 13.328 9.227 -16.188 1 98.94 118 HIS B O 1
ATOM 2721 N N . VAL B 1 119 ? 13.484 9.914 -14.086 1 98.94 119 VAL B N 1
ATOM 2722 C CA . VAL B 1 119 ? 12.477 8.984 -13.594 1 98.94 119 VAL B CA 1
ATOM 2723 C C . VAL B 1 119 ? 11.109 9.656 -13.586 1 98.94 119 VAL B C 1
ATOM 2725 O O . VAL B 1 119 ? 11 10.852 -13.305 1 98.94 119 VAL B O 1
ATOM 2728 N N . GLU B 1 120 ? 10.109 8.93 -13.93 1 98.94 120 GLU B N 1
ATOM 2729 C CA . GLU B 1 120 ? 8.711 9.352 -13.789 1 98.94 120 GLU B CA 1
ATOM 2730 C C . GLU B 1 120 ? 7.922 8.359 -12.938 1 98.94 120 GLU B C 1
ATOM 2732 O O . GLU B 1 120 ? 7.93 7.156 -13.203 1 98.94 120 GLU B O 1
ATOM 2737 N N . ILE B 1 121 ? 7.289 8.844 -11.891 1 98.94 121 ILE B N 1
ATOM 2738 C CA . ILE B 1 121 ? 6.535 7.996 -10.969 1 98.94 121 ILE B CA 1
ATOM 2739 C C . ILE B 1 121 ? 5.059 8.383 -11.008 1 98.94 121 ILE B C 1
ATOM 2741 O O . ILE B 1 121 ? 4.707 9.539 -10.75 1 98.94 121 ILE B O 1
ATOM 2745 N N . GLY B 1 122 ? 4.18 7.395 -11.219 1 98.94 122 GLY B N 1
ATOM 2746 C CA . GLY B 1 122 ? 2.754 7.602 -11.406 1 98.94 122 GLY B CA 1
ATOM 2747 C C . GLY B 1 122 ? 2.02 7.895 -10.109 1 98.94 122 GLY B C 1
ATOM 2748 O O . GLY B 1 122 ? 2.559 7.68 -9.023 1 98.94 122 GLY B O 1
ATOM 2749 N N . ALA B 1 123 ? 0.761 8.281 -10.242 1 98.94 123 ALA B N 1
ATOM 2750 C CA . ALA B 1 123 ? -0.051 8.828 -9.156 1 98.94 123 ALA B CA 1
ATOM 2751 C C . ALA B 1 123 ? -0.258 7.801 -8.047 1 98.94 123 ALA B C 1
ATOM 2753 O O . ALA B 1 123 ? -0.463 6.617 -8.328 1 98.94 123 ALA B O 1
ATOM 2754 N N . ASN B 1 124 ? -0.146 8.289 -6.762 1 98.94 124 ASN B N 1
ATOM 2755 C CA . ASN B 1 124 ? -0.476 7.566 -5.535 1 98.94 124 ASN B CA 1
ATOM 2756 C C . ASN B 1 124 ? 0.462 6.387 -5.309 1 98.94 124 ASN B C 1
ATOM 2758 O O . ASN B 1 124 ? 0.17 5.504 -4.5 1 98.94 124 ASN B O 1
ATOM 2762 N N . SER B 1 125 ? 1.562 6.348 -6.027 1 98.94 125 SER B N 1
ATOM 2763 C CA . SER B 1 125 ? 2.57 5.328 -5.762 1 98.94 125 SER B CA 1
ATOM 2764 C C . SER B 1 125 ? 3.287 5.586 -4.441 1 98.94 125 SER B C 1
ATOM 2766 O O . SER B 1 125 ? 3.32 6.723 -3.959 1 98.94 125 SER B O 1
ATOM 2768 N N . THR B 1 126 ? 3.781 4.496 -3.82 1 98.94 126 THR B N 1
ATOM 2769 C CA . THR B 1 126 ? 4.48 4.574 -2.543 1 98.94 126 THR B CA 1
ATOM 2770 C C . THR B 1 126 ? 5.867 3.941 -2.646 1 98.94 126 THR B C 1
ATOM 2772 O O . THR B 1 126 ? 6.02 2.865 -3.227 1 98.94 126 THR B O 1
ATOM 2775 N N . ILE B 1 127 ? 6.898 4.66 -2.143 1 98.94 127 ILE B N 1
ATOM 2776 C CA . ILE B 1 127 ? 8.266 4.16 -2.105 1 98.94 127 ILE B CA 1
ATOM 2777 C C . ILE B 1 127 ? 8.828 4.305 -0.693 1 98.94 127 ILE B C 1
ATOM 2779 O O . ILE B 1 127 ? 9.023 5.422 -0.204 1 98.94 127 ILE B O 1
ATOM 2783 N N . ASP B 1 128 ? 9.125 3.195 -0.067 1 98.88 128 ASP B N 1
ATOM 2784 C CA . ASP B 1 128 ? 9.594 3.186 1.316 1 98.88 128 ASP B CA 1
ATOM 2785 C C . ASP B 1 128 ? 11.086 3.467 1.392 1 98.88 128 ASP B C 1
ATOM 2787 O O . ASP B 1 128 ? 11.859 2.99 0.555 1 98.88 128 ASP B O 1
ATOM 2791 N N . ARG B 1 129 ? 11.484 4.184 2.438 1 98.81 129 ARG B N 1
ATOM 2792 C CA . ARG B 1 129 ? 12.906 4.418 2.68 1 98.81 129 ARG B CA 1
ATOM 2793 C C . ARG B 1 129 ? 13.617 3.125 3.057 1 98.81 129 ARG B C 1
ATOM 2795 O O . ARG B 1 129 ? 12.977 2.141 3.43 1 98.81 129 ARG B O 1
ATOM 2802 N N . GLY B 1 130 ? 14.945 3.219 3.059 1 98.5 130 GLY B N 1
ATOM 2803 C CA . GLY B 1 130 ? 15.773 2.07 3.377 1 98.5 130 GLY B CA 1
ATOM 2804 C C . GLY B 1 130 ? 15.93 1.841 4.867 1 98.5 130 GLY B C 1
ATOM 2805 O O . GLY B 1 130 ? 15.844 2.781 5.66 1 98.5 130 GLY B O 1
ATOM 2806 N N . SER B 1 131 ? 16.156 0.542 5.199 1 97.81 131 SER B N 1
ATOM 2807 C CA . SER B 1 131 ? 16.484 0.166 6.57 1 97.81 131 SER B CA 1
ATOM 2808 C C . SER B 1 131 ? 17.984 -0.119 6.719 1 97.81 131 SER B C 1
ATOM 2810 O O . SER B 1 131 ? 18.656 0.497 7.543 1 97.81 131 SER B O 1
ATOM 2812 N N . TRP B 1 132 ? 18.547 -1.01 5.859 1 97.69 132 TRP B N 1
ATOM 2813 C CA . TRP B 1 132 ? 19.969 -1.33 5.953 1 97.69 132 TRP B CA 1
ATOM 2814 C C . TRP B 1 132 ? 20.719 -0.861 4.711 1 97.69 132 TRP B C 1
ATOM 2816 O O . TRP B 1 132 ? 21.953 -0.801 4.707 1 97.69 132 TRP B O 1
ATOM 2826 N N . ARG B 1 133 ? 20.031 -0.562 3.652 1 98.5 133 ARG B N 1
ATOM 2827 C CA . ARG B 1 133 ? 20.531 0.176 2.496 1 98.5 133 ARG B CA 1
ATOM 2828 C C . ARG B 1 133 ? 19.453 1.101 1.935 1 98.5 133 ARG B C 1
ATOM 2830 O O . ARG B 1 133 ? 18.266 0.898 2.182 1 98.5 133 ARG B O 1
ATOM 2837 N N . ASN B 1 134 ? 19.922 2.141 1.232 1 98.88 134 ASN B N 1
ATOM 2838 C CA . ASN B 1 134 ? 18.922 3.027 0.624 1 98.88 134 ASN B CA 1
ATOM 2839 C C . ASN B 1 134 ? 18.062 2.287 -0.384 1 98.88 134 ASN B C 1
ATOM 2841 O O . ASN B 1 134 ? 18.484 1.294 -0.975 1 98.88 134 ASN B O 1
ATOM 2845 N N . THR B 1 135 ? 16.781 2.658 -0.479 1 98.94 135 THR B N 1
ATOM 2846 C CA . THR B 1 135 ? 15.969 2.271 -1.626 1 98.94 135 THR B CA 1
ATOM 2847 C C . THR B 1 135 ? 16.328 3.111 -2.85 1 98.94 135 THR B C 1
ATOM 2849 O O . THR B 1 135 ? 16.422 4.336 -2.762 1 98.94 135 THR B O 1
ATOM 2852 N N . VAL B 1 136 ? 16.531 2.447 -4.02 1 99 136 VAL B N 1
ATOM 2853 C CA . VAL B 1 136 ? 17.031 3.176 -5.184 1 99 136 VAL B CA 1
ATOM 2854 C C . VAL B 1 136 ? 16.141 2.9 -6.387 1 99 136 VAL B C 1
ATOM 2856 O O . VAL B 1 136 ? 15.805 1.747 -6.668 1 99 136 VAL B O 1
ATOM 2859 N N . ILE B 1 137 ? 15.703 3.959 -7.047 1 99 137 ILE B N 1
ATOM 2860 C CA . ILE B 1 137 ? 15.086 3.895 -8.367 1 99 137 ILE B CA 1
ATOM 2861 C C . ILE B 1 137 ? 16.062 4.41 -9.422 1 99 137 ILE B C 1
ATOM 2863 O O . ILE B 1 137 ? 16.375 5.602 -9.453 1 99 137 ILE B O 1
ATOM 2867 N N . GLY B 1 138 ? 16.516 3.547 -10.281 1 98.94 138 GLY B N 1
ATOM 2868 C CA . GLY B 1 138 ? 17.531 3.887 -11.266 1 98.94 138 GLY B CA 1
ATOM 2869 C C . GLY B 1 138 ? 17.047 4.867 -12.312 1 98.94 138 GLY B C 1
ATOM 2870 O O . GLY B 1 138 ? 15.836 4.984 -12.547 1 98.94 138 GLY B O 1
ATOM 2871 N N . ALA B 1 139 ? 18.016 5.449 -13.008 1 98.94 139 ALA B N 1
ATOM 2872 C CA . ALA B 1 139 ? 17.734 6.516 -13.969 1 98.94 139 ALA B CA 1
ATOM 2873 C C . ALA B 1 139 ? 16.844 6.012 -15.102 1 98.94 139 ALA B C 1
ATOM 2875 O O . ALA B 1 139 ? 17.016 4.891 -15.586 1 98.94 139 ALA B O 1
ATOM 2876 N N . GLY B 1 140 ? 15.898 6.836 -15.508 1 98.88 140 GLY B N 1
ATOM 2877 C CA . GLY B 1 140 ? 15.125 6.574 -16.703 1 98.88 140 GLY B CA 1
ATOM 2878 C C . GLY B 1 140 ? 13.938 5.66 -16.469 1 98.88 140 GLY B C 1
ATOM 2879 O O . GLY B 1 140 ? 13.148 5.414 -17.391 1 98.88 140 GLY B O 1
ATOM 2880 N N . CYS B 1 141 ? 13.75 5.164 -15.258 1 98.94 141 CYS B N 1
ATOM 2881 C CA . CYS B 1 141 ? 12.625 4.281 -14.953 1 98.94 141 CYS B CA 1
ATOM 2882 C C . CYS B 1 141 ? 11.297 5.008 -15.125 1 98.94 141 CYS B C 1
ATOM 2884 O O . CYS B 1 141 ? 11.211 6.211 -14.859 1 98.94 141 CYS B O 1
ATOM 2886 N N . LYS B 1 142 ? 10.344 4.32 -15.609 1 98.94 142 LYS B N 1
ATOM 2887 C CA . LYS B 1 142 ? 8.961 4.766 -15.711 1 98.94 142 LYS B CA 1
ATOM 2888 C C . LYS B 1 142 ? 8.023 3.865 -14.906 1 98.94 142 LYS B C 1
ATOM 2890 O O . LYS B 1 142 ? 7.906 2.672 -15.203 1 98.94 142 LYS B O 1
ATOM 2895 N N . LEU B 1 143 ? 7.457 4.422 -13.898 1 98.94 143 LEU B N 1
ATOM 2896 C CA . LEU B 1 143 ? 6.52 3.697 -13.047 1 98.94 143 LEU B CA 1
ATOM 2897 C C . LEU B 1 143 ? 5.102 4.227 -13.234 1 98.94 143 LEU B C 1
ATOM 2899 O O . LEU B 1 143 ? 4.852 5.422 -13.062 1 98.94 143 LEU B O 1
ATOM 2903 N N . ASP B 1 144 ? 4.184 3.355 -13.586 1 98.88 144 ASP B N 1
ATOM 2904 C CA . ASP B 1 144 ? 2.771 3.709 -13.711 1 98.88 144 ASP B CA 1
ATOM 2905 C C . ASP B 1 144 ? 2.156 4.023 -12.352 1 98.88 144 ASP B C 1
ATOM 2907 O O . ASP B 1 144 ? 2.871 4.32 -11.398 1 98.88 144 ASP B O 1
ATOM 2911 N N . ASN B 1 145 ? 0.757 4.117 -12.266 1 98.94 145 ASN B N 1
ATOM 2912 C CA . ASN B 1 145 ? 0.064 4.512 -11.039 1 98.94 145 ASN B CA 1
ATOM 2913 C C . ASN B 1 145 ? -0.047 3.348 -10.062 1 98.94 145 ASN B C 1
ATOM 2915 O O . ASN B 1 145 ? -0.08 2.186 -10.469 1 98.94 145 ASN B O 1
ATOM 2919 N N . LEU B 1 146 ? -0.068 3.727 -8.703 1 98.88 146 LEU B N 1
ATOM 2920 C CA . LEU B 1 146 ? -0.411 2.771 -7.656 1 98.88 146 LEU B CA 1
ATOM 2921 C C . LEU B 1 146 ? 0.644 1.676 -7.551 1 98.88 146 LEU B C 1
ATOM 2923 O O . LEU B 1 146 ? 0.313 0.509 -7.332 1 98.88 146 LEU B O 1
ATOM 2927 N N . ILE B 1 147 ? 1.91 2.064 -7.734 1 98.94 147 ILE B N 1
ATOM 2928 C CA . ILE B 1 147 ? 3.055 1.175 -7.566 1 98.94 147 ILE B CA 1
ATOM 2929 C C . ILE B 1 147 ? 3.473 1.146 -6.098 1 98.94 147 ILE B C 1
ATOM 2931 O O . ILE B 1 147 ? 3.404 2.164 -5.406 1 98.94 147 ILE B O 1
ATOM 2935 N N . GLN B 1 148 ? 3.855 -0.011 -5.598 1 98.94 148 GLN B N 1
ATOM 2936 C CA . GLN B 1 148 ? 4.492 -0.156 -4.289 1 98.94 148 GLN B CA 1
ATOM 2937 C C . GLN B 1 148 ? 5.941 -0.61 -4.434 1 98.94 148 GLN B C 1
ATOM 2939 O O . GLN B 1 148 ? 6.215 -1.648 -5.039 1 98.94 148 GLN B O 1
ATOM 2944 N N . ILE B 1 149 ? 6.895 0.192 -3.904 1 98.94 149 ILE B N 1
ATOM 2945 C CA . ILE B 1 149 ? 8.297 -0.196 -3.805 1 98.94 149 ILE B CA 1
ATOM 2946 C C . ILE B 1 149 ? 8.695 -0.318 -2.336 1 98.94 149 ILE B C 1
ATOM 2948 O O . ILE B 1 149 ? 8.703 0.675 -1.605 1 98.94 149 ILE B O 1
ATOM 2952 N N . GLY B 1 150 ? 9.07 -1.552 -1.893 1 98.88 150 GLY B N 1
ATOM 2953 C CA . GLY B 1 150 ? 9.406 -1.804 -0.501 1 98.88 150 GLY B CA 1
ATOM 2954 C C . GLY B 1 150 ? 10.773 -1.283 -0.116 1 98.88 150 GLY B C 1
ATOM 2955 O O . GLY B 1 150 ? 11.531 -0.815 -0.972 1 98.88 150 GLY B O 1
ATOM 2956 N N . HIS B 1 151 ? 11.016 -1.301 1.173 1 98.81 151 HIS B N 1
ATOM 2957 C CA . HIS B 1 151 ? 12.289 -0.831 1.723 1 98.81 151 HIS B CA 1
ATOM 2958 C C . HIS B 1 151 ? 13.461 -1.583 1.111 1 98.81 151 HIS B C 1
ATOM 2960 O O . HIS B 1 151 ? 13.367 -2.779 0.831 1 98.81 151 HIS B O 1
ATOM 2966 N N . ASN B 1 152 ? 14.602 -0.908 0.846 1 98.81 152 ASN B N 1
ATOM 2967 C CA . ASN B 1 152 ? 15.883 -1.484 0.463 1 98.81 152 ASN B CA 1
ATOM 2968 C C . ASN B 1 152 ? 15.883 -1.947 -0.991 1 98.81 152 ASN B C 1
ATOM 2970 O O . ASN B 1 152 ? 16.891 -2.467 -1.484 1 98.81 152 ASN B O 1
ATOM 2974 N N . VAL B 1 153 ? 14.75 -1.838 -1.742 1 98.94 153 VAL B N 1
ATOM 2975 C CA . VAL B 1 153 ? 14.688 -2.291 -3.127 1 98.94 153 VAL B CA 1
ATOM 2976 C C . VAL B 1 153 ? 15.695 -1.519 -3.973 1 98.94 153 VAL B C 1
ATOM 2978 O O . VAL B 1 153 ? 15.867 -0.309 -3.801 1 98.94 153 VAL B O 1
ATOM 2981 N N . GLN B 1 154 ? 16.406 -2.234 -4.844 1 98.94 154 GLN B N 1
ATOM 2982 C CA . GLN B 1 154 ? 17.25 -1.664 -5.891 1 98.94 154 GLN B CA 1
ATOM 2983 C C . GLN B 1 154 ? 16.641 -1.888 -7.27 1 98.94 154 GLN B C 1
ATOM 2985 O O . GLN B 1 154 ? 16.578 -3.021 -7.75 1 98.94 154 GLN B O 1
ATOM 2990 N N . LEU B 1 155 ? 16.172 -0.826 -7.887 1 98.94 155 LEU B N 1
ATOM 2991 C CA . LEU B 1 155 ? 15.641 -0.894 -9.25 1 98.94 155 LEU B CA 1
ATOM 2992 C C . LEU B 1 155 ? 16.672 -0.387 -10.25 1 98.94 155 LEU B C 1
ATOM 2994 O O . LEU B 1 155 ? 17.078 0.773 -10.195 1 98.94 155 LEU B O 1
ATOM 2998 N N . GLY B 1 156 ? 17.156 -1.233 -11.164 1 98.94 156 GLY B N 1
ATOM 2999 C CA . GLY B 1 156 ? 18.125 -0.834 -12.18 1 98.94 156 GLY B CA 1
ATOM 3000 C C . GLY B 1 156 ? 17.578 0.22 -13.133 1 98.94 156 GLY B C 1
ATOM 3001 O O . GLY B 1 156 ? 16.406 0.598 -13.039 1 98.94 156 GLY B O 1
ATOM 3002 N N . THR B 1 157 ? 18.453 0.653 -14.086 1 98.88 157 THR B N 1
ATOM 3003 C CA . THR B 1 157 ? 18.094 1.74 -14.992 1 98.88 157 THR B CA 1
ATOM 3004 C C . THR B 1 157 ? 17.109 1.261 -16.047 1 98.88 157 THR B C 1
ATOM 3006 O O . THR B 1 157 ? 17.141 0.095 -16.453 1 98.88 157 THR B O 1
ATOM 3009 N N . GLY B 1 158 ? 16.219 2.129 -16.422 1 98.88 158 GLY B N 1
ATOM 3010 C CA . GLY B 1 158 ? 15.43 1.929 -17.625 1 98.88 158 GLY B CA 1
ATOM 3011 C C . GLY B 1 158 ? 14.305 0.928 -17.438 1 98.88 158 GLY B C 1
ATOM 3012 O O . GLY B 1 158 ? 13.844 0.313 -18.406 1 98.88 158 GLY B O 1
ATOM 3013 N N . CYS B 1 159 ? 13.906 0.676 -16.219 1 98.94 159 CYS B N 1
ATOM 3014 C CA . CYS B 1 159 ? 12.805 -0.245 -15.984 1 98.94 159 CYS B CA 1
ATOM 3015 C C . CYS B 1 159 ? 11.461 0.423 -16.281 1 98.94 159 CYS B C 1
ATOM 3017 O O . CYS B 1 159 ? 11.32 1.633 -16.094 1 98.94 159 CYS B O 1
ATOM 3019 N N . VAL B 1 160 ? 10.492 -0.368 -16.766 1 98.94 160 VAL B N 1
ATOM 3020 C CA . VAL B 1 160 ? 9.125 0.058 -17.031 1 98.94 160 VAL B CA 1
ATOM 3021 C C . VAL B 1 160 ? 8.148 -0.829 -16.266 1 98.94 160 VAL B C 1
ATOM 3023 O O . VAL B 1 160 ? 8.047 -2.029 -16.531 1 98.94 160 VAL B O 1
ATOM 3026 N N . ILE B 1 161 ? 7.438 -0.228 -15.375 1 98.94 161 ILE B N 1
ATOM 3027 C CA . ILE B 1 161 ? 6.586 -0.982 -14.469 1 98.94 161 ILE B CA 1
ATOM 3028 C C . ILE B 1 161 ? 5.141 -0.506 -14.594 1 98.94 161 ILE B C 1
ATOM 3030 O O . ILE B 1 161 ? 4.828 0.648 -14.289 1 98.94 161 ILE B O 1
ATOM 3034 N N . ALA B 1 162 ? 4.234 -1.447 -14.984 1 98.94 162 ALA B N 1
ATOM 3035 C CA . ALA B 1 162 ? 2.828 -1.101 -15.188 1 98.94 162 ALA B CA 1
ATOM 3036 C C . ALA B 1 162 ? 2.072 -1.076 -13.859 1 98.94 162 ALA B C 1
ATOM 3038 O O . ALA B 1 162 ? 2.58 -1.549 -12.844 1 98.94 162 ALA B O 1
ATOM 3039 N N . ALA B 1 163 ? 0.85 -0.588 -13.922 1 98.88 163 ALA B N 1
ATOM 3040 C CA . ALA B 1 163 ? 0.089 -0.155 -12.75 1 98.88 163 ALA B CA 1
ATOM 3041 C C . ALA B 1 163 ? -0.137 -1.314 -11.781 1 98.88 163 ALA B C 1
ATOM 3043 O O . ALA B 1 163 ? -0.274 -2.465 -12.203 1 98.88 163 ALA B O 1
ATOM 3044 N N . GLN B 1 164 ? -0.188 -0.928 -10.422 1 98.75 164 GLN B N 1
ATOM 3045 C CA . GLN B 1 164 ? -0.588 -1.812 -9.328 1 98.75 164 GLN B CA 1
ATOM 3046 C C . GLN B 1 164 ? 0.429 -2.932 -9.125 1 98.75 164 GLN B C 1
ATOM 3048 O O . GLN B 1 164 ? 0.127 -3.945 -8.492 1 98.75 164 GLN B O 1
ATOM 3053 N N . THR B 1 165 ? 1.617 -2.818 -9.672 1 98.88 165 THR B N 1
ATOM 3054 C CA . THR B 1 165 ? 2.719 -3.734 -9.406 1 98.88 165 THR B CA 1
ATOM 3055 C C . THR B 1 165 ? 3.379 -3.408 -8.07 1 98.88 165 THR B C 1
ATOM 3057 O O . THR B 1 165 ? 3.455 -2.242 -7.676 1 98.88 165 THR B O 1
ATOM 3060 N N . GLY B 1 166 ? 3.777 -4.438 -7.336 1 98.88 166 GLY B N 1
ATOM 3061 C CA . GLY B 1 166 ? 4.484 -4.27 -6.078 1 98.88 166 GLY B CA 1
ATOM 3062 C C . GLY B 1 166 ? 5.77 -5.07 -6.004 1 98.88 166 GLY B C 1
ATOM 3063 O O . GLY B 1 166 ? 5.812 -6.227 -6.434 1 98.88 166 GLY B O 1
ATOM 3064 N N . ILE B 1 167 ? 6.828 -4.465 -5.473 1 98.94 167 ILE B N 1
ATOM 3065 C CA . ILE B 1 167 ? 8.109 -5.117 -5.227 1 98.94 167 ILE B CA 1
ATOM 3066 C C . ILE B 1 167 ? 8.414 -5.117 -3.732 1 98.94 167 ILE B C 1
ATOM 3068 O O . ILE B 1 167 ? 8.547 -4.055 -3.121 1 98.94 167 ILE B O 1
ATOM 3072 N N . ALA B 1 168 ? 8.516 -6.344 -3.16 1 98.75 168 ALA B N 1
ATOM 3073 C CA . ALA B 1 168 ? 8.734 -6.465 -1.722 1 98.75 168 ALA B CA 1
ATOM 3074 C C . ALA B 1 168 ? 10.172 -6.094 -1.355 1 98.75 168 ALA B C 1
ATOM 3076 O O . ALA B 1 168 ? 11.039 -6.004 -2.227 1 98.75 168 ALA B O 1
ATOM 3077 N N . GLY B 1 169 ? 10.391 -5.922 -0.116 1 98.56 169 GLY B N 1
ATOM 3078 C CA . GLY B 1 169 ? 11.602 -5.324 0.421 1 98.56 169 GLY B CA 1
ATOM 3079 C C . GLY B 1 169 ? 12.859 -6.074 0.03 1 98.56 169 GLY B C 1
ATOM 3080 O O . GLY B 1 169 ? 12.867 -7.309 -0.007 1 98.56 169 GLY B O 1
ATOM 3081 N N . SER B 1 170 ? 13.914 -5.375 -0.273 1 98.75 170 SER B N 1
ATOM 3082 C CA . SER B 1 170 ? 15.297 -5.828 -0.38 1 98.75 170 SER B CA 1
ATOM 3083 C C . SER B 1 170 ? 15.531 -6.609 -1.669 1 98.75 170 SER B C 1
ATOM 3085 O O . SER B 1 170 ? 16.578 -7.238 -1.843 1 98.75 170 SER B O 1
ATOM 3087 N N . THR B 1 171 ? 14.547 -6.664 -2.588 1 98.88 171 THR B N 1
ATOM 3088 C CA . THR B 1 171 ? 14.727 -7.258 -3.91 1 98.88 171 THR B CA 1
ATOM 3089 C C . THR B 1 171 ? 15.57 -6.352 -4.797 1 98.88 171 THR B C 1
ATOM 3091 O O . THR B 1 171 ? 15.445 -5.125 -4.742 1 98.88 171 THR B O 1
ATOM 3094 N N . THR B 1 172 ? 16.469 -6.973 -5.551 1 98.94 172 THR B N 1
ATOM 3095 C CA . THR B 1 172 ? 17.281 -6.277 -6.543 1 98.94 172 THR B CA 1
ATOM 3096 C C . THR B 1 172 ? 16.812 -6.59 -7.957 1 98.94 172 THR B C 1
ATOM 3098 O O . THR B 1 172 ? 16.766 -7.754 -8.359 1 98.94 172 THR B O 1
ATOM 3101 N N . VAL B 1 173 ? 16.453 -5.582 -8.711 1 98.94 173 VAL B N 1
ATOM 3102 C CA . VAL B 1 173 ? 15.969 -5.699 -10.078 1 98.94 173 VAL B CA 1
ATOM 3103 C C . VAL B 1 173 ? 17.016 -5.148 -11.047 1 98.94 173 VAL B C 1
ATOM 3105 O O . VAL B 1 173 ? 17.484 -4.023 -10.883 1 98.94 173 VAL B O 1
ATOM 3108 N N . GLY B 1 174 ? 17.391 -5.902 -12.023 1 98.88 174 GLY B N 1
ATOM 3109 C CA . GLY B 1 174 ? 18.375 -5.496 -13 1 98.88 174 GLY B CA 1
ATOM 3110 C C . GLY B 1 174 ? 17.906 -4.363 -13.898 1 98.88 174 GLY B C 1
ATOM 3111 O O . GLY B 1 174 ? 16.906 -3.709 -13.602 1 98.88 174 GLY B O 1
ATOM 3112 N N . ARG B 1 175 ? 18.719 -4.098 -15.016 1 98.88 175 ARG B N 1
ATOM 3113 C CA . ARG B 1 175 ? 18.422 -3.025 -15.961 1 98.88 175 ARG B CA 1
ATOM 3114 C C . ARG B 1 175 ? 17.391 -3.475 -17 1 98.88 175 ARG B C 1
ATOM 3116 O O . ARG B 1 175 ? 17.344 -4.648 -17.359 1 98.88 175 ARG B O 1
ATOM 3123 N N . ASN B 1 176 ? 16.578 -2.527 -17.391 1 98.81 176 ASN B N 1
ATOM 3124 C CA . ASN B 1 176 ? 15.672 -2.729 -18.531 1 98.81 176 ASN B CA 1
ATOM 3125 C C . ASN B 1 176 ? 14.711 -3.887 -18.281 1 98.81 176 ASN B C 1
ATOM 3127 O O . ASN B 1 176 ? 14.555 -4.762 -19.125 1 98.81 176 ASN B O 1
ATOM 3131 N N . VAL B 1 177 ? 14.195 -3.934 -17.109 1 98.94 177 VAL B N 1
ATOM 3132 C CA . VAL B 1 177 ? 13.172 -4.91 -16.781 1 98.94 177 VAL B CA 1
ATOM 3133 C C . VAL B 1 177 ? 11.789 -4.309 -17.016 1 98.94 177 VAL B C 1
ATOM 3135 O O . VAL B 1 177 ? 11.516 -3.176 -16.594 1 98.94 177 VAL B O 1
ATOM 3138 N N . HIS B 1 178 ? 10.922 -5.043 -17.688 1 98.94 178 HIS B N 1
ATOM 3139 C CA . HIS B 1 178 ? 9.547 -4.641 -17.969 1 98.94 178 HIS B CA 1
ATOM 3140 C C . HIS B 1 178 ? 8.547 -5.52 -17.234 1 98.94 178 HIS B C 1
ATOM 3142 O O . HIS B 1 178 ? 8.57 -6.746 -17.375 1 98.94 178 HIS B O 1
ATOM 3148 N N . MET B 1 179 ? 7.715 -4.898 -16.453 1 98.88 179 MET B N 1
ATOM 3149 C CA . MET B 1 179 ? 6.711 -5.629 -15.68 1 98.88 179 MET B CA 1
ATOM 3150 C C . MET B 1 179 ? 5.305 -5.215 -16.094 1 98.88 179 MET B C 1
ATOM 3152 O O . MET B 1 179 ? 4.965 -4.031 -16.062 1 98.88 179 MET B O 1
ATOM 3156 N N . GLY B 1 180 ? 4.48 -6.246 -16.422 1 98.69 180 GLY B N 1
ATOM 3157 C CA . GLY B 1 180 ? 3.076 -5.984 -16.688 1 98.69 180 GLY B CA 1
ATOM 3158 C C . GLY B 1 180 ? 2.293 -5.578 -15.461 1 98.69 180 GLY B C 1
ATOM 3159 O O . GLY B 1 180 ? 2.861 -5.441 -14.375 1 98.69 180 GLY B O 1
ATOM 3160 N N . GLY B 1 181 ? 0.992 -5.312 -15.648 1 98.56 181 GLY B N 1
ATOM 3161 C CA . GLY B 1 181 ? 0.167 -4.824 -14.555 1 98.56 181 GLY B CA 1
ATOM 3162 C C . GLY B 1 181 ? -0.042 -5.855 -13.461 1 98.56 181 GLY B C 1
ATOM 3163 O O . GLY B 1 181 ? -0.189 -7.047 -13.75 1 98.56 181 GLY B O 1
ATOM 3164 N N . GLN B 1 182 ? -0.055 -5.383 -12.211 1 98.56 182 GLN B N 1
ATOM 3165 C CA . GLN B 1 182 ? -0.397 -6.18 -11.039 1 98.56 182 GLN B CA 1
ATOM 3166 C C . GLN B 1 182 ? 0.589 -7.328 -10.844 1 98.56 182 GLN B C 1
ATOM 3168 O O . GLN B 1 182 ? 0.204 -8.422 -10.414 1 98.56 182 GLN B O 1
ATOM 3173 N N . VAL B 1 183 ? 1.821 -7.168 -11.266 1 98.88 183 VAL B N 1
ATOM 3174 C CA . VAL B 1 183 ? 2.887 -8.102 -10.914 1 98.88 183 VAL B CA 1
ATOM 3175 C C . VAL B 1 183 ? 3.26 -7.93 -9.445 1 98.88 183 VAL B C 1
ATOM 3177 O O . VAL B 1 183 ? 3.207 -6.816 -8.914 1 98.88 183 VAL B O 1
ATOM 3180 N N . GLY B 1 184 ? 3.521 -8.992 -8.742 1 98.81 184 GLY B N 1
ATOM 3181 C CA . GLY B 1 184 ? 4.09 -9 -7.402 1 98.81 184 GLY B CA 1
ATOM 3182 C C . GLY B 1 184 ? 5.426 -9.711 -7.324 1 98.81 184 GLY B C 1
ATOM 3183 O O . GLY B 1 184 ? 5.562 -10.836 -7.809 1 98.81 184 GLY B O 1
ATOM 3184 N N . ILE B 1 185 ? 6.406 -9.07 -6.734 1 98.88 185 ILE B N 1
ATOM 3185 C CA . ILE B 1 185 ? 7.727 -9.664 -6.562 1 98.88 185 ILE B CA 1
ATOM 3186 C C . ILE B 1 185 ? 8.023 -9.844 -5.078 1 98.88 185 ILE B C 1
ATOM 3188 O O . ILE B 1 185 ? 7.941 -8.891 -4.301 1 98.88 185 ILE B O 1
ATOM 3192 N N . ALA B 1 186 ? 8.414 -11.109 -4.711 1 98.5 186 ALA B N 1
ATOM 3193 C CA . ALA B 1 186 ? 8.703 -11.43 -3.316 1 98.5 186 ALA B CA 1
ATOM 3194 C C . ALA B 1 186 ? 9.984 -10.742 -2.852 1 98.5 186 ALA B C 1
ATOM 3196 O O . ALA B 1 186 ? 10.711 -10.148 -3.656 1 98.5 186 ALA B O 1
ATOM 3197 N N . GLN B 1 187 ? 10.18 -10.805 -1.551 1 98.44 187 GLN B N 1
ATOM 3198 C CA . GLN B 1 187 ? 11.297 -10.094 -0.939 1 98.44 187 GLN B CA 1
ATOM 3199 C C . GLN B 1 187 ? 12.609 -10.836 -1.163 1 98.44 187 GLN B C 1
ATOM 3201 O O . GLN B 1 187 ? 12.617 -12.047 -1.389 1 98.44 187 GLN B O 1
ATOM 3206 N N . HIS B 1 188 ? 13.719 -10.102 -1.202 1 98.56 188 HIS B N 1
ATOM 3207 C CA . HIS B 1 188 ? 15.078 -10.633 -1.181 1 98.56 188 HIS B CA 1
ATOM 3208 C C . HIS B 1 188 ? 15.383 -11.43 -2.443 1 98.56 188 HIS B C 1
ATOM 3210 O O . HIS B 1 188 ? 16.094 -12.438 -2.393 1 98.56 188 HIS B O 1
ATOM 3216 N N . LEU B 1 189 ? 14.852 -11.055 -3.576 1 98.81 189 LEU B N 1
ATOM 3217 C CA . LEU B 1 189 ? 15.109 -11.742 -4.832 1 98.81 189 LEU B CA 1
ATOM 3218 C C . LEU B 1 189 ? 16.109 -10.961 -5.684 1 98.81 189 LEU B C 1
ATOM 3220 O O . LEU B 1 189 ? 16.406 -9.805 -5.391 1 98.81 189 LEU B O 1
ATOM 3224 N N . ARG B 1 190 ? 16.562 -11.641 -6.613 1 98.88 190 ARG B N 1
ATOM 3225 C CA . ARG B 1 190 ? 17.344 -11.039 -7.688 1 98.88 190 ARG B CA 1
ATOM 3226 C C . ARG B 1 190 ? 16.672 -11.258 -9.039 1 98.88 190 ARG B C 1
ATOM 3228 O O . ARG B 1 190 ? 16.5 -12.398 -9.477 1 98.88 190 ARG B O 1
ATOM 3235 N N . ILE B 1 191 ? 16.297 -10.203 -9.703 1 98.94 191 ILE B N 1
ATOM 3236 C CA . ILE B 1 191 ? 15.766 -10.227 -11.062 1 98.94 191 ILE B CA 1
ATOM 3237 C C . ILE B 1 191 ? 16.844 -9.781 -12.047 1 98.94 191 ILE B C 1
ATOM 3239 O O . ILE B 1 191 ? 17.422 -8.703 -11.898 1 98.94 191 ILE B O 1
ATOM 3243 N N . GLY B 1 192 ? 17.141 -10.555 -13.039 1 98.88 192 GLY B N 1
ATOM 3244 C CA . GLY B 1 192 ? 18.203 -10.281 -13.992 1 98.88 192 GLY B CA 1
ATOM 3245 C C . GLY B 1 192 ? 17.891 -9.117 -14.922 1 98.88 192 GLY B C 1
ATOM 3246 O O . GLY B 1 192 ? 16.812 -8.539 -14.852 1 98.88 192 GLY B O 1
ATOM 3247 N N . ASP B 1 193 ? 18.922 -8.805 -15.836 1 98.88 193 ASP B N 1
ATOM 3248 C CA . ASP B 1 193 ? 18.766 -7.734 -16.828 1 98.88 193 ASP B CA 1
ATOM 3249 C C . ASP B 1 193 ? 17.875 -8.172 -17.969 1 98.88 193 ASP B C 1
ATOM 3251 O O . ASP B 1 193 ? 17.828 -9.352 -18.328 1 98.88 193 ASP B O 1
ATOM 3255 N N . ASN B 1 194 ? 17.109 -7.23 -18.531 1 98.81 194 ASN B N 1
ATOM 3256 C CA . ASN B 1 194 ? 16.328 -7.449 -19.75 1 98.81 194 ASN B CA 1
ATOM 3257 C C . ASN B 1 194 ? 15.281 -8.539 -19.547 1 98.81 194 ASN B C 1
ATOM 3259 O O . ASN B 1 194 ? 15.086 -9.383 -20.422 1 98.81 194 ASN B O 1
ATOM 3263 N N . VAL B 1 195 ? 14.703 -8.57 -18.438 1 98.88 195 VAL B N 1
ATOM 3264 C CA . VAL B 1 195 ? 13.641 -9.523 -18.125 1 98.88 195 VAL B CA 1
ATOM 3265 C C . VAL B 1 195 ? 12.281 -8.891 -18.406 1 98.88 195 VAL B C 1
ATOM 3267 O O . VAL B 1 195 ? 12.086 -7.695 -18.188 1 98.88 195 VAL B O 1
ATOM 3270 N N . ARG B 1 196 ? 11.406 -9.641 -18.953 1 98.88 196 ARG B N 1
ATOM 3271 C CA . ARG B 1 196 ? 10 -9.273 -19.109 1 98.88 196 ARG B CA 1
ATOM 3272 C C . ARG B 1 196 ? 9.102 -10.18 -18.281 1 98.88 196 ARG B C 1
ATOM 3274 O O . ARG B 1 196 ? 9.242 -11.398 -18.297 1 98.88 196 ARG B O 1
ATOM 3281 N N . ILE B 1 197 ? 8.227 -9.578 -17.547 1 98.81 197 ILE B N 1
ATOM 3282 C CA . ILE B 1 197 ? 7.312 -10.32 -16.688 1 98.81 197 ILE B CA 1
ATOM 3283 C C . ILE B 1 197 ? 5.871 -10.016 -17.078 1 98.81 197 ILE B C 1
ATOM 3285 O O . ILE B 1 197 ? 5.441 -8.859 -17.016 1 98.81 197 ILE B O 1
ATOM 3289 N N . ALA B 1 198 ? 5.133 -11.039 -17.391 1 98.44 198 ALA B N 1
ATOM 3290 C CA . ALA B 1 198 ? 3.756 -10.883 -17.859 1 98.44 198 ALA B CA 1
ATOM 3291 C C . ALA B 1 198 ? 2.855 -10.383 -16.734 1 98.44 198 ALA B C 1
ATOM 3293 O O . ALA B 1 198 ? 3.129 -10.633 -15.547 1 98.44 198 ALA B O 1
ATOM 3294 N N . ALA B 1 199 ? 1.773 -9.773 -17.156 1 98.25 199 ALA B N 1
ATOM 3295 C CA . ALA B 1 199 ? 0.818 -9.203 -16.203 1 98.25 199 ALA B CA 1
ATOM 3296 C C . ALA B 1 199 ? 0.305 -10.266 -15.242 1 98.25 199 ALA B C 1
ATOM 3298 O O . ALA B 1 199 ? 0.19 -11.438 -15.602 1 98.25 199 ALA B O 1
ATOM 3299 N N . LYS B 1 200 ? 0.04 -9.812 -14.008 1 97.69 200 LYS B N 1
ATOM 3300 C CA . LYS B 1 200 ? -0.597 -10.586 -12.945 1 97.69 200 LYS B CA 1
ATOM 3301 C C . LYS B 1 200 ? 0.305 -11.719 -12.477 1 97.69 200 LYS B C 1
ATOM 3303 O O . LYS B 1 200 ? -0.149 -12.633 -11.781 1 97.69 200 LYS B O 1
ATOM 3308 N N . SER B 1 201 ? 1.596 -11.711 -12.828 1 98.25 201 SER B N 1
ATOM 3309 C CA . SER B 1 201 ? 2.518 -12.758 -12.398 1 98.25 201 SER B CA 1
ATOM 3310 C C . SER B 1 201 ? 2.928 -12.562 -10.938 1 98.25 201 SER B C 1
ATOM 3312 O O . SER B 1 201 ? 2.928 -11.438 -10.438 1 98.25 201 SER B O 1
ATOM 3314 N N . GLY B 1 202 ? 3.189 -13.617 -10.234 1 98.25 202 GLY B N 1
ATOM 3315 C CA . GLY B 1 202 ? 3.828 -13.656 -8.93 1 98.25 202 GLY B CA 1
ATOM 3316 C C . GLY B 1 202 ? 5.227 -14.242 -8.969 1 98.25 202 GLY B C 1
ATOM 3317 O O . GLY B 1 202 ? 5.406 -15.414 -9.312 1 98.25 202 GLY B O 1
ATOM 3318 N N . VAL B 1 203 ? 6.199 -13.477 -8.602 1 98.62 203 VAL B N 1
ATOM 3319 C CA . VAL B 1 203 ? 7.594 -13.906 -8.672 1 98.62 203 VAL B CA 1
ATOM 3320 C C . VAL B 1 203 ? 8.07 -14.336 -7.289 1 98.62 203 VAL B C 1
ATOM 3322 O O . VAL B 1 203 ? 8.117 -13.523 -6.359 1 98.62 203 VAL B O 1
ATOM 3325 N N . MET B 1 204 ? 8.461 -15.602 -7.238 1 97.12 204 MET B N 1
ATOM 3326 C CA . MET B 1 204 ? 8.828 -16.156 -5.938 1 97.12 204 MET B CA 1
ATOM 3327 C C . MET B 1 204 ? 10.281 -16.609 -5.93 1 97.12 204 MET B C 1
ATOM 3329 O O . MET B 1 204 ? 10.805 -17.016 -4.891 1 97.12 204 MET B O 1
ATOM 3333 N N . ASN B 1 205 ? 10.891 -16.578 -7.117 1 97.31 205 ASN B N 1
ATOM 3334 C CA . ASN B 1 205 ? 12.281 -17 -7.27 1 97.31 205 ASN B CA 1
ATOM 3335 C C . ASN B 1 205 ? 13.086 -15.984 -8.086 1 97.31 205 ASN B C 1
ATOM 3337 O O . ASN B 1 205 ? 12.508 -15.141 -8.773 1 97.31 205 ASN B O 1
ATOM 3341 N N . ASP B 1 206 ? 14.383 -16.141 -7.934 1 98.69 206 ASP B N 1
ATOM 3342 C CA . ASP B 1 206 ? 15.242 -15.336 -8.797 1 98.69 206 ASP B CA 1
ATOM 3343 C C . ASP B 1 206 ? 14.938 -15.602 -10.273 1 98.69 206 ASP B C 1
ATOM 3345 O O . ASP B 1 206 ? 14.555 -16.719 -10.648 1 98.69 206 ASP B O 1
ATOM 3349 N N . LEU B 1 207 ? 15.094 -14.586 -11.086 1 98.69 207 LEU B N 1
ATOM 3350 C CA . LEU B 1 207 ? 14.891 -14.719 -12.523 1 98.69 207 LEU B CA 1
ATOM 3351 C C . LEU B 1 207 ? 16.172 -14.438 -13.281 1 98.69 207 LEU B C 1
ATOM 3353 O O . LEU B 1 207 ? 16.859 -13.445 -13.016 1 98.69 207 LEU B O 1
ATOM 3357 N N . ALA B 1 208 ? 16.484 -15.258 -14.273 1 98.38 208 ALA B N 1
ATOM 3358 C CA . ALA B 1 208 ? 17.688 -15.102 -15.078 1 98.38 208 ALA B CA 1
ATOM 3359 C C . ALA B 1 208 ? 17.531 -13.984 -16.094 1 98.38 208 ALA B C 1
ATOM 3361 O O . ALA B 1 208 ? 16.406 -13.625 -16.469 1 98.38 208 ALA B O 1
ATOM 3362 N N . ASP B 1 209 ? 18.688 -13.523 -16.641 1 98.62 209 ASP B N 1
ATOM 3363 C CA . ASP B 1 209 ? 18.734 -12.445 -17.625 1 98.62 209 ASP B CA 1
ATOM 3364 C C . ASP B 1 209 ? 18.078 -12.867 -18.938 1 98.62 209 ASP B C 1
ATOM 3366 O O . ASP B 1 209 ? 18.031 -14.062 -19.25 1 98.62 209 ASP B O 1
ATOM 3370 N N . ASN B 1 210 ? 17.562 -11.844 -19.609 1 98.5 210 ASN B N 1
ATOM 3371 C CA . ASN B 1 210 ? 17.203 -11.969 -21.016 1 98.5 210 ASN B CA 1
ATOM 3372 C C . ASN B 1 210 ? 16.125 -13.031 -21.234 1 98.5 210 ASN B C 1
ATOM 3374 O O . ASN B 1 210 ? 16.219 -13.828 -22.172 1 98.5 210 ASN B O 1
ATOM 3378 N N . GLN B 1 211 ? 15.148 -13.102 -20.344 1 98.06 211 GLN B N 1
ATOM 3379 C CA . GLN B 1 211 ? 14.055 -14.07 -20.422 1 98.06 211 GLN B CA 1
ATOM 3380 C C . GLN B 1 211 ? 12.711 -13.414 -20.172 1 98.06 211 GLN B C 1
ATOM 3382 O O . GLN B 1 211 ? 12.648 -12.328 -19.578 1 98.06 211 GLN B O 1
ATOM 3387 N N . THR B 1 212 ? 11.711 -14.008 -20.625 1 98.56 212 THR B N 1
ATOM 3388 C CA . THR B 1 212 ? 10.328 -13.625 -20.359 1 98.56 212 THR B CA 1
ATOM 3389 C C . THR B 1 212 ? 9.664 -14.641 -19.438 1 98.56 212 THR B C 1
ATOM 3391 O O . THR B 1 212 ? 9.828 -15.852 -19.609 1 98.56 212 THR B O 1
ATOM 3394 N N . TYR B 1 213 ? 8.961 -14.133 -18.469 1 98.44 213 TYR B N 1
ATOM 3395 C CA . TYR B 1 213 ? 8.328 -14.984 -17.469 1 98.44 213 TYR B CA 1
ATOM 3396 C C . TYR B 1 213 ? 6.84 -14.68 -17.359 1 98.44 213 TYR B C 1
ATOM 3398 O O . TYR B 1 213 ? 6.395 -13.586 -17.703 1 98.44 213 TYR B O 1
ATOM 3406 N N . GLY B 1 214 ? 6.074 -15.648 -16.859 1 97.38 214 GLY B N 1
ATOM 3407 C CA . GLY B 1 214 ? 4.656 -15.461 -16.594 1 97.38 214 GLY B CA 1
ATOM 3408 C C . GLY B 1 214 ? 4.102 -16.453 -15.594 1 97.38 214 GLY B C 1
ATOM 3409 O O . GLY B 1 214 ? 4.719 -17.484 -15.336 1 97.38 214 GLY B O 1
ATOM 3410 N N . GLY B 1 215 ? 2.957 -15.984 -14.977 1 95.12 215 GLY B N 1
ATOM 3411 C CA . GLY B 1 215 ? 2.229 -16.891 -14.109 1 95.12 215 GLY B CA 1
ATOM 3412 C C . GLY B 1 215 ? 2.498 -16.656 -12.633 1 95.12 215 GLY B C 1
ATOM 3413 O O . GLY B 1 215 ? 3.242 -15.742 -12.273 1 95.12 215 GLY B O 1
ATOM 3414 N N . THR B 1 216 ? 1.794 -17.5 -11.75 1 93.5 216 THR B N 1
ATOM 3415 C CA . THR B 1 216 ? 1.979 -17.516 -10.305 1 93.5 216 THR B CA 1
ATOM 3416 C C . THR B 1 216 ? 2.107 -18.953 -9.789 1 93.5 216 THR B C 1
ATOM 3418 O O . THR B 1 216 ? 1.109 -19.656 -9.656 1 93.5 216 THR B O 1
ATOM 3421 N N . PRO B 1 217 ? 3.299 -19.391 -9.547 1 93.69 217 PRO B N 1
ATOM 3422 C CA . PRO B 1 217 ? 4.562 -18.641 -9.602 1 93.69 217 PRO B CA 1
ATOM 3423 C C . PRO B 1 217 ? 5.039 -18.406 -11.031 1 93.69 217 PRO B C 1
ATOM 3425 O O . PRO B 1 217 ? 4.715 -19.172 -11.938 1 93.69 217 PRO B O 1
ATOM 3428 N N . ALA B 1 218 ? 5.816 -17.406 -11.141 1 94.94 218 ALA B N 1
ATOM 3429 C CA . ALA B 1 218 ? 6.367 -17.062 -12.453 1 94.94 218 ALA B CA 1
ATOM 3430 C C . ALA B 1 218 ? 7.355 -18.125 -12.922 1 94.94 218 ALA B C 1
ATOM 3432 O O . ALA B 1 218 ? 8.273 -18.5 -12.188 1 94.94 218 ALA B O 1
ATOM 3433 N N . VAL B 1 219 ? 7.18 -18.547 -14.195 1 94.5 219 VAL B N 1
ATOM 3434 C CA . VAL B 1 219 ? 8.055 -19.484 -14.875 1 94.5 219 VAL B CA 1
ATOM 3435 C C . VAL B 1 219 ? 8.359 -18.984 -16.281 1 94.5 219 VAL B C 1
ATOM 3437 O O . VAL B 1 219 ? 7.715 -18.062 -16.781 1 94.5 219 VAL B O 1
ATOM 3440 N N . PRO B 1 220 ? 9.398 -19.547 -16.844 1 94.88 220 PRO B N 1
ATOM 3441 C CA . PRO B 1 220 ? 9.68 -19.141 -18.219 1 94.88 220 PRO B CA 1
ATOM 3442 C C . PRO B 1 220 ? 8.461 -19.234 -19.125 1 94.88 220 PRO B C 1
ATOM 3444 O O . PRO B 1 220 ? 7.664 -20.172 -19 1 94.88 220 PRO B O 1
ATOM 3447 N N . VAL B 1 221 ? 8.352 -18.391 -20.078 1 95.12 221 VAL B N 1
ATOM 3448 C CA . VAL B 1 221 ? 7.113 -18.109 -20.797 1 95.12 221 VAL B CA 1
ATOM 3449 C C . VAL B 1 221 ? 6.648 -19.359 -21.531 1 95.12 221 VAL B C 1
ATOM 3451 O O . VAL B 1 221 ? 5.445 -19.609 -21.641 1 95.12 221 VAL B O 1
ATOM 3454 N N . MET B 1 222 ? 7.543 -20.125 -22.062 1 94.31 222 MET B N 1
ATOM 3455 C CA . MET B 1 222 ? 7.145 -21.328 -22.781 1 94.31 222 MET B CA 1
ATOM 3456 C C . MET B 1 222 ? 6.523 -22.344 -21.828 1 94.31 222 MET B C 1
ATOM 3458 O O . MET B 1 222 ? 5.547 -23.016 -22.172 1 94.31 222 MET B O 1
ATOM 3462 N N . GLU B 1 223 ? 7.145 -22.469 -20.703 1 93.94 223 GLU B N 1
ATOM 3463 C CA . GLU B 1 223 ? 6.566 -23.328 -19.672 1 93.94 223 GLU B CA 1
ATOM 3464 C C . GLU B 1 223 ? 5.188 -22.828 -19.25 1 93.94 223 GLU B C 1
ATOM 3466 O O . GLU B 1 223 ? 4.258 -23.625 -19.094 1 93.94 223 GLU B O 1
ATOM 3471 N N . PHE B 1 224 ? 5.055 -21.609 -19.109 1 94.94 224 PHE B N 1
ATOM 3472 C CA . PHE B 1 224 ? 3.789 -20.984 -18.75 1 94.94 224 PHE B CA 1
ATOM 3473 C C . PHE B 1 224 ? 2.721 -21.281 -19.797 1 94.94 224 PHE B C 1
ATOM 3475 O O . PHE B 1 224 ? 1.6 -21.656 -19.453 1 94.94 224 PHE B O 1
ATOM 3482 N N . ARG B 1 225 ? 3.064 -21.094 -20.984 1 93.88 225 ARG B N 1
ATOM 3483 C CA . ARG B 1 225 ? 2.135 -21.359 -22.078 1 93.88 225 ARG B CA 1
ATOM 3484 C C . ARG B 1 225 ? 1.67 -22.812 -22.062 1 93.88 225 ARG B C 1
ATOM 3486 O O . ARG B 1 225 ? 0.497 -23.094 -22.312 1 93.88 225 ARG B O 1
ATOM 3493 N N . ARG B 1 226 ? 2.568 -23.719 -21.766 1 94 226 ARG B N 1
ATOM 3494 C CA . ARG B 1 226 ? 2.217 -25.141 -21.703 1 94 226 ARG B CA 1
ATOM 3495 C C . ARG B 1 226 ? 1.256 -25.406 -20.547 1 94 226 ARG B C 1
ATOM 3497 O O . ARG B 1 226 ? 0.302 -26.172 -20.688 1 94 226 ARG B O 1
ATOM 3504 N N . GLN B 1 227 ? 1.523 -24.797 -19.453 1 93 227 GLN B N 1
ATOM 3505 C CA . GLN B 1 227 ? 0.636 -24.922 -18.297 1 93 227 GLN B CA 1
ATOM 3506 C C . GLN B 1 227 ? -0.771 -24.438 -18.641 1 93 227 GLN B C 1
ATOM 3508 O O . GLN B 1 227 ? -1.757 -25.109 -18.312 1 93 227 GLN B O 1
ATOM 3513 N N . MET B 1 228 ? -0.844 -23.344 -19.328 1 93.31 228 MET B N 1
ATOM 3514 C CA . MET B 1 228 ? -2.141 -22.766 -19.656 1 93.31 228 MET B CA 1
ATOM 3515 C C . MET B 1 228 ? -2.877 -23.625 -20.688 1 93.31 228 MET B C 1
ATOM 3517 O O . MET B 1 228 ? -4.098 -23.766 -20.609 1 93.31 228 MET B O 1
ATOM 3521 N N . ALA B 1 229 ? -2.117 -24.109 -21.609 1 91.94 229 ALA B N 1
ATOM 3522 C CA . ALA B 1 229 ? -2.723 -25.016 -22.578 1 91.94 229 ALA B CA 1
ATOM 3523 C C . ALA B 1 229 ? -3.305 -26.25 -21.875 1 91.94 229 ALA B C 1
ATOM 3525 O O . ALA B 1 229 ? -4.406 -26.688 -22.203 1 91.94 229 ALA B O 1
ATOM 3526 N N . PHE B 1 230 ? -2.57 -26.812 -20.984 1 90.88 230 PHE B N 1
ATOM 3527 C CA . PHE B 1 230 ? -3.018 -27.969 -20.219 1 90.88 230 PHE B CA 1
ATOM 3528 C C . PHE B 1 230 ? -4.309 -27.656 -19.469 1 90.88 230 PHE B C 1
ATOM 3530 O O . PHE B 1 230 ? -5.262 -28.438 -19.5 1 90.88 230 PHE B O 1
ATOM 3537 N N . LEU B 1 231 ? -4.391 -26.516 -18.844 1 91.06 231 LEU B N 1
ATOM 3538 C CA . LEU B 1 231 ? -5.559 -26.125 -18.062 1 91.06 231 LEU B CA 1
ATOM 3539 C C . LEU B 1 231 ? -6.77 -25.906 -18.953 1 91.06 231 LEU B C 1
ATOM 3541 O O . LEU B 1 231 ? -7.891 -26.266 -18.594 1 91.06 231 LEU B O 1
ATOM 3545 N N . ARG B 1 232 ? -6.516 -25.281 -20.078 1 90.88 232 ARG B N 1
ATOM 3546 C CA . ARG B 1 232 ? -7.594 -25.094 -21.047 1 90.88 232 ARG B CA 1
ATOM 3547 C C . ARG B 1 232 ? -8.18 -26.422 -21.484 1 90.88 232 ARG B C 1
ATOM 3549 O O . ARG B 1 232 ? -9.398 -26.578 -21.594 1 90.88 232 ARG B O 1
ATOM 3556 N N . GLY B 1 233 ? -7.258 -27.359 -21.719 1 89.38 233 GLY B N 1
ATOM 3557 C CA . GLY B 1 233 ? -7.699 -28.688 -22.125 1 89.38 233 GLY B CA 1
ATOM 3558 C C . GLY B 1 233 ? -8.484 -29.406 -21.047 1 89.38 233 GLY B C 1
ATOM 3559 O O . GLY B 1 233 ? -9.484 -30.062 -21.328 1 89.38 233 GLY B O 1
ATOM 3560 N N . ALA B 1 234 ? -8.039 -29.234 -19.828 1 87.44 234 ALA B N 1
ATOM 3561 C CA . ALA B 1 234 ? -8.672 -29.906 -18.688 1 87.44 234 ALA B CA 1
ATOM 3562 C C . ALA B 1 234 ? -10.078 -29.344 -18.453 1 87.44 234 ALA B C 1
ATOM 3564 O O . ALA B 1 234 ? -10.93 -30.031 -17.891 1 87.44 234 ALA B O 1
ATOM 3565 N N . GLY B 1 235 ? -10.312 -28.109 -18.781 1 84.5 235 GLY B N 1
ATOM 3566 C CA . GLY B 1 235 ? -11.609 -27.484 -18.562 1 84.5 235 GLY B CA 1
ATOM 3567 C C . GLY B 1 235 ? -12.633 -27.844 -19.625 1 84.5 235 GLY B C 1
ATOM 3568 O O . GLY B 1 235 ? -13.82 -27.531 -19.469 1 84.5 235 GLY B O 1
ATOM 3569 N N . LYS B 1 236 ? -12.227 -28.391 -20.719 1 84.44 236 LYS B N 1
ATOM 3570 C CA . LYS B 1 236 ? -13.141 -28.812 -21.781 1 84.44 236 LYS B CA 1
ATOM 3571 C C . LYS B 1 236 ? -13.727 -30.188 -21.484 1 84.44 236 LYS B C 1
ATOM 3573 O O . LYS B 1 236 ? -13.055 -31.031 -20.891 1 84.44 236 LYS B O 1
ATOM 3578 N N . LYS B 1 237 ? -15.203 -30.375 -21.484 1 71.25 237 LYS B N 1
ATOM 3579 C CA . LYS B 1 237 ? -15.945 -31.609 -21.312 1 71.25 237 LYS B CA 1
ATOM 3580 C C . LYS B 1 237 ? -15.367 -32.719 -22.172 1 71.25 237 LYS B C 1
ATOM 3582 O O . LYS B 1 237 ? -15 -32.5 -23.328 1 71.25 237 LYS B O 1
ATOM 3587 N N . SER B 1 238 ? -14.578 -33.844 -21.578 1 59.88 238 SER B N 1
ATOM 3588 C CA . SER B 1 238 ? -14.328 -35.031 -22.391 1 59.88 238 SER B CA 1
ATOM 3589 C C . SER B 1 238 ? -15.547 -35.375 -23.234 1 59.88 238 SER B C 1
ATOM 3591 O O . SER B 1 238 ? -16.672 -35.469 -22.719 1 59.88 238 SER B O 1
ATOM 3593 N N . SER B 1 239 ? -15.422 -34.844 -24.391 1 48.72 239 SER B N 1
ATOM 3594 C CA . SER B 1 239 ? -16.469 -35.438 -25.219 1 48.72 239 SER B CA 1
ATOM 3595 C C . SER B 1 239 ? -16.469 -36.938 -25.094 1 48.72 239 SER B C 1
ATOM 3597 O O . SER B 1 239 ? -15.414 -37.562 -24.969 1 48.72 239 SER B O 1
#

Solvent-accessible surface area (backbone atoms only — not comparable to full-atom values): 22106 Å² total; per-residue (Å²): 134,80,80,80,74,73,78,75,78,78,70,70,66,72,62,49,59,61,56,45,58,74,49,50,87,59,64,71,72,50,49,68,40,44,47,70,33,87,62,37,44,73,38,56,72,49,46,68,35,43,47,21,36,38,30,66,62,23,37,36,28,37,50,18,37,39,32,36,45,21,37,40,29,42,31,37,39,28,30,46,23,39,39,32,41,43,21,38,39,23,49,71,35,97,47,61,48,81,47,93,86,64,75,56,40,80,48,78,49,76,41,28,24,39,35,33,38,46,21,36,39,23,38,50,16,41,37,18,8,1,52,92,42,54,11,35,41,25,38,27,19,39,36,29,35,43,27,40,38,29,20,28,19,35,38,27,37,19,22,37,36,33,38,52,18,37,38,32,38,46,18,36,37,30,36,40,28,37,37,30,39,42,22,39,35,45,56,65,33,45,35,28,37,46,22,37,36,38,55,59,14,30,37,81,62,66,40,65,57,71,38,46,30,23,38,78,67,48,36,52,40,70,60,34,50,51,52,51,52,53,42,53,58,53,24,48,77,80,123,134,83,80,80,72,76,76,73,68,66,61,69,62,69,66,50,51,59,57,41,56,78,49,56,85,63,65,68,80,51,53,72,40,44,47,68,33,87,63,36,44,75,40,57,77,49,46,69,36,42,49,21,38,36,29,64,63,21,36,36,29,38,48,18,38,39,32,37,47,22,38,40,25,39,32,37,39,28,32,44,23,38,39,32,41,43,21,38,37,24,49,71,34,90,45,63,51,82,48,93,86,18,72,53,40,79,48,78,50,77,41,28,24,39,37,34,38,46,21,35,40,23,38,49,15,40,36,19,7,1,52,92,43,55,10,35,40,26,38,47,19,38,35,36,38,43,29,40,38,28,20,27,18,36,37,28,37,46,21,38,38,34,39,49,19,35,38,33,38,46,18,37,36,30,37,40,28,37,36,28,40,42,23,36,35,46,55,66,32,46,36,29,38,44,22,36,36,39,56,58,14,29,36,81,63,67,40,65,56,70,39,48,29,22,39,78,65,47,35,52,42,69,35,34,51,37,30,50,51,52,52,55,56,68,71,47,78,83,121

pLDDT: mean 87.7, std 23.06, range [18.69, 99.0]

Sequence (478 aa):
MQHLRLVRCGVNTQRSALLRRSLSNASYQELAHVFIHPTATIGKRCRIDPFVHIGPDVVIGDDSVIFSHVTLQNCRIGSHVVLHPGVRIGQDGFGFNLVASGEHSKKPQELLVEIEDHVEIGANSTIDRGSWRNTVIGAGCKLDNLIQIGHNVQLGTGCVIAAQTGIAGSTTVGRNVHMGGQVGIAQHLRIGDNVRIAAKSGVMNDLADNQTYGGTPAVPVMEFRRQMAFLRGAGKKSSMQHLRLVRCGVNTQRSALLRRSLSNASYQELAHVFIHPTATIGKRCRIDPFVHIGPDVVIGDDSVIFSHVTLQNCRIGSHVVLHPGVRIGQDGFGFNLVASGEHSKKPQELLVEIEDHVEIGANSTIDRGSWRNTVIGAGCKLDNLIQIGHNVQLGTGCVIAAQTGIAGSTTVGRNVHMGGQVGIAQHLRIGDNVRIAAKSGVMNDLADNQTYGGTPAVPVMEFRRQMAFLRGAGKKSS

Foldseek 3Di:
DDPPPPPPLPPVVPCVVVCPVQCDPPPPVQAVAEAADPQEAAEGPEAAGHNEYHDHNEYAYACEYHYHCEYDDQEYHEHLEYEYEQEYFAAAFPAWDDDPVRPIHHQDQRHHEYEYAQEYAEHNEYAYAARPDGHYDEYNEYHYECEYEGHLEAAEYNEYEYHLEYEYYNEYAYAHEYEAANEYEDYNEYEEACEYEYHNEYDDYHHYYPFYWYHDPIDTVVVVVVVVVVVVVVPDPPD/DDPPPPPPPPPVVPCVVVCCPQVDPPPPVFAVAEAADPQEAEEHPEAAGHNEYHDHNEYAYACEYHYHCEYDDQEYHEHLEYEYHQEYFAAAFPAWDDDPVRPIGHQDQRHHEYEYAQEYAEHNEYAYAARPDGHYAEYNEYYYECEAEGHLEAHYYNEYEYHLEYEYYNEYAYYHEYEAANEYEDYPEYEEANEYEYHNEYDDYHHYYPFYWYHDPIDGPVVVVVVVVVVVVVPDPPD

InterPro domains:
  IPR001451 Hexapeptide repeat [PF00132] (134-169)
  IPR007691 UDP-3-O-[3-hydroxymyristoyl] glucosamine N-acyltransferase LpxD [PTHR43378] (33-234)
  IPR007691 UDP-3-O-[3-hydroxymyristoyl] glucosamine N-acyltransferase LpxD [TIGR01853] (32-233)
  IPR007691 UDP-3-O-[3-hydroxymyristoyl] glucosamine N-acyltransferase LpxD [cd03352] (32-225)
  IPR011004 Trimeric LpxA-like superfamily [SSF51161] (32-227)
  IPR056729 Mannose-1-phosphate guanyltransferase, C-terminal domain [PF25087] (33-84)

Secondary structure (DSSP, 8-state):
------------SSTTTHHHHHS-SS-GGGGGG-EE-TT-EE-TT-EE-TT-EE-TT-EE-TT-EE-TT-EE-SEEE-SS-EE-TT-EEEEPPS-EE--TTS--EEPP----EEE-TT-EE-TT-EEEPPSSS-EEE-TT-EE-SS-EE-TT-EE-TT-EE-TT-EE-TT-EE-SS-EE-TT-EE-TT-EE-TT-EE-TT-EE-S-B-SS-EEETTTTEEHHHHHHHHHHHHHHHS---/------------SSTTTHHHHHS-SS-GGGGGG-EE-TT-EE-TT-EE-TT-EE-TT-EE-TT-EE-TT-EE-SEEE-SS-EE-TT-EESPPPS-EE--TTS--EEPP--S-EEE-TT-EE-TT-EEPPPSSS-EEE-TT-EE-SS-EE-TT-EE-TT-EE-TT-EE-TT-EE-SS-EE-TT-EE-TT-EE-TT-EE-TT-EE-S-B-SS-EEETTTTEEHHHHHHHHHHHHHHHS---